Protein 9DWY (pdb70)

Nearest PDB structures (foldseek):
  7ckr-assembly1_A  TM=9.491E-01  e=4.027E-18  Homo sapiens
  7y1q-assembly1_A  TM=9.069E-01  e=4.502E-13  Mus musculus
  7yr5-assembly1_A  TM=7.915E-01  e=1.468E-13  Homo sapiens
  7bp3-assembly1_B  TM=7.816E-01  e=3.741E-12  Homo sapiens
  6kkk-assembly3_C  TM=6.863E-01  e=2.598E-06  Escherichia coli K-12

Secondary structure (DSSP, 8-state):
-HHHHHHHHHHHHHHHHHHHHTHHHHHHHHHH--HHHHHHHHHHHHHHTHHHHHHHHHHH-HHHHHHHHHHHHHHHHHHHHH--SHHHHIIIIIIIIHHHHHHHHHHHHHHHHHH-SSSHHHHHHHHHHHHHHHHTTHHHHHHHHHTTS-HHHHHHHHHHHHHHHHHHGGG---------GGGTTSHHHHHHHHHHHHHHHHHSHHHHHHHHHHHHH-TT-S-TTHHHHHHHHHHHHHHHHHHHHHHHS-GGGHHHHHHHHHHHHHHHHTTTTT--SHHHHHHHHHHHHHHHHHHHHTHHHHHHHHH-SSSHHHHHHHHHHHHHHHHHHHHHHHHHHHHHHSSSHHHHHHHHHHHHHHHHHHHT--

Radius of gyration: 19.78 Å; Cα contacts (8 Å, |Δi|>4): 621; chains: 1; bounding box: 45×42×53 Å

Structure (mmCIF, N/CA/C/O backbone):
data_9DWY
#
_entry.id   9DWY
#
_cell.length_a   1.00
_cell.length_b   1.00
_cell.length_c   1.00
_cell.angle_alpha   90.00
_cell.angle_beta   90.00
_cell.angle_gamma   90.00
#
_symmetry.space_group_name_H-M   'P 1'
#
loop_
_entity.id
_entity.type
_entity.pdbx_description
1 polymer 'Monocarboxylate transporter 8'
2 non-polymer "3,5,3'TRIIODOTHYRONINE"
#
loop_
_atom_site.group_PDB
_atom_site.id
_atom_site.type_symbol
_atom_site.label_atom_id
_atom_site.label_alt_id
_atom_site.label_comp_id
_atom_site.label_asym_id
_atom_site.label_entity_id
_atom_site.label_seq_id
_atom_site.pdbx_PDB_ins_code
_atom_site.Cartn_x
_atom_site.Cartn_y
_atom_site.Cartn_z
_atom_site.occupancy
_atom_site.B_iso_or_equiv
_atom_site.auth_seq_id
_atom_site.auth_comp_id
_atom_site.auth_asym_id
_atom_site.auth_atom_id
_atom_site.pdbx_PDB_model_num
ATOM 1 N N . PHE A 1 99 ? 124.33125 97.04380 90.98610 1.000 39.48017 99 PHE A N 1
ATOM 2 C CA . PHE A 1 99 ? 124.45081 98.34512 91.63229 1.000 38.27413 99 PHE A CA 1
ATOM 3 C C . PHE A 1 99 ? 123.08801 98.80652 92.13644 1.000 40.10077 99 PHE A C 1
ATOM 4 O O . PHE A 1 99 ? 122.98891 99.75145 92.91815 1.000 43.01073 99 PHE A O 1
ATOM 12 N N . GLY A 1 100 ? 122.03471 98.12211 91.68391 1.000 36.92359 100 GLY A N 1
ATOM 13 C CA . GLY A 1 100 ? 120.70013 98.41926 92.17082 1.000 23.88021 100 GLY A CA 1
ATOM 14 C C . GLY A 1 100 ? 120.52111 98.15569 93.64818 1.000 30.67423 100 GLY A C 1
ATOM 15 O O . GLY A 1 100 ? 119.80130 98.89359 94.32757 1.000 42.88174 100 GLY A O 1
ATOM 16 N N . TRP A 1 101 ? 121.16611 97.11432 94.17180 1.000 31.54999 101 TRP A N 1
ATOM 17 C CA . TRP A 1 101 ? 121.04819 96.81770 95.59154 1.000 27.97010 101 TRP A CA 1
ATOM 18 C C . TRP A 1 101 ? 121.83010 97.79459 96.45669 1.000 30.35451 101 TRP A C 1
ATOM 19 O O . TRP A 1 101 ? 121.49418 97.96085 97.63092 1.000 34.00241 101 TRP A O 1
ATOM 30 N N . VAL A 1 102 ? 122.83923 98.46812 95.90272 1.000 29.23384 102 VAL A N 1
ATOM 31 C CA . VAL A 1 102 ? 123.46322 99.57389 96.62334 1.000 30.44759 102 VAL A CA 1
ATOM 32 C C . VAL A 1 102 ? 122.46058 100.70409 96.82535 1.000 33.27403 102 VAL A C 1
ATOM 33 O O . VAL A 1 102 ? 122.35205 101.27532 97.91866 1.000 44.46889 102 VAL A O 1
ATOM 37 N N . VAL A 1 103 ? 121.70718 101.03797 95.77621 1.000 36.95635 103 VAL A N 1
ATOM 38 C CA . VAL A 1 103 ? 120.65334 102.03908 95.89446 1.000 18.61836 103 VAL A CA 1
ATOM 39 C C . VAL A 1 103 ? 119.57138 101.56176 96.85463 1.000 20.35640 103 VAL A C 1
ATOM 40 O O . VAL A 1 103 ? 118.99399 102.35617 97.60509 1.000 42.08158 103 VAL A O 1
ATOM 44 N N . VAL A 1 104 ? 119.27785 100.25984 96.84591 1.000 27.68851 104 VAL A N 1
ATOM 45 C CA . VAL A 1 104 ? 118.30169 99.70685 97.78344 1.000 32.45353 104 VAL A CA 1
ATOM 46 C C . VAL A 1 104 ? 118.77979 99.88899 99.21923 1.000 30.64043 104 VAL A C 1
ATOM 47 O O . VAL A 1 104 ? 118.00390 100.25153 100.10712 1.000 35.52447 104 VAL A O 1
ATOM 51 N N . PHE A 1 105 ? 120.06465 99.63521 99.46781 1.000 24.93208 105 PHE A N 1
ATOM 52 C CA . PHE A 1 105 ? 120.62575 99.83602 100.80040 1.000 21.00983 105 PHE A CA 1
ATOM 53 C C . PHE A 1 105 ? 120.56279 101.30377 101.20778 1.000 31.58920 105 PHE A C 1
ATOM 54 O O . PHE A 1 105 ? 120.25431 101.63199 102.35990 1.000 37.28279 105 PHE A O 1
ATOM 62 N N . ALA A 1 106 ? 120.86391 102.20430 100.26899 1.000 39.34580 106 ALA A N 1
ATOM 63 C CA . ALA A 1 106 ? 120.79729 103.63214 100.56961 1.000 22.08718 106 ALA A CA 1
ATOM 64 C C . ALA A 1 106 ? 119.37665 104.05911 100.92054 1.000 28.03570 106 ALA A C 1
ATOM 65 O O . ALA A 1 106 ? 119.16128 104.79573 101.89089 1.000 43.89055 106 ALA A O 1
ATOM 67 N N . ALA A 1 107 ? 118.39228 103.59655 100.14746 1.000 29.08752 107 ALA A N 1
ATOM 68 C CA . ALA A 1 107 ? 117.00244 103.94260 100.42501 1.000 15.87534 107 ALA A CA 1
ATOM 69 C C . ALA A 1 107 ? 116.52154 103.30353 101.72095 1.000 26.90415 107 ALA A C 1
ATOM 70 O O . ALA A 1 107 ? 115.70523 103.88787 102.44195 1.000 39.90056 107 ALA A O 1
ATOM 72 N N . THR A 1 108 ? 117.00764 102.09952 102.02781 1.000 29.17256 108 THR A N 1
ATOM 73 C CA . THR A 1 108 ? 116.69395 101.47367 103.30578 1.000 22.56290 108 THR A CA 1
ATOM 74 C C . THR A 1 108 ? 117.21400 102.31236 104.46090 1.000 27.65956 108 THR A C 1
ATOM 75 O O . THR A 1 108 ? 116.49129 102.56068 105.43099 1.000 33.85207 108 THR A O 1
ATOM 79 N N . TRP A 1 109 ? 118.46228 102.77375 104.36319 1.000 34.17471 109 TRP A N 1
ATOM 80 C CA . TRP A 1 109 ? 119.01906 103.63638 105.39959 1.000 34.50873 109 TRP A CA 1
ATOM 81 C C . TRP A 1 109 ? 118.20600 104.91684 105.53011 1.000 37.32564 109 TRP A C 1
ATOM 82 O O . TRP A 1 109 ? 117.87719 105.34485 106.64173 1.000 43.05741 109 TRP A O 1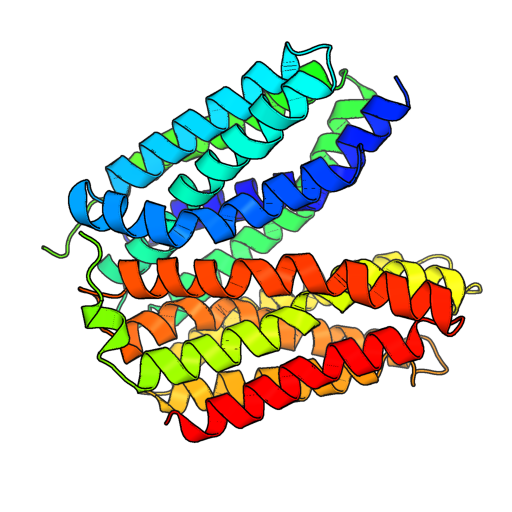
ATOM 93 N N . CYS A 1 110 ? 117.85270 105.52577 104.39610 1.000 39.83510 110 CYS A N 1
ATOM 94 C CA . CYS A 1 110 ? 117.04743 106.74363 104.40608 1.000 28.25569 110 CYS A CA 1
ATOM 95 C C . CYS A 1 110 ? 115.72955 106.53710 105.13901 1.000 29.88535 110 CYS A C 1
ATOM 96 O O . CYS A 1 110 ? 115.43670 107.21990 106.13005 1.000 43.12565 110 CYS A O 1
ATOM 99 N N . ASN A 1 111 ? 114.91184 105.60507 104.64318 1.000 34.01877 111 ASN A N 1
ATOM 100 C CA . ASN A 1 111 ? 113.57709 105.40344 105.18971 1.000 21.16699 111 ASN A CA 1
ATOM 101 C C . ASN A 1 111 ? 113.64585 104.96016 106.64358 1.000 24.15686 111 ASN A C 1
ATOM 102 O O . ASN A 1 111 ? 112.86353 105.43980 107.47082 1.000 36.54317 111 ASN A O 1
ATOM 107 N N . GLY A 1 112 ? 114.57182 104.06662 106.98104 1.000 28.83462 112 GLY A N 1
ATOM 108 C CA . GLY A 1 112 ? 114.70544 103.61829 108.34632 1.000 30.12476 112 GLY A CA 1
ATOM 109 C C . GLY A 1 112 ? 115.12181 104.70734 109.30742 1.000 31.40141 112 GLY A C 1
ATOM 110 O O . GLY A 1 112 ? 114.51141 104.84767 110.36591 1.000 46.12156 112 GLY A O 1
ATOM 111 N N . SER A 1 113 ? 116.13676 105.50246 108.95568 1.000 30.12028 113 SER A N 1
ATOM 112 C CA . SER A 1 113 ? 116.58766 106.55211 109.86126 1.000 30.42574 113 SER A CA 1
ATOM 113 C C . SER A 1 113 ? 115.53932 107.64221 110.02508 1.000 45.56709 113 SER A C 1
ATOM 114 O O . SER A 1 113 ? 115.25439 108.06322 111.15613 1.000 52.97074 113 SER A O 1
ATOM 117 N N . ILE A 1 114 ? 114.94148 108.09580 108.92028 1.000 38.08733 114 ILE A N 1
ATOM 118 C CA . ILE A 1 114 ? 113.95435 109.16893 108.99542 1.000 22.68568 114 ILE A CA 1
ATOM 119 C C . ILE A 1 114 ? 112.80091 108.76952 109.90622 1.000 32.19968 114 ILE A C 1
ATOM 120 O O . ILE A 1 114 ? 112.43468 109.50259 110.83041 1.000 50.87637 114 ILE A O 1
ATOM 125 N N . PHE A 1 115 ? 112.23499 107.58722 109.68237 1.000 39.45824 115 PHE A N 1
ATOM 126 C CA . PHE A 1 115 ? 111.06729 107.16545 110.44352 1.000 43.64060 115 PHE A CA 1
ATOM 127 C C . PHE A 1 115 ? 111.41444 106.41516 111.72064 1.000 44.21626 115 PHE A C 1
ATOM 128 O O . PHE A 1 115 ? 110.50003 105.95553 112.40915 1.000 47.11699 115 PHE A O 1
ATOM 136 N N . GLY A 1 116 ? 112.69300 106.26491 112.04993 1.000 43.99717 116 GLY A N 1
ATOM 137 C CA . GLY A 1 116 ? 113.05682 105.78085 113.36194 1.000 45.63357 116 GLY A CA 1
ATOM 138 C C . GLY A 1 116 ? 113.32575 106.93402 114.29836 1.000 43.69414 116 GLY A C 1
ATOM 139 O O . GLY A 1 116 ? 113.11407 106.82305 115.50899 1.000 48.48416 116 GLY A O 1
ATOM 140 N N . ILE A 1 117 ? 113.80051 108.05241 113.74781 1.000 44.27221 117 ILE A N 1
ATOM 141 C CA . ILE A 1 117 ? 113.92373 109.26218 114.55377 1.000 42.74302 117 ILE A CA 1
ATOM 142 C C . ILE A 1 117 ? 112.54531 109.83228 114.87218 1.000 47.21016 117 ILE A C 1
ATOM 143 O O . ILE A 1 117 ? 112.28257 110.26836 115.99879 1.000 55.89787 117 ILE A O 1
ATOM 148 N N . HIS A 1 118 ? 111.63977 109.82902 113.88932 1.000 42.91478 118 HIS A N 1
ATOM 149 C CA . HIS A 1 118 ? 110.28704 110.32132 114.13562 1.000 42.36645 118 HIS A CA 1
ATOM 150 C C . HIS A 1 118 ? 109.48812 109.39148 115.04096 1.000 49.81516 118 HIS A C 1
ATOM 151 O O . HIS A 1 118 ? 108.84750 109.85903 115.98849 1.000 58.86912 118 HIS A O 1
ATOM 158 N N . ASN A 1 119 ? 109.50704 108.08410 114.77505 1.000 56.79256 119 ASN A N 1
ATOM 159 C CA . ASN A 1 119 ? 108.70205 107.14997 115.55454 1.000 59.15412 119 ASN A CA 1
ATOM 160 C C . ASN A 1 119 ? 109.16101 107.03468 116.99973 1.000 60.68653 119 ASN A C 1
ATOM 161 O O . ASN A 1 119 ? 108.40885 106.51892 117.83282 1.000 63.13910 119 ASN A O 1
ATOM 166 N N . SER A 1 120 ? 110.36829 107.49367 117.31236 1.000 59.09053 120 SER A N 1
ATOM 167 C CA . SER A 1 120 ? 110.87616 107.49988 118.67371 1.000 57.77431 120 SER A CA 1
ATOM 168 C C . SER A 1 120 ? 110.85874 108.88367 119.30787 1.000 63.73243 120 SER A C 1
ATOM 169 O O . SER A 1 120 ? 111.58872 109.10863 120.27794 1.000 66.05882 120 SER A O 1
ATOM 172 N N . VAL A 1 121 ? 110.04916 109.80981 118.78469 1.000 70.66341 121 VAL A N 1
ATOM 173 C CA . VAL A 1 121 ? 110.03385 111.18659 119.26888 1.000 69.26240 121 VAL A CA 1
ATOM 174 C C . VAL A 1 121 ? 109.59662 111.31220 120.71978 1.000 71.35345 121 VAL A C 1
ATOM 175 O O . VAL A 1 121 ? 109.91637 112.31697 121.36501 1.000 72.96040 121 VAL A O 1
ATOM 179 N N . GLY A 1 122 ? 108.88097 110.32568 121.25546 1.000 75.33642 122 GLY A N 1
ATOM 180 C CA . GLY A 1 122 ? 108.42588 110.39927 122.62714 1.000 77.24165 122 GLY A CA 1
ATOM 181 C C . GLY A 1 122 ? 109.50779 110.34958 123.67761 1.000 79.02290 122 GLY A C 1
ATOM 182 O O . GLY A 1 122 ? 109.35666 110.96766 124.73417 1.000 78.72226 122 GLY A O 1
ATOM 183 N N . ILE A 1 123 ? 110.60201 109.63007 123.41866 1.000 81.12369 123 ILE A N 1
ATOM 184 C CA . ILE A 1 123 ? 111.63273 109.45486 124.43770 1.000 81.63427 123 ILE A CA 1
ATOM 185 C C . ILE A 1 123 ? 112.43116 110.73537 124.65482 1.000 82.57224 123 ILE A C 1
ATOM 186 O O . ILE A 1 123 ? 112.67075 111.13776 125.80237 1.000 84.02645 123 ILE A O 1
ATOM 191 N N . LEU A 1 124 ? 112.85617 111.39577 123.57434 1.000 80.23011 124 LEU A N 1
ATOM 192 C CA . LEU A 1 124 ? 113.66649 112.60199 123.71763 1.000 79.93016 124 LEU A CA 1
ATOM 193 C C . LEU A 1 124 ? 112.89567 113.69900 124.43656 1.000 80.24168 124 LEU A C 1
ATOM 194 O O . LEU A 1 124 ? 113.44533 114.40443 125.28792 1.000 80.52321 124 LEU A O 1
ATOM 199 N N . TYR A 1 125 ? 111.61816 113.86604 124.09973 1.000 83.48475 125 TYR A N 1
ATOM 200 C CA . TYR A 1 125 ? 110.84982 114.95488 124.68980 1.000 86.85272 125 TYR A CA 1
ATOM 201 C C . TYR A 1 125 ? 110.40567 114.61480 126.10649 1.000 86.98083 125 TYR A C 1
ATOM 202 O O . TYR A 1 125 ? 110.25118 115.50901 126.94594 1.000 84.98166 125 TYR A O 1
ATOM 211 N N . SER A 1 126 ? 110.23319 113.32564 126.40594 1.000 86.81134 126 SER A N 1
ATOM 212 C CA . SER A 1 126 ? 110.05706 112.91796 127.79561 1.000 87.13995 126 SER A CA 1
ATOM 213 C C . SER A 1 126 ? 111.29160 113.27677 128.61179 1.000 89.18668 126 SER A C 1
ATOM 214 O O . SER A 1 126 ? 111.18899 113.79743 129.72875 1.000 89.81807 126 SER A O 1
ATOM 217 N N . MET A 1 127 ? 112.47608 113.01642 128.05189 1.000 88.21004 127 MET A N 1
ATOM 218 C CA . MET A 1 127 ? 113.71491 113.40925 128.71531 1.000 88.59480 127 MET A CA 1
ATOM 219 C C . MET A 1 127 ? 113.81269 114.92316 128.86622 1.000 89.33476 127 MET A C 1
ATOM 220 O O . MET A 1 127 ? 114.29070 115.41634 129.89409 1.000 89.85724 127 MET A O 1
ATOM 225 N N . LEU A 1 128 ? 113.37330 115.67100 127.85133 1.000 90.40861 128 LEU A N 1
ATOM 226 C CA . LEU A 1 128 ? 113.42217 117.12912 127.91284 1.000 92.84185 128 LEU A CA 1
ATOM 227 C C . LEU A 1 128 ? 112.50115 117.66281 129.00365 1.000 92.78812 128 LEU A C 1
ATOM 228 O O . LEU A 1 128 ? 112.85801 118.60746 129.71728 1.000 92.97566 128 LEU A O 1
ATOM 233 N N . LEU A 1 129 ? 111.30770 117.07847 129.13986 1.000 89.10143 129 LEU A N 1
ATOM 234 C CA . LEU A 1 129 ? 110.44561 117.42018 130.26777 1.000 89.76914 129 LEU A CA 1
ATOM 235 C C . LEU A 1 129 ? 111.11187 117.06618 131.59038 1.000 91.39538 129 LEU A C 1
ATOM 236 O O . LEU A 1 129 ? 111.02136 117.82568 132.56216 1.000 92.75301 129 LEU A O 1
ATOM 241 N N . GLU A 1 130 ? 111.78317 115.91237 131.64713 1.000 92.34568 130 GLU A N 1
ATOM 242 C CA . GLU A 1 130 ? 112.44895 115.50202 132.88001 1.000 92.81928 130 GLU A CA 1
ATOM 243 C C . GLU A 1 130 ? 113.54258 116.48655 133.27718 1.000 96.96526 130 GLU A C 1
ATOM 244 O O . GLU A 1 130 ? 113.69303 116.81278 134.46049 1.000 99.25755 130 GLU A O 1
ATOM 250 N N . GLU A 1 131 ? 114.31559 116.96807 132.30894 1.000 96.93402 131 GLU A N 1
ATOM 251 C CA . GLU A 1 131 ? 115.35595 117.95110 132.59088 1.000 96.30961 131 GLU A CA 1
ATOM 252 C C . GLU A 1 131 ? 114.75655 119.34506 132.74219 1.000 95.12439 131 GLU A C 1
ATOM 253 O O . GLU A 1 131 ? 115.20829 120.13916 133.56704 1.000 94.95923 131 GLU A O 1
ATOM 259 N N . GLN A 1 142 ? 101.70096 122.10350 123.78931 1.000 83.76079 142 GLN A N 1
ATOM 260 C CA . GLN A 1 142 ? 102.71389 122.75967 122.97150 1.000 84.20365 142 GLN A CA 1
ATOM 261 C C . GLN A 1 142 ? 103.80613 121.78149 122.55367 1.000 83.93646 142 GLN A C 1
ATOM 262 O O . GLN A 1 142 ? 104.20940 121.74812 121.39149 1.000 84.69430 142 GLN A O 1
ATOM 268 N N . ALA A 1 143 ? 104.28414 120.98685 123.51008 1.000 82.53963 143 ALA A N 1
ATOM 269 C CA . ALA A 1 143 ? 105.36320 120.04199 123.25003 1.000 81.85953 143 ALA A CA 1
ATOM 270 C C . ALA A 1 143 ? 104.90254 118.90639 122.34560 1.000 81.01325 143 ALA A C 1
ATOM 271 O O . ALA A 1 143 ? 105.72147 118.26071 121.68401 1.000 81.57994 143 ALA A O 1
ATOM 273 N N . ALA A 1 144 ? 103.59598 118.65121 122.31543 1.000 76.69944 144 ALA A N 1
ATOM 274 C CA . ALA A 1 144 ? 103.05142 117.54743 121.53479 1.000 78.93437 144 ALA A CA 1
ATOM 275 C C . ALA A 1 144 ? 103.03606 117.85029 120.04148 1.000 77.12023 144 ALA A C 1
ATOM 276 O O . ALA A 1 144 ? 103.33513 116.97419 119.22425 1.000 74.16179 144 ALA A O 1
ATOM 278 N N . TRP A 1 145 ? 102.68966 119.08531 119.67271 1.000 76.37628 145 TRP A N 1
ATOM 279 C CA . TRP A 1 145 ? 102.46582 119.40564 118.26646 1.000 73.47304 145 TRP A CA 1
ATOM 280 C C . TRP A 1 145 ? 103.74092 119.52110 117.44404 1.000 71.66906 145 TRP A C 1
ATOM 281 O O . TRP A 1 145 ? 103.65795 119.44915 116.21496 1.000 75.02043 145 TRP A O 1
ATOM 292 N N . VAL A 1 146 ? 104.90833 119.69953 118.06355 1.000 67.12484 146 VAL A N 1
ATOM 293 C CA . VAL A 1 146 ? 106.12884 119.81382 117.26777 1.000 68.39353 146 VAL A CA 1
ATOM 294 C C . VAL A 1 146 ? 106.46167 118.48159 116.60303 1.000 68.88094 146 VAL A C 1
ATOM 295 O O . VAL A 1 146 ? 106.93457 118.44394 115.46059 1.000 76.36638 146 VAL A O 1
ATOM 299 N N . GLY A 1 147 ? 106.19441 117.36848 117.28907 1.000 59.98600 147 GLY A N 1
ATOM 300 C CA . GLY A 1 147 ? 106.42021 116.06808 116.67767 1.000 61.55101 147 GLY A CA 1
ATOM 301 C C . GLY A 1 147 ? 105.46708 115.80050 115.52831 1.000 60.06186 147 GLY A C 1
ATOM 302 O O . GLY A 1 147 ? 105.85773 115.25334 114.49203 1.000 59.26822 147 GLY A O 1
ATOM 303 N N . ALA A 1 148 ? 104.20075 116.18887 115.69589 1.000 56.62154 148 ALA A N 1
ATOM 304 C CA . ALA A 1 148 ? 103.23576 116.05362 114.61107 1.000 51.33490 148 ALA A CA 1
ATOM 305 C C . ALA A 1 148 ? 103.62084 116.92705 113.42605 1.000 54.35181 148 ALA A C 1
ATOM 306 O O . ALA A 1 148 ? 103.49073 116.50998 112.27042 1.000 57.76251 148 ALA A O 1
ATOM 308 N N . LEU A 1 149 ? 104.09802 118.14431 113.69482 1.000 53.59119 149 LEU A N 1
ATOM 309 C CA . LEU A 1 149 ? 104.56957 119.01259 112.62261 1.000 53.85329 149 LEU A CA 1
ATOM 310 C C . LEU A 1 149 ? 105.74796 118.38927 111.88966 1.000 55.67280 149 LEU A C 1
ATOM 311 O O . LEU A 1 149 ? 105.79966 118.40936 110.65621 1.000 63.15692 149 LEU A O 1
ATOM 316 N N . ALA A 1 150 ? 106.70159 117.82362 112.63197 1.000 46.16477 150 ALA A N 1
ATOM 317 C CA . ALA A 1 150 ? 107.85425 117.19652 111.99543 1.000 42.39498 150 ALA A CA 1
ATOM 318 C C . ALA A 1 150 ? 107.43648 116.00711 111.14102 1.000 47.21433 150 ALA A C 1
ATOM 319 O O . ALA A 1 150 ? 107.93552 115.83058 110.02354 1.000 51.44561 150 ALA A O 1
ATOM 321 N N . MET A 1 151 ? 106.52091 115.17831 111.64904 1.000 53.16493 151 MET A N 1
ATOM 322 C CA . MET A 1 151 ? 106.08313 114.01307 110.88698 1.000 47.24581 151 MET A CA 1
ATOM 323 C C . MET A 1 151 ? 105.27461 114.40677 109.65776 1.000 45.99868 151 MET A C 1
ATOM 324 O O . MET A 1 151 ? 105.40128 113.76869 108.60715 1.000 48.10090 151 MET A O 1
ATOM 329 N N . GLY A 1 152 ? 104.44223 115.44512 109.76316 1.000 40.80821 152 GLY A N 1
ATOM 330 C CA . GLY A 1 152 ? 103.61764 115.83995 108.63667 1.000 36.45799 152 GLY A CA 1
ATOM 331 C C . GLY A 1 152 ? 104.33218 116.69528 107.61623 1.000 40.55361 152 GLY A C 1
ATOM 332 O O . GLY A 1 152 ? 103.89344 116.77924 106.46533 1.000 35.99289 152 GLY A O 1
ATOM 333 N N . MET A 1 153 ? 105.43434 117.33824 108.00920 1.000 50.62857 153 MET A N 1
ATOM 334 C CA . MET A 1 153 ? 106.19903 118.13965 107.06520 1.000 38.44539 153 MET A CA 1
ATOM 335 C C . MET A 1 153 ? 106.85671 117.26861 106.00647 1.000 44.60346 153 MET A C 1
ATOM 336 O O . MET A 1 153 ? 107.15991 117.75918 104.91401 1.000 47.28789 153 MET A O 1
ATOM 341 N N . ILE A 1 154 ? 107.08062 115.98909 106.31431 1.000 43.37731 154 ILE A N 1
ATOM 342 C CA . ILE A 1 154 ? 107.57600 115.04543 105.31691 1.000 39.70422 154 ILE A CA 1
ATOM 343 C C . ILE A 1 154 ? 106.56911 114.90009 104.18419 1.000 37.33658 154 ILE A C 1
ATOM 344 O O . ILE A 1 154 ? 106.93439 114.82655 103.00534 1.000 35.89391 154 ILE A O 1
ATOM 349 N N . PHE A 1 155 ? 105.28470 114.85689 104.52698 1.000 42.23736 155 PHE A N 1
ATOM 350 C CA . PHE A 1 155 ? 104.23269 114.68410 103.53647 1.000 42.08799 155 PHE A CA 1
ATOM 351 C C . PHE A 1 155 ? 103.84003 115.98487 102.84750 1.000 44.23481 155 PHE A C 1
ATOM 352 O O . PHE A 1 155 ? 103.56215 115.97526 101.64340 1.000 49.00729 155 PHE A O 1
ATOM 360 N N . PHE A 1 156 ? 103.80713 117.10337 103.57834 1.000 36.71562 156 PHE A N 1
ATOM 361 C CA . PHE A 1 156 ? 103.33113 118.35415 102.99158 1.000 36.44327 156 PHE A CA 1
ATOM 362 C C . PHE A 1 156 ? 104.28105 118.89757 101.93125 1.000 46.91456 156 PHE A C 1
ATOM 363 O O . PHE A 1 156 ? 103.82527 119.46601 100.93320 1.000 51.45759 156 PHE A O 1
ATOM 371 N N . CYS A 1 157 ? 105.59033 118.74999 102.12532 1.000 44.33247 157 CYS A N 1
ATOM 372 C CA . CYS A 1 157 ? 106.57871 119.30730 101.21131 1.000 34.58893 157 CYS A CA 1
ATOM 373 C C . CYS A 1 157 ? 106.81797 118.43818 99.98673 1.000 47.74123 157 CYS A C 1
ATOM 374 O O . CYS A 1 157 ? 107.50383 118.87577 99.05885 1.000 53.77222 157 CYS A O 1
ATOM 377 N N . SER A 1 158 ? 106.27821 117.22434 99.96427 1.000 36.79700 158 SER A N 1
ATOM 378 C CA . SER A 1 158 ? 106.51290 116.27729 98.88067 1.000 30.19726 158 SER A CA 1
ATOM 379 C C . SER A 1 158 ? 106.11963 116.83783 97.51399 1.000 33.29969 158 SER A C 1
ATOM 380 O O . SER A 1 158 ? 106.84997 116.61374 96.53986 1.000 27.44020 158 SER A O 1
ATOM 383 N N . PRO A 1 159 ? 104.97603 117.54859 97.37264 1.000 34.22434 159 PRO A N 1
ATOM 384 C CA . PRO A 1 159 ? 104.69374 118.20080 96.08600 1.000 31.36545 159 PRO A CA 1
ATOM 385 C C . PRO A 1 159 ? 105.78099 119.18114 95.67627 1.000 40.58908 159 PRO A C 1
ATOM 386 O O . PRO A 1 159 ? 106.10471 119.30266 94.49088 1.000 48.02758 159 PRO A O 1
ATOM 390 N N . ILE A 1 160 ? 106.34545 119.89197 96.65425 1.000 36.86551 160 ILE A N 1
ATOM 391 C CA . ILE A 1 160 ? 107.45604 120.79750 96.37104 1.000 23.58623 160 ILE A CA 1
ATOM 392 C C . ILE A 1 160 ? 108.71545 120.00445 96.04299 1.000 34.98866 160 ILE A C 1
ATOM 393 O O . ILE A 1 160 ? 109.47055 120.35722 95.12858 1.000 43.37849 160 ILE A O 1
ATOM 398 N N . VAL A 1 161 ? 108.95184 118.91155 96.77306 1.000 35.80425 161 VAL A N 1
ATOM 399 C CA . VAL A 1 161 ? 110.16065 118.11608 96.57232 1.000 20.71372 161 VAL A CA 1
ATOM 400 C C . VAL A 1 161 ? 110.16626 117.48509 95.18618 1.000 28.38517 161 VAL A C 1
ATOM 401 O O . VAL A 1 161 ? 111.22904 117.26500 94.59510 1.000 43.84516 161 VAL A O 1
ATOM 405 N N . SER A 1 162 ? 108.98403 117.17573 94.64816 1.000 40.38604 162 SER A N 1
ATOM 406 C CA . SER A 1 162 ? 108.91717 116.54972 93.33069 1.000 38.08547 162 SER A CA 1
ATOM 407 C C . SER A 1 162 ? 109.48497 117.45510 92.24539 1.000 41.11163 162 SER A C 1
ATOM 408 O O . SER A 1 162 ? 110.16546 116.97515 91.33172 1.000 41.40220 162 SER A O 1
ATOM 411 N N . ILE A 1 163 ? 109.21293 118.75830 92.32235 1.000 39.47942 163 ILE A N 1
ATOM 412 C CA . ILE A 1 163 ? 109.73392 119.69563 91.33232 1.000 33.53062 163 ILE A CA 1
ATOM 413 C C . ILE A 1 163 ? 111.25467 119.76080 91.39292 1.000 42.28411 163 ILE A C 1
ATOM 414 O O . ILE A 1 163 ? 111.93526 119.69584 90.35910 1.000 48.17658 163 ILE A O 1
ATOM 419 N N . PHE A 1 164 ? 111.80963 119.89173 92.60034 1.000 42.48709 164 PHE A N 1
ATOM 420 C CA . PHE A 1 164 ? 113.25943 119.91041 92.74308 1.000 32.73394 164 PHE A CA 1
ATOM 421 C C . PHE A 1 164 ? 113.87760 118.60167 92.28442 1.000 28.47713 164 PHE A C 1
ATOM 422 O O . PHE A 1 164 ? 114.97017 118.60454 91.71416 1.000 49.92808 164 PHE A O 1
ATOM 430 N N . THR A 1 165 ? 113.19905 117.47705 92.51345 1.000 29.75176 165 THR A N 1
ATOM 431 C CA . THR A 1 165 ? 113.69553 116.21251 91.98722 1.000 38.38118 165 THR A CA 1
ATOM 432 C C . THR A 1 165 ? 113.74013 116.24037 90.46672 1.000 43.36765 165 THR A C 1
ATOM 433 O O . THR A 1 165 ? 114.80180 116.03184 89.87041 1.000 50.37561 165 THR A O 1
ATOM 437 N N . ASP A 1 166 ? 112.61676 116.58021 89.82932 1.000 47.14053 166 ASP A N 1
ATOM 438 C CA . ASP A 1 166 ? 112.55106 116.58826 88.37026 1.000 44.55200 166 ASP A CA 1
ATOM 439 C C . ASP A 1 166 ? 113.61026 117.50340 87.77147 1.000 49.25489 166 ASP A C 1
ATOM 440 O O . ASP A 1 166 ? 114.14703 117.22496 86.69314 1.000 50.26079 166 ASP A O 1
ATOM 445 N N . ARG A 1 167 ? 113.92470 118.60420 88.45497 1.000 48.96095 167 ARG A N 1
ATOM 446 C CA . ARG A 1 167 ? 114.89106 119.54970 87.90509 1.000 47.46604 167 ARG A CA 1
ATOM 447 C C . ARG A 1 167 ? 116.32729 119.10862 88.17092 1.000 46.81132 167 ARG A C 1
ATOM 448 O O . ARG A 1 167 ? 117.13289 118.98232 87.24218 1.000 52.26806 167 ARG A O 1
ATOM 456 N N . LEU A 1 168 ? 116.67082 118.87206 89.43526 1.000 35.16176 168 LEU A N 1
ATOM 457 C CA . LEU A 1 168 ? 118.06057 118.72313 89.83860 1.000 43.24370 168 LEU A CA 1
ATOM 458 C C . LEU A 1 168 ? 118.54166 117.27922 89.91231 1.000 43.55480 168 LEU A C 1
ATOM 459 O O . LEU A 1 168 ? 119.73360 117.06291 90.15248 1.000 42.80198 168 LEU A O 1
ATOM 464 N N . GLY A 1 169 ? 117.68299 116.28824 89.71022 1.000 34.23216 169 GLY A N 1
ATOM 465 C CA . GLY A 1 169 ? 118.09639 114.91970 89.90471 1.000 37.81287 169 GLY A CA 1
ATOM 466 C C . GLY A 1 169 ? 117.82330 114.42953 91.31670 1.000 37.09631 169 GLY A C 1
ATOM 467 O O . GLY A 1 169 ? 117.86615 115.17693 92.29851 1.000 37.73684 169 GLY A O 1
ATOM 468 N N . CYS A 1 170 ? 117.53175 113.12982 91.40471 1.000 29.51251 170 CYS A N 1
ATOM 469 C CA . CYS A 1 170 ? 117.25941 112.51304 92.69599 1.000 30.96000 170 CYS A CA 1
ATOM 470 C C . CYS A 1 170 ? 118.46276 112.60512 93.61748 1.000 33.81803 170 CYS A C 1
ATOM 471 O O . CYS A 1 170 ? 118.30535 112.85240 94.81607 1.000 27.44489 170 CYS A O 1
ATOM 474 N N . ARG 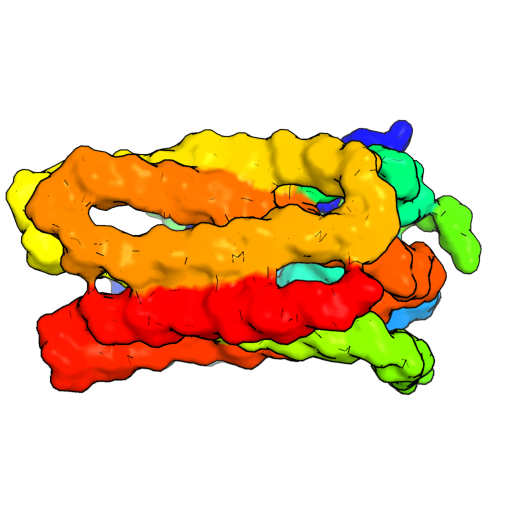A 1 171 ? 119.66683 112.41156 93.07800 1.000 38.63604 171 ARG A N 1
ATOM 475 C CA . ARG A 1 171 ? 120.87860 112.48864 93.88498 1.000 36.26491 171 ARG A CA 1
ATOM 476 C C . ARG A 1 171 ? 121.03719 113.86184 94.52362 1.000 41.16058 171 ARG A C 1
ATOM 477 O O . ARG A 1 171 ? 121.23562 113.96870 95.73886 1.000 46.24048 171 ARG A O 1
ATOM 485 N N . ILE A 1 172 ? 120.93858 114.92276 93.71960 1.000 43.77596 172 ILE A N 1
ATOM 486 C CA . ILE A 1 172 ? 121.10767 116.27294 94.24814 1.000 32.97478 172 ILE A CA 1
ATOM 487 C C . ILE A 1 172 ? 120.00856 116.60040 95.24945 1.000 36.84282 172 ILE A C 1
ATOM 488 O O . ILE A 1 172 ? 120.27729 117.15157 96.32518 1.000 40.04201 172 ILE A O 1
ATOM 493 N N . THR A 1 173 ? 118.75439 116.27016 94.91940 1.000 34.43692 173 THR A N 1
ATOM 494 C CA . THR A 1 173 ? 117.65918 116.59790 95.82818 1.000 25.38661 173 THR A CA 1
ATOM 495 C C . THR A 1 173 ? 117.79795 115.86288 97.15712 1.000 23.88348 173 THR A C 1
ATOM 496 O O . THR A 1 173 ? 117.64514 116.46766 98.22538 1.000 18.73615 173 THR A O 1
ATOM 500 N N . ALA A 1 174 ? 118.10496 114.56391 97.11343 1.000 29.87831 174 ALA A N 1
ATOM 501 C CA . ALA A 1 174 ? 118.25237 113.79068 98.33953 1.000 29.47467 174 ALA A CA 1
ATOM 502 C C . ALA A 1 174 ? 119.44097 114.26921 99.15882 1.000 32.37115 174 ALA A C 1
ATOM 503 O O . ALA A 1 174 ? 119.36136 114.33991 100.38886 1.000 36.66057 174 ALA A O 1
ATOM 505 N N . THR A 1 175 ? 120.55809 114.59329 98.49990 1.000 31.50362 175 THR A N 1
ATOM 506 C CA . THR A 1 175 ? 121.72642 115.07366 99.22985 1.000 28.85953 175 THR A CA 1
ATOM 507 C C . THR A 1 175 ? 121.44870 116.41102 99.90363 1.000 40.52377 175 THR A C 1
ATOM 508 O O . THR A 1 175 ? 121.80939 116.60963 101.06963 1.000 39.68120 175 THR A O 1
ATOM 512 N N . ALA A 1 176 ? 120.79920 117.33665 99.19234 1.000 35.77893 176 ALA A N 1
ATOM 513 C CA . ALA A 1 176 ? 120.45194 118.61818 99.79680 1.000 24.14660 176 ALA A CA 1
ATOM 514 C C . ALA A 1 176 ? 119.48611 118.43539 100.95954 1.000 33.12891 176 ALA A C 1
ATOM 515 O O . ALA A 1 176 ? 119.64058 119.07301 102.00902 1.000 44.24415 176 ALA A O 1
ATOM 517 N N . GLY A 1 177 ? 118.48899 117.56309 100.79609 1.000 33.71867 177 GLY A N 1
ATOM 518 C CA . GLY A 1 177 ? 117.54365 117.32990 101.87456 1.000 23.06220 177 GLY A CA 1
ATOM 519 C C . GLY A 1 177 ? 118.19180 116.70788 103.09400 1.000 24.23076 177 GLY A C 1
ATOM 520 O O . GLY A 1 177 ? 117.89531 117.08254 104.22826 1.000 19.39081 177 GLY A O 1
ATOM 521 N N . ALA A 1 178 ? 119.08793 115.74513 102.87636 1.000 36.65505 178 ALA A N 1
ATOM 522 C CA . ALA A 1 178 ? 119.78191 115.11955 103.99456 1.000 31.02414 178 ALA A CA 1
ATOM 523 C C . ALA A 1 178 ? 120.71148 116.10711 104.68533 1.000 41.79076 178 ALA A C 1
ATOM 524 O O . ALA A 1 178 ? 120.84966 116.08351 105.91268 1.000 51.97394 178 ALA A O 1
ATOM 526 N N . ALA A 1 179 ? 121.35493 116.98870 103.91571 1.000 37.49422 179 ALA A N 1
ATOM 527 C CA . ALA A 1 179 ? 122.17926 118.02817 104.52291 1.000 29.67922 179 ALA A CA 1
ATOM 528 C C . ALA A 1 179 ? 121.34121 118.97094 105.37746 1.000 38.75151 179 ALA A C 1
ATOM 529 O O . ALA A 1 179 ? 121.73755 119.32086 106.49498 1.000 44.38500 179 ALA A O 1
ATOM 531 N N . VAL A 1 180 ? 120.17753 119.38795 104.87211 1.000 44.87610 180 VAL A N 1
ATOM 532 C CA . VAL A 1 180 ? 119.30848 120.27555 105.64254 1.000 32.47458 180 VAL A CA 1
ATOM 533 C C . VAL A 1 180 ? 118.79804 119.56965 106.89389 1.000 30.39998 180 VAL A C 1
ATOM 534 O O . VAL A 1 180 ? 118.70119 120.17196 107.97062 1.000 35.75412 180 VAL A O 1
ATOM 538 N N . ALA A 1 181 ? 118.46309 118.28361 106.77306 1.000 35.11719 181 ALA A N 1
ATOM 539 C CA . ALA A 1 181 ? 118.01346 117.51427 107.92820 1.000 40.41913 181 ALA A CA 1
ATOM 540 C C . ALA A 1 181 ? 119.11247 117.40213 108.97540 1.000 42.57223 181 ALA A C 1
ATOM 541 O O . ALA A 1 181 ? 118.85091 117.52354 110.17653 1.000 47.73285 181 ALA A O 1
ATOM 543 N N . PHE A 1 182 ? 120.34970 117.15839 108.53819 1.000 48.59019 182 PHE A N 1
ATOM 544 C CA . PHE A 1 182 ? 121.47771 117.11294 109.46092 1.000 39.77325 182 PHE A CA 1
ATOM 545 C C . PHE A 1 182 ? 121.66847 118.45481 110.15351 1.000 51.60924 182 PHE A C 1
ATOM 546 O O . PHE A 1 182 ? 121.88748 118.51744 111.36685 1.000 57.85925 182 PHE A O 1
ATOM 554 N N . ILE A 1 183 ? 121.57735 119.54548 109.38891 1.000 49.85521 183 ILE A N 1
ATOM 555 C CA . ILE A 1 183 ? 121.72073 120.87637 109.97299 1.000 44.35093 183 ILE A CA 1
ATOM 556 C C . ILE A 1 183 ? 120.65812 121.10801 111.03729 1.000 50.47294 183 ILE A C 1
ATOM 557 O O . ILE A 1 183 ? 120.95879 121.56456 112.14642 1.000 53.27710 183 ILE A O 1
ATOM 562 N N . GLY A 1 184 ? 119.40200 120.79195 110.72137 1.000 50.19415 184 GLY A N 1
ATOM 563 C CA . GLY A 1 184 ? 118.33521 121.00697 111.68547 1.000 55.28911 184 GLY A CA 1
ATOM 564 C C . GLY A 1 184 ? 118.48633 120.14806 112.92570 1.000 57.73141 184 GLY A C 1
ATOM 565 O O . GLY A 1 184 ? 118.38314 120.63662 114.05469 1.000 60.38130 184 GLY A O 1
ATOM 566 N N . LEU A 1 185 ? 118.76163 118.85796 112.73218 1.000 54.59647 185 LEU A N 1
ATOM 567 C CA . LEU A 1 185 ? 118.86888 117.93409 113.85170 1.000 55.22215 185 LEU A CA 1
ATOM 568 C C . LEU A 1 185 ? 120.10800 118.20644 114.69226 1.000 57.05175 185 LEU A C 1
ATOM 569 O O . LEU A 1 185 ? 120.15751 117.81004 115.86170 1.000 59.82872 185 LEU A O 1
ATOM 574 N N . HIS A 1 186 ? 121.11087 118.87837 114.12244 1.000 55.35244 186 HIS A N 1
ATOM 575 C CA . HIS A 1 186 ? 122.30143 119.21927 114.88740 1.000 54.88161 186 HIS A CA 1
ATOM 576 C C . HIS A 1 186 ? 122.13794 120.53357 115.63624 1.000 59.69943 186 HIS A C 1
ATOM 577 O O . HIS A 1 186 ? 122.51414 120.62109 116.81029 1.000 66.11500 186 HIS A O 1
ATOM 584 N N . THR A 1 187 ? 121.58400 121.56049 114.98580 1.000 60.12576 187 THR A N 1
ATOM 585 C CA . THR A 1 187 ? 121.32946 122.81518 115.68223 1.000 61.10988 187 THR A CA 1
ATOM 586 C C . THR A 1 187 ? 120.21733 122.68170 116.71247 1.000 61.46199 187 THR A C 1
ATOM 587 O O . THR A 1 187 ? 120.11371 123.52401 117.60926 1.000 65.32324 187 THR A O 1
ATOM 591 N N . SER A 1 188 ? 119.38594 121.64009 116.61472 1.000 66.13524 188 SER A N 1
ATOM 592 C CA . SER A 1 188 ? 118.41867 121.38207 117.67391 1.000 69.25057 188 SER A CA 1
ATOM 593 C C . SER A 1 188 ? 119.09627 121.05993 118.99823 1.000 70.07982 188 SER A C 1
ATOM 594 O O . SER A 1 188 ? 118.47136 121.19947 120.05556 1.000 69.04594 188 SER A O 1
ATOM 597 N N . SER A 1 189 ? 120.35865 120.62828 118.96481 1.000 68.65207 189 SER A N 1
ATOM 598 C CA . SER A 1 189 ? 121.09735 120.33591 120.18547 1.000 67.51185 189 SER A CA 1
ATOM 599 C C . SER A 1 189 ? 121.56308 121.59098 120.91138 1.000 71.08242 189 SER A C 1
ATOM 600 O O . SER A 1 189 ? 121.56888 121.60710 122.14691 1.000 73.53589 189 SER A O 1
ATOM 603 N N . PHE A 1 190 ? 121.94783 122.63646 120.18037 1.000 72.43288 190 PHE A N 1
ATOM 604 C CA . PHE A 1 190 ? 122.44069 123.87077 120.77644 1.000 72.18644 190 PHE A CA 1
ATOM 605 C C . PHE A 1 190 ? 121.32480 124.82375 121.17916 1.000 74.41889 190 PHE A C 1
ATOM 606 O O . PHE A 1 190 ? 121.60359 125.85252 121.80045 1.000 75.29940 190 PHE A O 1
ATOM 614 N N . THR A 1 191 ? 120.07752 124.51274 120.83937 1.000 77.41263 191 THR A N 1
ATOM 615 C CA . THR A 1 191 ? 118.95446 125.37514 121.17770 1.000 77.62473 191 THR A CA 1
ATOM 616 C C . THR A 1 191 ? 118.47117 125.08686 122.59269 1.000 79.81192 191 THR A C 1
ATOM 617 O O . THR A 1 191 ? 118.19916 123.93442 122.94283 1.000 80.24041 191 THR A O 1
ATOM 621 N N . SER A 1 192 ? 118.36685 126.13936 123.40592 1.000 81.69149 192 SER A N 1
ATOM 622 C CA . SER A 1 192 ? 117.84033 126.02813 124.75776 1.000 84.56351 192 SER A CA 1
ATOM 623 C C . SER A 1 192 ? 116.38236 126.44602 124.87471 1.000 83.28069 192 SER A C 1
ATOM 624 O O . SER A 1 192 ? 115.77566 126.22223 125.92879 1.000 83.46146 192 SER A O 1
ATOM 627 N N . SER A 1 193 ? 115.80885 127.04097 123.83395 1.000 79.95569 193 SER A N 1
ATOM 628 C CA . SER A 1 193 ? 114.43668 127.52316 123.86129 1.000 81.14105 193 SER A CA 1
ATOM 629 C C . SER A 1 193 ? 113.53164 126.58578 123.07517 1.000 78.58909 193 SER A C 1
ATOM 630 O O . SER A 1 193 ? 113.90543 126.09913 122.00436 1.000 77.22077 193 SER A O 1
ATOM 633 N N . LEU A 1 194 ? 112.33961 126.32917 123.62054 1.000 77.48291 194 LEU A N 1
ATOM 634 C CA . LEU A 1 194 ? 111.37021 125.49727 122.91681 1.000 78.20471 194 LEU A CA 1
ATOM 635 C C . LEU A 1 194 ? 110.94171 126.12895 121.59969 1.000 79.46021 194 LEU A C 1
ATOM 636 O O . LEU A 1 194 ? 110.67074 125.41108 120.63062 1.000 82.60517 194 LEU A O 1
ATOM 641 N N . SER A 1 195 ? 110.88708 127.46181 121.54127 1.000 77.51866 195 SER A N 1
ATOM 642 C CA . SER A 1 195 ? 110.49045 128.13627 120.30949 1.000 78.85914 195 SER A CA 1
ATOM 643 C C . SER A 1 195 ? 111.46332 127.83554 119.17705 1.000 78.42979 195 SER A C 1
ATOM 644 O O . SER A 1 195 ? 111.05125 127.67998 118.02177 1.000 78.86233 195 SER A O 1
ATOM 647 N N . LEU A 1 196 ? 112.75896 127.75631 119.48606 1.000 75.53357 196 LEU A N 1
ATOM 648 C CA . LEU A 1 196 ? 113.74235 127.40646 118.46901 1.000 74.92857 196 LEU A CA 1
ATOM 649 C C . LEU A 1 196 ? 113.65151 125.94485 118.04933 1.000 77.35388 196 LEU A C 1
ATOM 650 O O . LEU A 1 196 ? 114.13181 125.59626 116.96626 1.000 78.96490 196 LEU A O 1
ATOM 655 N N . ARG A 1 197 ? 113.05701 125.08174 118.87479 1.000 75.23039 197 ARG A N 1
ATOM 656 C CA . ARG A 1 197 ? 112.87360 123.68717 118.49760 1.000 74.86664 197 ARG A CA 1
ATOM 657 C C . ARG A 1 197 ? 111.65973 123.45888 117.60805 1.000 74.31984 197 ARG A C 1
ATOM 658 O O . ARG A 1 197 ? 111.53760 122.37722 117.02417 1.000 82.06618 197 ARG A O 1
ATOM 666 N N . TYR A 1 198 ? 110.76123 124.43890 117.48961 1.000 68.33590 198 TYR A N 1
ATOM 667 C CA . TYR A 1 198 ? 109.73795 124.36904 116.45135 1.000 68.69374 198 TYR A CA 1
ATOM 668 C C . TYR A 1 198 ? 110.34682 124.62193 115.07950 1.000 70.76403 198 TYR A C 1
ATOM 669 O O . TYR A 1 198 ? 109.78330 124.22817 114.05230 1.000 73.30791 198 TYR A O 1
ATOM 678 N N . PHE A 1 199 ? 111.49799 125.29321 115.04455 1.000 62.78640 199 PHE A N 1
ATOM 679 C CA . PHE A 1 199 ? 112.13617 125.60718 113.77199 1.000 59.61602 199 PHE A CA 1
ATOM 680 C C . PHE A 1 199 ? 113.21573 124.58887 113.42859 1.000 63.85493 199 PHE A C 1
ATOM 681 O O . PHE A 1 199 ? 113.17461 123.95734 112.36690 1.000 72.36293 199 PHE A O 1
ATOM 689 N N . THR A 1 200 ? 114.19660 124.41903 114.31828 1.000 63.79469 200 THR A N 1
ATOM 690 C CA . THR A 1 200 ? 115.35235 123.58513 114.00130 1.000 60.89757 200 THR A CA 1
ATOM 691 C C . THR A 1 200 ? 114.94692 122.13467 113.77098 1.000 63.34938 200 THR A C 1
ATOM 692 O O . THR A 1 200 ? 115.43221 121.48685 112.83730 1.000 70.53141 200 THR A O 1
ATOM 696 N N . TYR A 1 201 ? 114.05362 121.60619 114.60418 1.000 55.98821 201 TYR A N 1
ATOM 697 C CA . TYR A 1 201 ? 113.62299 120.22617 114.42013 1.000 53.15518 201 TYR A CA 1
ATOM 698 C C . TYR A 1 201 ? 112.25630 120.15445 113.74975 1.000 53.81841 201 TYR A C 1
ATOM 699 O O . TYR A 1 201 ? 112.00782 119.24949 112.94610 1.000 61.93448 201 TYR A O 1
ATOM 708 N N . GLY A 1 202 ? 111.37061 121.09801 114.05071 1.000 53.34488 202 GLY A N 1
ATOM 709 C CA . GLY A 1 202 ? 110.02795 121.06981 113.50919 1.000 50.92692 202 GLY A CA 1
ATOM 710 C C . GLY A 1 202 ? 109.96561 121.22023 112.00433 1.000 54.79778 202 GLY A C 1
ATOM 711 O O . GLY A 1 202 ? 109.55195 120.29483 111.30120 1.000 65.51061 202 GLY A O 1
ATOM 712 N N . ILE A 1 203 ? 110.37469 122.37712 111.49431 1.000 55.77311 203 ILE A N 1
ATOM 713 C CA . ILE A 1 203 ? 110.24628 122.66057 110.06789 1.000 56.31096 203 ILE A CA 1
ATOM 714 C C . ILE A 1 203 ? 111.53297 122.34648 109.31365 1.000 48.80660 203 ILE A C 1
ATOM 715 O O . ILE A 1 203 ? 111.49507 121.88002 108.17322 1.000 56.11453 203 ILE A O 1
ATOM 720 N N . LEU A 1 204 ? 112.69353 122.57469 109.92904 1.000 40.79818 204 LEU A N 1
ATOM 721 C CA . LEU A 1 204 ? 113.95218 122.38233 109.21541 1.000 42.43202 204 LEU A CA 1
ATOM 722 C C . LEU A 1 204 ? 114.26184 120.90008 109.03455 1.000 52.31196 204 LEU A C 1
ATOM 723 O O . LEU A 1 204 ? 114.47127 120.43159 107.90853 1.000 49.73801 204 LEU A O 1
ATOM 728 N N . PHE A 1 205 ? 114.27655 120.14676 110.13499 1.000 52.73635 205 PHE A N 1
ATOM 729 C CA . PHE A 1 205 ? 114.46888 118.70259 110.05346 1.000 43.07987 205 PHE A CA 1
ATOM 730 C C . PHE A 1 205 ? 113.32825 118.04457 109.28567 1.000 46.04210 205 PHE A C 1
ATOM 731 O O . PHE A 1 205 ? 113.54375 117.09861 108.52016 1.000 53.63241 205 PHE A O 1
ATOM 739 N N . GLY A 1 206 ? 112.10389 118.54355 109.47082 1.000 35.96696 206 GLY A N 1
ATOM 740 C CA . GLY A 1 206 ? 110.96524 117.97892 108.76097 1.000 22.57486 206 GLY A CA 1
ATOM 741 C C . GLY A 1 206 ? 111.05953 118.14083 107.25652 1.000 33.67682 206 GLY A C 1
ATOM 742 O O . GLY A 1 206 ? 110.81069 117.19857 106.50180 1.000 42.95556 206 GLY A O 1
ATOM 743 N N . CYS A 1 207 ? 111.40951 119.34521 106.79523 1.000 43.00676 207 CYS A N 1
ATOM 744 C CA . CYS A 1 207 ? 111.58568 119.55741 105.36038 1.000 36.97882 207 CYS A CA 1
ATOM 745 C C . CYS A 1 207 ? 112.78114 118.77811 104.83021 1.000 41.87893 207 CYS A C 1
ATOM 746 O O . CYS A 1 207 ? 112.74657 118.26370 103.70296 1.000 56.32725 207 CYS A O 1
ATOM 749 N N . GLY A 1 208 ? 113.85502 118.69926 105.61830 1.000 17.74839 208 GLY A N 1
ATOM 750 C CA . GLY A 1 208 ? 114.99668 117.90218 105.20525 1.000 29.30520 208 GLY A CA 1
ATOM 751 C C . GLY A 1 208 ? 114.63335 116.44887 104.98986 1.000 28.41126 208 GLY A C 1
ATOM 752 O O . GLY A 1 208 ? 115.04952 115.82804 104.01020 1.000 38.92729 208 GLY A O 1
ATOM 753 N N . CYS A 1 209 ? 113.83209 115.88935 105.89782 1.000 30.35378 209 CYS A N 1
ATOM 754 C CA . CYS A 1 209 ? 113.39529 114.50734 105.74992 1.000 28.60401 209 CYS A CA 1
ATOM 755 C C . CYS A 1 209 ? 112.53266 114.30041 104.51448 1.000 36.08972 209 CYS A C 1
ATOM 756 O O . CYS A 1 209 ? 112.66984 113.27209 103.84999 1.000 54.16087 209 CYS A O 1
ATOM 759 N N . SER A 1 210 ? 111.65134 115.24543 104.18824 1.000 26.22260 210 SER A N 1
ATOM 760 C CA . SER A 1 210 ? 110.84542 115.12326 102.97690 1.000 23.55911 210 SER A CA 1
ATOM 761 C C . SER A 1 210 ? 111.71266 115.14821 101.72399 1.000 22.37863 210 SER A C 1
ATOM 762 O O . SER A 1 210 ? 111.56687 114.29484 100.83288 1.000 35.79675 210 SER A O 1
ATOM 765 N N . PHE A 1 211 ? 112.61646 116.13139 101.64058 1.000 34.66440 211 PHE A N 1
ATOM 766 C CA . PHE A 1 211 ? 113.51950 116.22315 100.49870 1.000 31.90463 211 PHE A CA 1
ATOM 767 C C . PHE A 1 211 ? 114.45039 115.02365 100.40348 1.000 32.83140 211 PHE A C 1
ATOM 768 O O . PHE A 1 211 ? 114.91493 114.70132 99.30611 1.000 45.23388 211 PHE A O 1
ATOM 776 N N . ALA A 1 212 ? 114.74829 114.36846 101.52548 1.000 29.54150 212 ALA A N 1
ATOM 777 C CA . ALA A 1 212 ? 115.57255 113.16716 101.48385 1.000 22.79509 212 ALA A CA 1
ATOM 778 C C . ALA A 1 212 ? 114.76386 111.93489 101.09576 1.000 23.81749 212 ALA A C 1
ATOM 779 O O . ALA A 1 212 ? 115.28367 111.03375 100.42866 1.000 36.10746 212 ALA A O 1
ATOM 781 N N . PHE A 1 213 ? 113.49360 111.87869 101.49995 1.000 28.13069 213 PHE A N 1
ATOM 782 C CA . PHE A 1 213 ? 112.73168 110.64242 101.38304 1.000 25.76814 213 PHE A CA 1
ATOM 783 C C . PHE A 1 213 ? 112.04495 110.50509 100.03105 1.000 36.18500 213 PHE A C 1
ATOM 784 O O . PHE A 1 213 ? 111.93274 109.38938 99.51204 1.000 46.18828 213 PHE A O 1
ATOM 792 N N . GLN A 1 214 ? 111.54378 111.60196 99.45733 1.000 37.27329 214 GLN A N 1
ATOM 793 C CA . GLN A 1 214 ? 110.85087 111.42646 98.17939 1.000 30.03997 214 GLN A CA 1
ATOM 794 C C . GLN A 1 214 ? 111.78712 110.87232 97.09980 1.000 33.67357 214 GLN A C 1
ATOM 795 O O . GLN A 1 214 ? 111.41137 109.92708 96.38555 1.000 28.77209 214 GLN A O 1
ATOM 801 N N . PRO A 1 215 ? 113.00537 111.41243 96.93997 1.000 40.34879 215 PRO A N 1
ATOM 802 C CA . PRO A 1 215 ? 113.95318 110.77206 96.01281 1.000 28.02469 215 PRO A CA 1
ATOM 803 C C . PRO A 1 215 ? 114.29346 109.33959 96.38609 1.000 27.15671 215 PRO A C 1
ATOM 804 O O . PRO A 1 215 ? 114.61098 108.53913 95.50164 1.000 36.39809 215 PRO A O 1
ATOM 808 N N . SER A 1 216 ? 114.23809 108.99089 97.67489 1.000 33.22554 216 SER A N 1
ATOM 809 C CA . SER A 1 216 ? 114.49563 107.61002 98.07159 1.000 26.88633 216 SER A CA 1
ATOM 810 C C . SER A 1 216 ? 1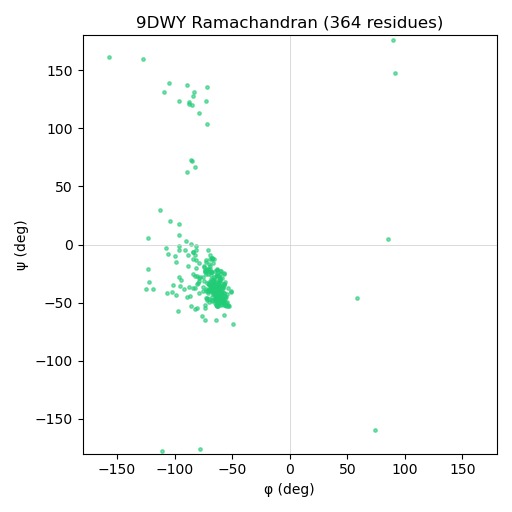13.50073 106.65308 97.43117 1.000 36.94260 216 SER A C 1
ATOM 811 O O . SER A 1 216 ? 113.88127 105.55883 97.00102 1.000 42.10598 216 SER A O 1
ATOM 814 N N . LEU A 1 217 ? 112.22785 107.03935 97.36304 1.000 35.51203 217 LEU A N 1
ATOM 815 C CA . LEU A 1 217 ? 111.23946 106.24748 96.64419 1.000 32.81649 217 LEU A CA 1
ATOM 816 C C . LEU A 1 217 ? 111.41408 106.34174 95.13581 1.000 34.45468 217 LEU A C 1
ATOM 817 O O . LEU A 1 217 ? 111.25399 105.33878 94.43273 1.000 37.29377 217 LEU A O 1
ATOM 822 N N . VAL A 1 218 ? 111.72935 107.53234 94.62010 1.000 39.17300 218 VAL A N 1
ATOM 823 C CA . VAL A 1 218 ? 111.74162 107.70710 93.16964 1.000 30.81118 218 VAL A CA 1
ATOM 824 C C . VAL A 1 218 ? 112.90601 106.95783 92.52519 1.000 31.39148 218 VAL A C 1
ATOM 825 O O . VAL A 1 218 ? 112.75153 106.37027 91.44722 1.000 44.59586 218 VAL A O 1
ATOM 829 N N . ILE A 1 219 ? 114.07581 106.94839 93.16745 1.000 33.78274 219 ILE A N 1
ATOM 830 C CA . ILE A 1 219 ? 115.27512 106.39481 92.54443 1.000 31.48273 219 ILE A CA 1
ATOM 831 C C . ILE A 1 219 ? 115.15154 104.89115 92.31136 1.000 38.81576 219 ILE A C 1
ATOM 832 O O . ILE A 1 219 ? 115.76316 104.35532 91.37969 1.000 49.92531 219 ILE A O 1
ATOM 837 N N . LEU A 1 220 ? 114.36784 104.18733 93.13327 1.000 41.00045 220 LEU A N 1
ATOM 838 C CA . LEU A 1 220 ? 114.24744 102.74043 92.98108 1.000 21.46033 220 LEU A CA 1
ATOM 839 C C . LEU A 1 220 ? 113.62749 102.36946 91.64032 1.000 18.09758 220 LEU A C 1
ATOM 840 O O . LEU A 1 220 ? 113.85711 101.27104 91.12385 1.000 42.31273 220 LEU A O 1
ATOM 845 N N . GLY A 1 221 ? 112.83745 103.27047 91.06134 1.000 28.26142 221 GLY A N 1
ATOM 846 C CA . GLY A 1 221 ? 112.24631 103.01212 89.76377 1.000 35.54126 221 GLY A CA 1
ATOM 847 C C . GLY A 1 221 ? 113.17028 103.20394 88.58455 1.000 34.70545 221 GLY A C 1
ATOM 848 O O . GLY A 1 221 ? 112.85325 102.73908 87.48601 1.000 37.21216 221 GLY A O 1
ATOM 849 N N . HIS A 1 222 ? 114.30239 103.87953 88.78080 1.000 34.03297 222 HIS A N 1
ATOM 850 C CA . HIS A 1 222 ? 115.29157 104.00692 87.72022 1.000 34.92786 222 HIS A CA 1
ATOM 851 C C . HIS A 1 222 ? 116.01610 102.69967 87.44558 1.000 45.54554 222 HIS A C 1
ATOM 852 O O . HIS A 1 222 ? 116.50847 102.49994 86.33035 1.000 52.37788 222 HIS A O 1
ATOM 859 N N . TYR A 1 223 ? 116.08728 101.81103 88.43074 1.000 40.58770 223 TYR A N 1
ATOM 860 C CA . TYR A 1 223 ? 116.86168 100.58255 88.33332 1.000 30.67668 223 TYR A CA 1
ATOM 861 C C . TYR A 1 223 ? 116.00219 99.34271 88.16068 1.000 28.99355 223 TYR A C 1
ATOM 862 O O . TYR A 1 223 ? 116.34624 98.46676 87.36513 1.000 41.99068 223 TYR A O 1
ATOM 871 N N . PHE A 1 224 ? 114.88965 99.24752 88.88223 1.000 34.56343 224 PHE A N 1
ATOM 872 C CA . PHE A 1 224 ? 114.00258 98.09642 88.82053 1.000 37.94679 224 PHE A CA 1
ATOM 873 C C . PHE A 1 224 ? 112.70153 98.47463 88.12841 1.000 44.97788 224 PHE A C 1
ATOM 874 O O . PHE A 1 224 ? 112.08472 99.49269 88.45506 1.000 47.66464 224 PHE A O 1
ATOM 882 N N . GLN A 1 225 ? 112.29369 97.64992 87.16623 1.000 49.75458 225 GLN A N 1
ATOM 883 C CA . GLN A 1 225 ? 110.98681 97.78303 86.53711 1.000 41.98756 225 GLN A CA 1
ATOM 884 C C . GLN A 1 225 ? 110.23054 96.46632 86.64856 1.000 45.86472 225 GLN A C 1
ATOM 885 O O . GLN A 1 225 ? 109.01460 96.45172 86.86424 1.000 51.88641 225 GLN A O 1
ATOM 891 N N . ARG A 1 226 ? 110.95213 95.35439 86.50289 1.000 51.24812 226 ARG A N 1
ATOM 892 C CA . ARG A 1 226 ? 110.34580 94.03375 86.62373 1.000 50.49182 226 ARG A CA 1
ATOM 893 C C . ARG A 1 226 ? 110.26929 93.59466 88.07969 1.000 46.87415 226 ARG A C 1
ATOM 894 O O . ARG A 1 226 ? 109.29693 92.95055 88.48724 1.000 46.48199 226 ARG A O 1
ATOM 902 N N . ARG A 1 227 ? 111.28694 93.92760 88.87128 1.000 43.84636 227 ARG A N 1
ATOM 903 C CA . ARG A 1 227 ? 111.32308 93.55352 90.27821 1.000 43.14270 227 ARG A CA 1
ATOM 904 C C . ARG A 1 227 ? 111.22110 94.78946 91.16026 1.000 48.51263 227 ARG A C 1
ATOM 905 O O . ARG A 1 227 ? 111.76225 94.81355 92.27026 1.000 47.66037 227 ARG A O 1
ATOM 913 N N . LEU A 1 228 ? 110.53235 95.82162 90.66899 1.000 42.46222 228 LEU A N 1
ATOM 914 C CA . LEU A 1 228 ? 110.35589 97.04470 91.44214 1.000 38.13344 228 LEU A CA 1
ATOM 915 C C . LEU A 1 228 ? 109.61979 96.78498 92.74845 1.000 41.55711 228 LEU A C 1
ATOM 916 O O . LEU A 1 228 ? 110.00767 97.32284 93.79407 1.000 47.64626 228 LEU A O 1
ATOM 921 N N . GLY A 1 229 ? 108.56872 95.96473 92.70736 1.000 34.85782 229 GLY A N 1
ATOM 922 C CA . GLY A 1 229 ? 107.87904 95.60264 93.93325 1.000 32.79084 229 GLY A CA 1
ATOM 923 C C . GLY A 1 229 ? 108.79371 94.90913 94.92212 1.000 33.74227 229 GLY A C 1
ATOM 924 O O . GLY A 1 229 ? 108.74141 95.17285 96.12388 1.000 31.85034 229 GLY A O 1
ATOM 925 N N . LEU A 1 230 ? 109.65298 94.01526 94.42502 1.000 40.68475 230 LEU A N 1
ATOM 926 C CA . LEU A 1 230 ? 110.59706 93.32967 95.30226 1.000 37.89551 230 LEU A CA 1
ATOM 927 C C . LEU A 1 230 ? 111.58127 94.30834 95.92856 1.000 43.18713 230 LEU A C 1
ATOM 928 O O . LEU A 1 230 ? 111.89545 94.20739 97.12061 1.000 48.78515 230 LEU A O 1
ATOM 933 N N . ALA A 1 231 ? 112.08005 95.26258 95.14023 1.000 39.04320 231 ALA A N 1
ATOM 934 C CA . ALA A 1 231 ? 113.01126 96.25078 95.67335 1.000 26.89858 231 ALA A CA 1
ATOM 935 C C . ALA A 1 231 ? 112.35233 97.09496 96.75581 1.000 34.49662 231 ALA A C 1
ATOM 936 O O . ALA A 1 231 ? 112.93129 97.31514 97.82636 1.000 29.02250 231 ALA A O 1
ATOM 938 N N . ASN A 1 232 ? 111.12811 97.56598 96.49986 1.000 40.57585 232 ASN A N 1
ATOM 939 C CA . ASN A 1 232 ? 110.43359 98.37072 97.50019 1.000 31.75166 232 ASN A CA 1
ATOM 940 C C . ASN A 1 232 ? 110.09290 97.55641 98.74106 1.000 38.64803 232 ASN A C 1
ATOM 941 O O . ASN A 1 232 ? 110.14488 98.08152 99.85856 1.000 23.43183 232 ASN A O 1
ATOM 946 N N . GLY A 1 233 ? 109.75098 96.28143 98.57259 1.000 29.50200 233 GLY A N 1
ATOM 947 C CA . GLY A 1 233 ? 109.49812 95.41078 99.70061 1.000 24.91407 233 GLY A CA 1
ATOM 948 C C . GLY A 1 233 ? 110.72307 95.20584 100.56177 1.000 23.03349 233 GLY A C 1
ATOM 949 O O . GLY A 1 233 ? 110.63327 95.23608 101.79113 1.000 25.21256 233 GLY A O 1
ATOM 950 N N . VAL A 1 234 ? 111.87759 95.00027 99.92421 1.000 24.15983 234 VAL A N 1
ATOM 951 C CA . VAL A 1 234 ? 113.12582 94.86455 100.67203 1.000 29.82426 234 VAL A CA 1
ATOM 952 C C . VAL A 1 234 ? 113.44826 96.16220 101.40235 1.000 35.01245 234 VAL A C 1
ATOM 953 O O . VAL A 1 234 ? 113.85855 96.15329 102.56978 1.000 36.66727 234 VAL A O 1
ATOM 957 N N . VAL A 1 235 ? 113.26067 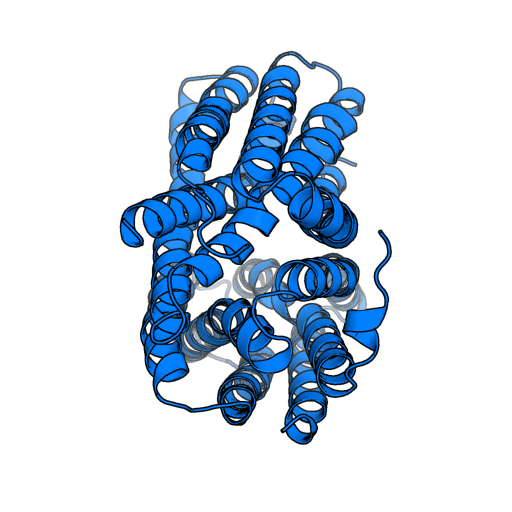97.29952 100.72582 1.000 26.97124 235 VAL A N 1
ATOM 958 C CA . VAL A 1 235 ? 113.52973 98.59376 101.35146 1.000 21.93449 235 VAL A CA 1
ATOM 959 C C . VAL A 1 235 ? 112.65314 98.78381 102.58250 1.000 34.93162 235 VAL A C 1
ATOM 960 O O . VAL A 1 235 ? 113.13186 99.17527 103.65142 1.000 27.88782 235 VAL A O 1
ATOM 964 N N . SER A 1 236 ? 111.35558 98.49600 102.45278 1.000 39.78820 236 SER A N 1
ATOM 965 C CA . SER A 1 236 ? 110.42964 98.68197 103.56605 1.000 32.15636 236 SER A CA 1
ATOM 966 C C . SER A 1 236 ? 110.70601 97.70841 104.70624 1.000 33.23320 236 SER A C 1
ATOM 967 O O . SER A 1 236 ? 110.65545 98.09428 105.88092 1.000 32.58366 236 SER A O 1
ATOM 970 N N . ALA A 1 237 ? 111.00187 96.44641 104.38394 1.000 28.18231 237 ALA A N 1
ATOM 971 C CA . ALA A 1 237 ? 111.31118 95.47153 105.42205 1.000 28.39226 237 ALA A CA 1
ATOM 972 C C . ALA A 1 237 ? 112.57932 95.83898 106.17857 1.000 42.54906 237 ALA A C 1
ATOM 973 O O . ALA A 1 237 ? 112.61846 95.72815 107.40891 1.000 52.28215 237 ALA A O 1
ATOM 975 N N . GLY A 1 238 ? 113.62151 96.27326 105.47183 1.000 25.55358 238 GLY A N 1
ATOM 976 C CA . GLY A 1 238 ? 114.84008 96.70606 106.12431 1.000 23.03259 238 GLY A CA 1
ATOM 977 C C . GLY A 1 238 ? 114.64667 97.97040 106.93313 1.000 42.49706 238 GLY A C 1
ATOM 978 O O . GLY A 1 238 ? 115.23342 98.12758 108.00740 1.000 48.88381 238 GLY A O 1
ATOM 979 N N . SER A 1 239 ? 113.82315 98.88551 106.41743 1.000 42.85755 239 SER A N 1
ATOM 980 C CA . SER A 1 239 ? 113.52409 100.12281 107.12176 1.000 26.78175 239 SER A CA 1
ATOM 981 C C . SER A 1 239 ? 112.76465 99.87470 108.41313 1.000 37.53788 239 SER A C 1
ATOM 982 O O . SER A 1 239 ? 112.97647 100.59453 109.39532 1.000 45.20021 239 SER A O 1
ATOM 985 N N . SER A 1 240 ? 111.86824 98.88558 108.42660 1.000 40.81384 240 SER A N 1
ATOM 986 C CA . SER A 1 240 ? 111.20219 98.51544 109.67031 1.000 38.87767 240 SER A CA 1
ATOM 987 C C . SER A 1 240 ? 112.20492 98.07812 110.72997 1.000 45.23692 240 SER A C 1
ATOM 988 O O . SER A 1 240 ? 111.99119 98.31799 111.92329 1.000 46.24320 240 SER A O 1
ATOM 991 N N . ILE A 1 241 ? 113.30574 97.45202 110.31635 1.000 42.62151 241 ILE A N 1
ATOM 992 C CA . ILE A 1 241 ? 114.33251 97.02651 111.26393 1.000 38.81412 241 ILE A CA 1
ATOM 993 C C . ILE A 1 241 ? 114.96875 98.23254 111.94356 1.000 47.45074 241 ILE A C 1
ATOM 994 O O . ILE A 1 241 ? 115.18432 98.23903 113.16101 1.000 54.22115 241 ILE A O 1
ATOM 999 N N . PHE A 1 242 ? 115.28708 99.26863 111.16405 1.000 46.51299 242 PHE A N 1
ATOM 1000 C CA . PHE A 1 242 ? 115.76390 100.51531 111.75387 1.000 49.40289 242 PHE A CA 1
ATOM 1001 C C . PHE A 1 242 ? 114.70626 101.12872 112.66282 1.000 48.23482 242 PHE A C 1
ATOM 1002 O O . PHE A 1 242 ? 115.00635 101.58187 113.77296 1.000 48.65939 242 PHE A O 1
ATOM 1010 N N . SER A 1 243 ? 113.45435 101.14693 112.20186 1.000 46.78708 243 SER A N 1
ATOM 1011 C CA . SER A 1 243 ? 112.37613 101.74789 112.97677 1.000 48.49294 243 SER A CA 1
ATOM 1012 C C . SER A 1 243 ? 112.17527 101.06134 114.32106 1.000 54.65204 243 SER A C 1
ATOM 1013 O O . SER A 1 243 ? 111.74658 101.71227 115.28019 1.000 54.83207 243 SER A O 1
ATOM 1016 N N . MET A 1 244 ? 112.46606 99.76382 114.41417 1.000 59.86118 244 MET A N 1
ATOM 1017 C CA . MET A 1 244 ? 112.37873 99.03918 115.67560 1.000 57.65337 244 MET A CA 1
ATOM 1018 C C . MET A 1 244 ? 113.71072 98.91936 116.40479 1.000 60.71905 244 MET A C 1
ATOM 1019 O O . MET A 1 244 ? 113.84640 98.04257 117.26219 1.000 66.57605 244 MET A O 1
ATOM 1024 N N . SER A 1 245 ? 114.70022 99.74288 116.06999 1.000 54.64486 245 SER A N 1
ATOM 1025 C CA . SER A 1 245 ? 115.96926 99.77499 116.79029 1.000 56.12745 245 SER A CA 1
ATOM 1026 C C . SER A 1 245 ? 116.26669 101.11741 117.43764 1.000 62.99941 245 SER A C 1
ATOM 1027 O O . SER A 1 245 ? 116.81365 101.15173 118.54252 1.000 60.11117 245 SER A O 1
ATOM 1030 N N . PHE A 1 246 ? 115.93129 102.22559 116.77230 1.000 65.18992 246 PHE A N 1
ATOM 1031 C CA . PHE A 1 246 ? 116.20786 103.56486 117.28373 1.000 62.27355 246 PHE A CA 1
ATOM 1032 C C . PHE A 1 246 ? 115.59285 103.80347 118.66174 1.000 64.77825 246 PHE A C 1
ATOM 1033 O O . PHE A 1 246 ? 116.25125 104.41692 119.51079 1.000 66.80279 246 PHE A O 1
ATOM 1041 N N . PRO A 1 247 ? 114.33922 103.36517 118.93553 1.000 63.06644 247 PRO A N 1
ATOM 1042 C CA . PRO A 1 247 ? 113.80412 103.52247 120.29507 1.000 60.83461 247 PRO A CA 1
ATOM 1043 C C . PRO A 1 247 ? 114.74019 102.99942 121.37428 1.000 64.46835 247 PRO A C 1
ATOM 1044 O O . PRO A 1 247 ? 114.88677 103.62395 122.42987 1.000 66.56164 247 PRO A O 1
ATOM 1048 N N . PHE A 1 248 ? 115.37990 101.85467 121.12373 1.000 67.81762 248 PHE A N 1
ATOM 1049 C CA . PHE A 1 248 ? 116.34010 101.32969 122.08930 1.000 69.80538 248 PHE A CA 1
ATOM 1050 C C . PHE A 1 248 ? 117.60698 102.17313 122.15209 1.000 71.55785 248 PHE A C 1
ATOM 1051 O O . PHE A 1 248 ? 118.02245 102.57083 123.24652 1.000 75.72176 248 PHE A O 1
ATOM 1059 N N . LEU A 1 249 ? 118.20673 102.48842 121.00007 1.000 69.71801 249 LEU A N 1
ATOM 1060 C CA . LEU A 1 249 ? 119.48951 103.18526 120.98589 1.000 75.39832 249 LEU A CA 1
ATOM 1061 C C . LEU A 1 249 ? 119.45429 104.48161 121.78302 1.000 77.37070 249 LEU A C 1
ATOM 1062 O O . LEU A 1 249 ? 120.38572 104.75432 122.54878 1.000 73.53880 249 LEU A O 1
ATOM 1067 N N . ILE A 1 250 ? 118.39090 105.26733 121.64660 1.000 79.85432 250 ILE A N 1
ATOM 1068 C CA . ILE A 1 250 ? 118.25487 106.51686 122.38351 1.000 77.72060 250 ILE A CA 1
ATOM 1069 C C . ILE A 1 250 ? 118.10916 106.26341 123.87837 1.000 79.77705 250 ILE A C 1
ATOM 1070 O O . ILE A 1 250 ? 118.51716 107.09600 124.69329 1.000 82.19111 250 ILE A O 1
ATOM 1075 N N . ARG A 1 251 ? 117.52464 105.12650 124.26254 1.000 79.19305 251 ARG A N 1
ATOM 1076 C CA . ARG A 1 251 ? 117.36756 104.85466 125.68933 1.000 79.31794 251 ARG A CA 1
ATOM 1077 C C . ARG A 1 251 ? 118.67070 104.34769 126.30524 1.000 81.31602 251 ARG A C 1
ATOM 1078 O O . ARG A 1 251 ? 118.92376 104.55599 127.49751 1.000 81.89863 251 ARG A O 1
ATOM 1086 N N . MET A 1 252 ? 119.51513 103.67838 125.51129 1.000 83.92921 252 MET A N 1
ATOM 1087 C CA . MET A 1 252 ? 120.89906 103.47804 125.94515 1.000 83.83873 252 MET A CA 1
ATOM 1088 C C . MET A 1 252 ? 121.64036 104.80396 126.07205 1.000 85.53847 252 MET A C 1
ATOM 1089 O O . MET A 1 252 ? 122.36905 105.02477 127.04672 1.000 84.23241 252 MET A O 1
ATOM 1094 N N . LEU A 1 253 ? 121.47598 105.69536 125.09202 1.000 86.19777 253 LEU A N 1
ATOM 1095 C CA . LEU A 1 253 ? 122.22276 106.95161 125.10509 1.000 85.48566 253 LEU A CA 1
ATOM 1096 C C . LEU A 1 253 ? 121.82007 107.83784 126.27917 1.000 86.50831 253 LEU A C 1
ATOM 1097 O O . LEU A 1 253 ? 122.67874 108.44518 126.92977 1.000 85.65487 253 LEU A O 1
ATOM 1102 N N . GLY A 1 254 ? 120.51954 107.91951 126.56813 1.000 93.39830 254 GLY A N 1
ATOM 1103 C CA . GLY A 1 254 ? 120.04404 108.83169 127.59504 1.000 92.20418 254 GLY A CA 1
ATOM 1104 C C . GLY A 1 254 ? 120.58587 108.52545 128.97597 1.000 94.32556 254 GLY A C 1
ATOM 1105 O O . GLY A 1 254 ? 120.79714 109.43718 129.78035 1.000 92.36898 254 GLY A O 1
ATOM 1106 N N . ASP A 1 255 ? 120.81590 107.24762 129.27325 1.000 98.48580 255 ASP A N 1
ATOM 1107 C CA . ASP A 1 255 ? 121.37199 106.85333 130.55996 1.000 96.60100 255 ASP A CA 1
ATOM 1108 C C . ASP A 1 255 ? 122.81085 107.31385 130.75113 1.000 94.88270 255 ASP A C 1
ATOM 1109 O O . ASP A 1 255 ? 123.31755 107.25253 131.87639 1.000 95.49441 255 ASP A O 1
ATOM 1114 N N . LYS A 1 256 ? 123.47634 107.76893 129.69147 1.000 90.25870 256 LYS A N 1
ATOM 1115 C CA . LYS A 1 256 ? 124.86069 108.21147 129.76898 1.000 91.35386 256 LYS A CA 1
ATOM 1116 C C . LYS A 1 256 ? 125.07854 109.64737 129.31818 1.000 92.43080 256 LYS A C 1
ATOM 1117 O O . LYS A 1 256 ? 125.96843 110.31267 129.85213 1.000 92.88034 256 LYS A O 1
ATOM 1123 N N . ILE A 1 257 ? 124.30030 110.14441 128.35677 1.000 87.95580 257 ILE A N 1
ATOM 1124 C CA . ILE A 1 257 ? 124.48892 111.48504 127.81692 1.000 87.12890 257 ILE A CA 1
ATOM 1125 C C . ILE A 1 257 ? 123.17130 112.24340 127.89022 1.000 85.64540 257 ILE A C 1
ATOM 1126 O O . ILE A 1 257 ? 122.09316 111.64981 127.98969 1.000 82.55058 257 ILE A O 1
ATOM 1131 N N . LYS A 1 258 ? 123.26776 113.57005 127.84201 1.000 84.44953 258 LYS A N 1
ATOM 1132 C CA . LYS A 1 258 ? 122.09574 114.42784 127.90354 1.000 85.04470 258 LYS A CA 1
ATOM 1133 C C . LYS A 1 258 ? 121.38759 114.46234 126.55029 1.000 85.83039 258 LYS A C 1
ATOM 1134 O O . LYS A 1 258 ? 121.75924 113.76644 125.60051 1.000 85.57346 258 LYS A O 1
ATOM 1140 N N . LEU A 1 259 ? 120.34249 115.28788 126.46496 1.000 76.86071 259 LEU A N 1
ATOM 1141 C CA . LEU A 1 259 ? 119.50386 115.30066 125.27108 1.000 76.15540 259 LEU A CA 1
ATOM 1142 C C . LEU A 1 259 ? 120.23228 115.96530 124.10544 1.000 76.29680 259 LEU A C 1
ATOM 1143 O O . LEU A 1 259 ? 120.09902 115.54501 122.94993 1.000 75.57121 259 LEU A O 1
ATOM 1148 N N . ALA A 1 260 ? 120.99254 117.02636 124.38751 1.000 73.85843 260 ALA A N 1
ATOM 1149 C CA . ALA A 1 260 ? 121.71789 117.71618 123.32548 1.000 74.68172 260 ALA A CA 1
ATOM 1150 C C . ALA A 1 260 ? 122.68458 116.76971 122.62697 1.000 76.37275 260 ALA A C 1
ATOM 1151 O O . ALA A 1 260 ? 122.69489 116.66493 121.39388 1.000 79.56679 260 ALA A O 1
ATOM 1153 N N . GLN A 1 261 ? 123.49213 116.04957 123.40775 1.000 74.48229 261 GLN A N 1
ATOM 1154 C CA . GLN A 1 261 ? 124.37290 115.04993 122.82188 1.000 74.64805 261 GLN A CA 1
ATOM 1155 C C . GLN A 1 261 ? 123.58715 113.93779 122.14300 1.000 74.95860 261 GLN A C 1
ATOM 1156 O O . GLN A 1 261 ? 124.09098 113.32988 121.19549 1.000 73.40405 261 GLN A O 1
ATOM 1162 N N . THR A 1 262 ? 122.35711 113.67332 122.58774 1.000 73.69098 262 THR A N 1
ATOM 1163 C CA . THR A 1 262 ? 121.50851 112.72105 121.88096 1.000 73.91713 262 THR A CA 1
ATOM 1164 C C . THR A 1 262 ? 121.16323 113.21310 120.47904 1.000 71.31596 262 THR A C 1
ATOM 1165 O O . THR A 1 262 ? 121.19656 112.43223 119.52288 1.000 73.46173 262 THR A O 1
ATOM 1169 N N . PHE A 1 263 ? 120.82403 114.49806 120.33543 1.000 62.26315 263 PHE A N 1
ATOM 1170 C CA . PHE A 1 263 ? 120.61700 115.05135 118.99868 1.000 60.75871 263 PHE A CA 1
ATOM 1171 C C . PHE A 1 263 ? 121.89430 114.99171 118.17273 1.000 62.48209 263 PHE A C 1
ATOM 1172 O O . PHE A 1 263 ? 121.85034 114.70270 116.97117 1.000 65.83433 263 PHE A O 1
ATOM 1180 N N . GLN A 1 264 ? 123.04178 115.26821 118.79490 1.000 62.84495 264 GLN A N 1
ATOM 1181 C CA . GLN A 1 264 ? 124.30200 115.15854 118.06072 1.000 63.70441 264 GLN A CA 1
ATOM 1182 C C . GLN A 1 264 ? 124.52720 113.73623 117.55671 1.000 66.35421 264 GLN A C 1
ATOM 1183 O O . GLN A 1 264 ? 124.97144 113.53458 116.41919 1.000 67.29882 264 GLN A O 1
ATOM 1189 N N . VAL A 1 265 ? 124.22971 112.73860 118.39068 1.000 66.50287 265 VAL A N 1
ATOM 1190 C CA . VAL A 1 265 ? 124.39588 111.34577 117.98392 1.000 62.40914 265 VAL A CA 1
ATOM 1191 C C . VAL A 1 265 ? 123.39441 110.97665 116.89458 1.000 63.07718 265 VAL A C 1
ATOM 1192 O O . VAL A 1 265 ? 123.71256 110.21929 115.97521 1.000 61.81677 265 VAL A O 1
ATOM 1196 N N . LEU A 1 266 ? 122.16266 111.47998 116.98933 1.000 62.61754 266 LEU A N 1
ATOM 1197 C CA . LEU A 1 266 ? 121.18332 111.19762 115.94236 1.000 55.07625 266 LEU A CA 1
ATOM 1198 C C . LEU A 1 266 ? 121.56048 111.88114 114.63293 1.000 59.04775 266 LEU A C 1
ATOM 1199 O O . LEU A 1 266 ? 121.13845 111.44989 113.55295 1.000 61.74891 266 LEU A O 1
ATOM 1204 N N . SER A 1 267 ? 122.35171 112.95365 114.70713 1.000 54.13035 267 SER A N 1
ATOM 1205 C CA . SER A 1 267 ? 122.70921 113.68261 113.49523 1.000 49.91632 267 SER A CA 1
ATOM 1206 C C . SER A 1 267 ? 123.62118 112.88384 112.57108 1.000 54.05735 267 SER A C 1
ATOM 1207 O O . SER A 1 267 ? 123.63396 113.12769 111.35777 1.000 54.02781 267 SER A O 1
ATOM 1210 N N . THR A 1 268 ? 124.40521 111.94172 113.10762 1.000 52.81902 268 THR A N 1
ATOM 1211 C CA . THR A 1 268 ? 125.32741 111.23247 112.22531 1.000 47.73238 268 THR A CA 1
ATOM 1212 C C . THR A 1 268 ? 124.57640 110.29107 111.29183 1.000 49.90453 268 THR A C 1
ATOM 1213 O O . THR A 1 268 ? 125.09181 109.94061 110.22940 1.000 53.15781 268 THR A O 1
ATOM 1217 N N . PHE A 1 269 ? 123.36351 109.87103 111.65950 1.000 46.92611 269 PHE A N 1
ATOM 1218 C CA . PHE A 1 269 ? 122.55216 109.11094 110.71369 1.000 44.86461 269 PHE A CA 1
ATOM 1219 C C . PHE A 1 269 ? 122.14651 109.95464 109.51196 1.000 42.22789 269 PHE A C 1
ATOM 1220 O O . PHE A 1 269 ? 122.17876 109.46471 108.37921 1.000 44.37941 269 PHE A O 1
ATOM 1228 N N . MET A 1 270 ? 121.78737 111.22184 109.72514 1.000 39.04479 270 MET A N 1
ATOM 1229 C CA . MET A 1 270 ? 121.54621 112.10866 108.59073 1.000 38.80387 270 MET A CA 1
ATOM 1230 C C . MET A 1 270 ? 122.82417 112.39912 107.81717 1.000 46.83935 270 MET A C 1
ATOM 1231 O O . MET A 1 270 ? 122.78173 112.54726 106.59255 1.000 45.96297 270 MET A O 1
ATOM 1236 N N . PHE A 1 271 ? 123.96313 112.48234 108.50521 1.000 46.91112 271 PHE A N 1
ATOM 1237 C CA . PHE A 1 271 ? 125.23231 112.65900 107.80086 1.000 38.39144 271 PHE A CA 1
ATOM 1238 C C . PHE A 1 271 ? 125.53531 111.46153 106.89996 1.000 41.66920 271 PHE A C 1
ATOM 1239 O O . PHE A 1 271 ? 125.91971 111.62754 105.73304 1.000 50.73120 271 PHE A O 1
ATOM 1247 N N . VAL A 1 272 ? 125.34775 110.24664 107.42002 1.000 35.11057 272 VAL A N 1
ATOM 1248 C CA . VAL A 1 272 ? 125.56664 109.04117 106.62658 1.000 32.26606 272 VAL A CA 1
ATOM 1249 C C . VAL A 1 272 ? 124.55427 108.95787 105.49342 1.000 39.70086 272 VAL A C 1
ATOM 1250 O O . VAL A 1 272 ? 124.87148 108.48697 104.39821 1.000 38.62102 272 VAL A O 1
ATOM 1254 N N . LEU A 1 273 ? 123.32055 109.40742 105.73364 1.000 43.99260 273 LEU A N 1
ATOM 1255 C CA . LEU A 1 273 ? 122.33388 109.44137 104.65904 1.000 37.32601 273 LEU A CA 1
ATOM 1256 C C . LEU A 1 273 ? 122.74589 110.41805 103.56391 1.000 44.32376 273 LEU A C 1
ATOM 1257 O O . LEU A 1 273 ? 122.55572 110.14406 102.37462 1.000 47.53924 273 LEU A O 1
ATOM 1262 N N . MET A 1 274 ? 123.30459 111.56666 103.94573 1.000 42.63836 274 MET A N 1
ATOM 1263 C CA . MET A 1 274 ? 123.80023 112.51668 102.95521 1.000 40.58122 274 MET A CA 1
ATOM 1264 C C . MET A 1 274 ? 124.93161 111.90601 102.14058 1.000 43.40576 274 MET A C 1
ATOM 1265 O O . MET A 1 274 ? 125.02036 112.10994 100.92448 1.000 49.72740 274 MET A O 1
ATOM 1270 N N . LEU A 1 275 ? 125.81429 111.15697 102.80284 1.000 44.95496 275 LEU A N 1
ATOM 1271 C CA . LEU A 1 275 ? 126.88148 110.46346 102.08479 1.000 41.64259 275 LEU A CA 1
ATOM 1272 C C . LEU A 1 275 ? 126.31961 109.40123 101.14180 1.000 44.55707 275 LEU A C 1
ATOM 1273 O O . LEU A 1 275 ? 126.77752 109.25904 100.00219 1.000 49.21804 275 LEU A O 1
ATOM 1278 N N . LEU A 1 276 ? 125.32186 108.64366 101.60491 1.000 43.47488 276 LEU A N 1
ATOM 1279 C CA . LEU A 1 276 ? 124.80561 107.51616 100.83398 1.000 38.82943 276 LEU A CA 1
ATOM 1280 C C . LEU A 1 276 ? 123.93545 107.96801 99.67072 1.000 36.36676 276 LEU A C 1
ATOM 1281 O O . LEU A 1 276 ? 123.83720 107.26140 98.66172 1.000 45.73162 276 LEU A O 1
ATOM 1286 N N . SER A 1 277 ? 123.29314 109.13021 99.78927 1.000 32.77180 277 SER A N 1
ATOM 1287 C CA . SER A 1 277 ? 122.44741 109.63359 98.71636 1.000 28.31724 277 SER A CA 1
ATOM 1288 C C . SER A 1 277 ? 123.24102 110.00789 97.47485 1.000 41.93903 277 SER A C 1
ATOM 1289 O O . SER A 1 277 ? 122.63764 110.24006 96.42288 1.000 37.55026 277 SER A O 1
ATOM 1292 N N . LEU A 1 278 ? 124.56988 110.07262 97.57308 1.000 43.40200 278 LEU A N 1
ATOM 1293 C CA . LEU A 1 278 ? 125.41953 110.29556 96.41210 1.000 31.49716 278 LEU A CA 1
ATOM 1294 C C . LEU A 1 278 ? 125.40589 109.12028 95.44537 1.000 43.62634 278 LEU A C 1
ATOM 1295 O O . LEU A 1 278 ? 125.90674 109.25672 94.32411 1.000 44.40231 278 LEU A O 1
ATOM 1300 N N . THR A 1 279 ? 124.84735 107.98101 95.84885 1.000 45.65082 279 THR A N 1
ATOM 1301 C CA . THR A 1 279 ? 124.78274 106.78709 95.01951 1.000 37.57068 279 THR A CA 1
ATOM 1302 C C . THR A 1 279 ? 123.57466 106.77460 94.09230 1.000 28.59095 279 THR A C 1
ATOM 1303 O O . THR A 1 279 ? 123.39728 105.81126 93.34131 1.000 35.67436 279 THR A O 1
ATOM 1307 N N . TYR A 1 280 ? 122.74429 107.81591 94.12151 1.000 27.46513 280 TYR A N 1
ATOM 1308 C CA . TYR A 1 280 ? 121.53392 107.86822 93.30296 1.000 35.47143 280 TYR A CA 1
ATOM 1309 C C . TYR A 1 280 ? 121.91929 108.32299 91.89792 1.000 34.83349 280 TYR A C 1
ATOM 1310 O O . TYR A 1 280 ? 121.54480 109.39955 91.43506 1.000 35.65359 280 TYR A O 1
ATOM 1319 N N . ARG A 1 281 ? 122.67901 107.47503 91.20891 1.000 35.23377 281 ARG A N 1
ATOM 1320 C CA . ARG A 1 281 ? 123.07872 107.77043 89.83944 1.000 37.08198 281 ARG A CA 1
ATOM 1321 C C . ARG A 1 281 ? 121.87872 107.61723 88.91383 1.000 37.18950 281 ARG A C 1
ATOM 1322 O O . ARG A 1 281 ? 121.25540 106.54896 88.87495 1.000 47.83180 281 ARG A O 1
ATOM 1330 N N . PRO A 1 282 ? 121.52289 108.65309 88.15804 1.000 36.37467 282 PRO A N 1
ATOM 1331 C CA . PRO A 1 282 ? 120.32194 108.57079 87.32016 1.000 51.92417 282 PRO A CA 1
ATOM 1332 C C . PRO A 1 282 ? 120.58209 107.91398 85.97469 1.000 51.74639 282 PRO A C 1
ATOM 1333 O O . PRO A 1 282 ? 121.40095 108.39430 85.18467 1.000 46.00118 282 PRO A O 1
ATOM 1337 N N . LEU A 1 283 ? 119.88783 106.80883 85.70778 1.000 47.84451 283 LEU A N 1
ATOM 1338 C CA . LEU A 1 283 ? 119.96071 106.15909 84.40597 1.000 48.11436 283 LEU A CA 1
ATOM 1339 C C . LEU A 1 283 ? 118.93123 106.70264 83.42774 1.000 52.14298 283 LEU A C 1
ATOM 1340 O O . LEU A 1 283 ? 119.26544 106.96033 82.26571 1.000 52.47188 283 LEU A O 1
ATOM 1345 N N . LEU A 1 284 ? 117.68788 106.87975 83.87211 1.000 54.59688 284 LEU A N 1
ATOM 1346 C CA . LEU A 1 284 ? 116.63678 107.36064 82.99604 1.000 53.93784 284 LEU A CA 1
ATOM 1347 C C . LEU A 1 284 ? 116.84758 108.83989 82.67876 1.000 54.52809 284 LEU A C 1
ATOM 1348 O O . LEU A 1 284 ? 117.15346 109.63968 83.56637 1.000 49.62650 284 LEU A O 1
ATOM 1353 N N . PRO A 1 285 ? 116.68455 109.23009 81.40610 1.000 65.43726 285 PRO A N 1
ATOM 1354 C CA . PRO A 1 285 ? 116.90842 110.61349 80.97929 1.000 62.01144 285 PRO A CA 1
ATOM 1355 C C . PRO A 1 285 ? 115.70420 111.51865 81.23038 1.000 62.50549 285 PRO A C 1
ATOM 1356 O O . PRO A 1 285 ? 114.65564 111.32310 80.61607 1.000 62.12996 285 PRO A O 1
ATOM 1360 N N . TYR A 1 310 ? 106.57598 124.34909 86.01667 1.000 73.60276 310 TYR A N 1
ATOM 1361 C CA . TYR A 1 310 ? 107.09725 123.39424 86.98765 1.000 74.61414 310 TYR A CA 1
ATOM 1362 C C . TYR A 1 310 ? 105.97315 122.76545 87.81132 1.000 75.58520 310 TYR A C 1
ATOM 1363 O O . TYR A 1 310 ? 106.14801 121.69551 88.39436 1.000 74.32514 310 TYR A O 1
ATOM 1372 N N . PHE A 1 311 ? 104.81997 123.43180 87.85664 1.000 74.88816 311 PHE A N 1
ATOM 1373 C CA . PHE A 1 311 ? 103.61417 122.80494 88.38406 1.000 76.69440 311 PHE A CA 1
ATOM 1374 C C . PHE A 1 311 ? 102.92036 122.01095 87.28668 1.000 78.75201 311 PHE A C 1
ATOM 1375 O O . PHE A 1 311 ? 101.86464 122.41635 86.78907 1.000 79.33743 311 PHE A O 1
ATOM 1383 N N . ASN A 1 312 ? 103.50829 120.87784 86.90296 1.000 74.13868 312 ASN A N 1
ATOM 1384 C CA . ASN A 1 312 ? 102.96987 120.04725 85.82697 1.000 72.74395 312 ASN A CA 1
ATOM 1385 C C . ASN A 1 312 ? 101.70402 119.35923 86.33024 1.000 74.38476 312 ASN A C 1
ATOM 1386 O O . ASN A 1 312 ? 101.73561 118.38780 87.09006 1.000 73.71822 312 ASN A O 1
ATOM 1391 N N . MET A 1 313 ? 100.56194 119.88527 85.88896 1.000 81.11139 313 MET A N 1
ATOM 1392 C CA . MET A 1 313 ? 99.26710 119.31705 86.24210 1.000 80.04440 313 MET A CA 1
ATOM 1393 C C . MET A 1 313 ? 98.96380 118.12356 85.34697 1.000 77.52175 313 MET A C 1
ATOM 1394 O O . MET A 1 313 ? 97.91871 117.48002 85.48621 1.000 77.28184 313 MET A O 1
ATOM 1399 N N . ARG A 1 314 ? 99.88135 117.82940 84.42210 1.000 77.75473 314 ARG A N 1
ATOM 1400 C CA . ARG A 1 314 ? 99.70537 116.72187 83.49030 1.000 79.67879 314 ARG A CA 1
ATOM 1401 C C . ARG A 1 314 ? 99.56831 115.37880 84.19514 1.000 80.24514 314 ARG A C 1
ATOM 1402 O O . ARG A 1 314 ? 99.02600 114.43694 83.60775 1.000 79.16229 314 ARG A O 1
ATOM 1410 N N . VAL A 1 315 ? 100.06124 115.25923 85.42853 1.000 76.11695 315 VAL A N 1
ATOM 1411 C CA . VAL A 1 315 ? 99.89744 114.01025 86.16403 1.000 75.26658 315 VAL A CA 1
ATOM 1412 C C . VAL A 1 3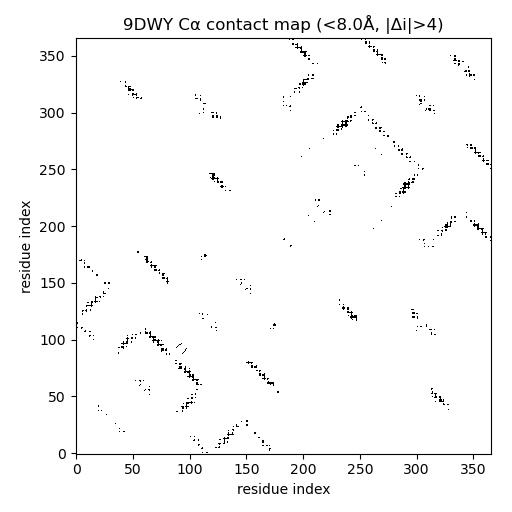15 ? 98.44105 113.82329 86.57500 1.000 71.55381 315 VAL A C 1
ATOM 1413 O O . VAL A 1 315 ? 97.90948 112.70706 86.53527 1.000 65.34478 315 VAL A O 1
ATOM 1417 N N . PHE A 1 316 ? 97.77027 114.90839 86.97180 1.000 74.75486 316 PHE A N 1
ATOM 1418 C CA . PHE A 1 316 ? 96.33792 114.85600 87.24129 1.000 74.26232 316 PHE A CA 1
ATOM 1419 C C . PHE A 1 316 ? 95.49956 114.66424 85.98579 1.000 73.80894 316 PHE A C 1
ATOM 1420 O O . PHE A 1 316 ? 94.30494 114.37565 86.10128 1.000 72.08985 316 PHE A O 1
ATOM 1428 N N . ARG A 1 317 ? 96.08216 114.82389 84.79787 1.000 81.54302 317 ARG A N 1
ATOM 1429 C CA . ARG A 1 317 ? 95.34557 114.57153 83.56680 1.000 82.95673 317 ARG A CA 1
ATOM 1430 C C . ARG A 1 317 ? 94.90763 113.11666 83.44900 1.000 84.53549 317 ARG A C 1
ATOM 1431 O O . ARG A 1 317 ? 93.95538 112.82352 82.71781 1.000 86.06690 317 ARG A O 1
ATOM 1439 N N . GLN A 1 318 ? 95.56897 112.20860 84.16363 1.000 67.86059 318 GLN A N 1
ATOM 1440 C CA . GLN A 1 318 ? 95.19268 110.79926 84.18532 1.000 63.56950 318 GLN A CA 1
ATOM 1441 C C . GLN A 1 318 ? 94.14043 110.58804 85.26900 1.000 64.71296 318 GLN A C 1
ATOM 1442 O O . GLN A 1 318 ? 94.37888 110.89027 86.44266 1.000 64.97750 318 GLN A O 1
ATOM 1448 N N . ARG A 1 319 ? 92.97309 110.06925 84.87812 1.000 64.97288 319 ARG A N 1
ATOM 1449 C CA . ARG A 1 319 ? 91.88987 109.87249 85.83832 1.000 67.51729 319 ARG A CA 1
ATOM 1450 C C . ARG A 1 319 ? 92.22002 108.76527 86.83355 1.000 66.19851 319 ARG A C 1
ATOM 1451 O O . ARG A 1 319 ? 91.83059 108.83842 88.00863 1.000 67.06172 319 ARG A O 1
ATOM 1459 N N . THR A 1 320 ? 92.93197 107.72854 86.38172 1.000 56.04606 320 THR A N 1
ATOM 1460 C CA . THR A 1 320 ? 93.25597 106.61699 87.26773 1.000 54.37510 320 THR A CA 1
ATOM 1461 C C . THR A 1 320 ? 94.09372 107.08727 88.44604 1.000 60.59305 320 THR A C 1
ATOM 1462 O O . THR A 1 320 ? 93.84226 106.68999 89.58986 1.000 60.55715 320 THR A O 1
ATOM 1466 N N . TYR A 1 321 ? 95.08063 107.94881 88.18826 1.000 57.39170 321 TYR A N 1
ATOM 1467 C CA . TYR A 1 321 ? 95.88959 108.48468 89.27466 1.000 53.23707 321 TYR A CA 1
ATOM 1468 C C . TYR A 1 321 ? 95.03142 109.28825 90.24107 1.000 58.65180 321 TYR A C 1
ATOM 1469 O O . TYR A 1 321 ? 95.20428 109.19273 91.45877 1.000 58.87132 321 TYR A O 1
ATOM 1478 N N . ARG A 1 322 ? 94.10719 110.09736 89.71535 1.000 60.65425 322 ARG A N 1
ATOM 1479 C CA . ARG A 1 322 ? 93.24751 110.89887 90.58221 1.000 59.04774 322 ARG A CA 1
ATOM 1480 C C . ARG A 1 322 ? 92.43564 110.01967 91.52302 1.000 60.11911 322 ARG A C 1
ATOM 1481 O O . ARG A 1 322 ? 92.43511 110.23344 92.74157 1.000 61.34451 322 ARG A O 1
ATOM 1489 N N . ILE A 1 323 ? 91.73521 109.02429 90.97378 1.000 53.85186 323 ILE A N 1
ATOM 1490 C CA . ILE A 1 323 ? 90.89063 108.17460 91.81027 1.000 53.26308 323 ILE A CA 1
ATOM 1491 C C . ILE A 1 323 ? 91.74166 107.37691 92.79031 1.000 52.97760 323 ILE A C 1
ATOM 1492 O O . ILE A 1 323 ? 91.37229 107.20413 93.96007 1.000 48.59410 323 ILE A O 1
ATOM 1497 N N . TRP A 1 324 ? 92.89651 106.88268 92.33412 1.000 43.14163 324 TRP A N 1
ATOM 1498 C CA . TRP A 1 324 ? 93.76527 106.09792 93.20317 1.000 41.52516 324 TRP A CA 1
ATOM 1499 C C . TRP A 1 324 ? 94.29786 106.93609 94.36143 1.000 55.31924 324 TRP A C 1
ATOM 1500 O O . TRP A 1 324 ? 94.29887 106.48502 95.51489 1.000 60.25980 324 TRP A O 1
ATOM 1511 N N . ALA A 1 325 ? 94.72086 108.17004 94.08089 1.000 51.48981 325 ALA A N 1
ATOM 1512 C CA . ALA A 1 325 ? 95.20147 109.05569 95.13413 1.000 41.07698 325 ALA A CA 1
ATOM 1513 C C . ALA A 1 325 ? 94.07634 109.43902 96.08553 1.000 42.80602 325 ALA A C 1
ATOM 1514 O O . ALA A 1 325 ? 94.29079 109.55164 97.29683 1.000 45.68190 325 ALA A O 1
ATOM 1516 N N . PHE A 1 326 ? 92.86651 109.64718 95.55517 1.000 45.63088 326 PHE A N 1
ATOM 1517 C CA . PHE A 1 326 ? 91.72487 109.93397 96.41876 1.000 46.63682 326 PHE A CA 1
ATOM 1518 C C . PHE A 1 326 ? 91.46936 108.78650 97.38703 1.000 46.63050 326 PHE A C 1
ATOM 1519 O O . PHE A 1 326 ? 91.29491 109.00811 98.59264 1.000 48.68569 326 PHE A O 1
ATOM 1527 N N . GLY A 1 327 ? 91.45916 107.55282 96.87832 1.000 39.40821 327 GLY A N 1
ATOM 1528 C CA . GLY A 1 327 ? 91.24796 106.40800 97.74968 1.000 41.49069 327 GLY A CA 1
ATOM 1529 C C . GLY A 1 327 ? 92.34594 106.24931 98.78404 1.000 42.40790 327 GLY A C 1
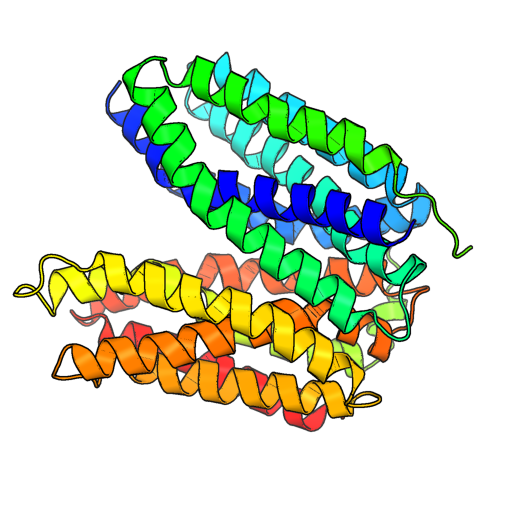ATOM 1530 O O . GLY A 1 327 ? 92.07567 105.95522 99.95350 1.000 37.24883 327 GLY A O 1
ATOM 1531 N N . ILE A 1 328 ? 93.59965 106.44945 98.37067 1.000 43.09926 328 ILE A N 1
ATOM 1532 C CA . ILE A 1 328 ? 94.71940 106.32157 99.29944 1.000 40.08589 328 ILE A CA 1
ATOM 1533 C C . ILE A 1 328 ? 94.63089 107.37776 100.39595 1.000 52.15564 328 ILE A C 1
ATOM 1534 O O . ILE A 1 328 ? 94.85768 107.08973 101.57758 1.000 55.15723 328 ILE A O 1
ATOM 1539 N N . ALA A 1 329 ? 94.30509 108.61786 100.02098 1.000 48.61163 329 ALA A N 1
ATOM 1540 C CA . ALA A 1 329 ? 94.16006 109.68014 101.00972 1.000 38.14090 329 ALA A CA 1
ATOM 1541 C C . ALA A 1 329 ? 93.01838 109.38502 101.97153 1.000 45.10646 329 ALA A C 1
ATOM 1542 O O . ALA A 1 329 ? 93.13104 109.63908 103.17636 1.000 44.63029 329 ALA A O 1
ATOM 1544 N N . ALA A 1 330 ? 91.90654 108.85377 101.45754 1.000 45.00627 330 ALA A N 1
ATOM 1545 C CA . ALA A 1 330 ? 90.79038 108.49728 102.32726 1.000 39.07468 330 ALA A CA 1
ATOM 1546 C C . ALA A 1 330 ? 91.19416 107.41582 103.32226 1.000 43.69746 330 ALA A C 1
ATOM 1547 O O . ALA A 1 330 ? 90.82964 107.47350 104.50165 1.000 46.97511 330 ALA A O 1
ATOM 1549 N N . ALA A 1 331 ? 91.95344 106.41836 102.86241 1.000 46.22172 331 ALA A N 1
ATOM 1550 C CA . ALA A 1 331 ? 92.36924 105.33611 103.75238 1.000 38.08754 331 ALA A CA 1
ATOM 1551 C C . ALA A 1 331 ? 93.38562 105.81414 104.78549 1.000 45.30317 331 ALA A C 1
ATOM 1552 O O . ALA A 1 331 ? 93.40633 105.32668 105.92572 1.000 52.76725 331 ALA A O 1
ATOM 1554 N N . ALA A 1 332 ? 94.24515 106.76208 104.40226 1.000 49.40620 332 ALA A N 1
ATOM 1555 C CA . ALA A 1 332 ? 95.26299 107.26382 105.31890 1.000 39.62541 332 ALA A CA 1
ATOM 1556 C C . ALA A 1 332 ? 94.66136 107.90668 106.56015 1.000 45.60168 332 ALA A C 1
ATOM 1557 O O . ALA A 1 332 ? 95.34265 107.99854 107.58698 1.000 45.05914 332 ALA A O 1
ATOM 1559 N N . LEU A 1 333 ? 93.40554 108.35578 106.48756 1.000 48.02754 333 LEU A N 1
ATOM 1560 C CA . LEU A 1 333 ? 92.75348 108.93702 107.65636 1.000 47.20121 333 LEU A CA 1
ATOM 1561 C C . LEU A 1 333 ? 92.64196 107.92051 108.78342 1.000 44.81124 333 LEU A C 1
ATOM 1562 O O . LEU A 1 333 ? 92.89383 108.24304 109.94977 1.000 53.71391 333 LEU A O 1
ATOM 1567 N N . GLY A 1 334 ? 92.26908 106.68921 108.45594 1.000 41.75926 334 GLY A N 1
ATOM 1568 C CA . GLY A 1 334 ? 92.15386 105.65278 109.45809 1.000 50.65732 334 GLY A CA 1
ATOM 1569 C C . GLY A 1 334 ? 93.38025 104.77208 109.56098 1.000 49.84491 334 GLY A C 1
ATOM 1570 O O . GLY A 1 334 ? 93.41889 103.85906 110.39078 1.000 60.21723 334 GLY A O 1
ATOM 1571 N N . TYR A 1 335 ? 94.38646 105.02207 108.71827 1.000 55.28551 335 TYR A N 1
ATOM 1572 C CA . TYR A 1 335 ? 95.56926 104.16482 108.72730 1.000 58.36592 335 TYR A CA 1
ATOM 1573 C C . TYR A 1 335 ? 96.31950 104.22301 110.05641 1.000 56.25574 335 TYR A C 1
ATOM 1574 O O . TYR A 1 335 ? 96.58164 103.18349 110.66968 1.000 59.40584 335 TYR A O 1
ATOM 1583 N N . PHE A 1 336 ? 96.66298 105.42408 110.52588 1.000 56.07931 336 PHE A N 1
ATOM 1584 C CA . PHE A 1 336 ? 97.57657 105.57393 111.65645 1.000 56.57255 336 PHE A CA 1
ATOM 1585 C C . PHE A 1 336 ? 96.90471 105.46273 113.01991 1.000 62.08574 336 PHE A C 1
ATOM 1586 O O . PHE A 1 336 ? 97.60759 105.45488 114.03555 1.000 59.60501 336 PHE A O 1
ATOM 1594 N N . VAL A 1 337 ? 95.57669 105.38256 113.07512 1.000 62.96315 337 VAL A N 1
ATOM 1595 C CA . VAL A 1 337 ? 94.89055 105.33366 114.36842 1.000 55.22075 337 VAL A CA 1
ATOM 1596 C C . VAL A 1 337 ? 95.31626 104.14015 115.21884 1.000 55.65352 337 VAL A C 1
ATOM 1597 O O . VAL A 1 337 ? 95.57396 104.32859 116.42124 1.000 56.08766 337 VAL A O 1
ATOM 1601 N N . PRO A 1 338 ? 95.38285 102.90634 114.69512 1.000 58.81953 338 PRO A N 1
ATOM 1602 C CA . PRO A 1 338 ? 95.77843 101.78500 115.56694 1.000 57.77518 338 PRO A CA 1
ATOM 1603 C C . PRO A 1 338 ? 97.15042 101.95655 116.19208 1.000 62.30444 338 PRO A C 1
ATOM 1604 O O . PRO A 1 338 ? 97.29495 101.78060 117.40396 1.000 68.87573 338 PRO A O 1
ATOM 1608 N N . TYR A 1 339 ? 98.15751 102.34475 115.41099 1.000 62.78036 339 TYR A N 1
ATOM 1609 C CA . TYR A 1 339 ? 99.51378 102.40395 115.94385 1.000 59.60811 339 TYR A CA 1
ATOM 1610 C C . TYR A 1 339 ? 99.68287 103.52182 116.96251 1.000 59.33318 339 TYR A C 1
ATOM 1611 O O . TYR A 1 339 ? 100.72430 103.59132 117.62410 1.000 60.36016 339 TYR A O 1
ATOM 1620 N N . VAL A 1 340 ? 98.69032 104.39309 117.10123 1.000 65.51209 340 VAL A N 1
ATOM 1621 C CA . VAL A 1 340 ? 98.70938 105.45506 118.09838 1.000 65.17588 340 VAL A CA 1
ATOM 1622 C C . VAL A 1 340 ? 97.90604 105.07741 119.33772 1.000 65.65019 340 VAL A C 1
ATOM 1623 O O . VAL A 1 340 ? 98.34586 105.31186 120.46319 1.000 64.18368 340 VAL A O 1
ATOM 1627 N N . HIS A 1 341 ? 96.72233 104.48213 119.15711 1.000 65.04034 341 HIS A N 1
ATOM 1628 C CA . HIS A 1 341 ? 95.81212 104.27091 120.27827 1.000 59.58944 341 HIS A CA 1
ATOM 1629 C C . HIS A 1 341 ? 95.70068 102.82512 120.75058 1.000 65.00066 341 HIS A C 1
ATOM 1630 O O . HIS A 1 341 ? 95.00118 102.57170 121.74109 1.000 67.16819 341 HIS A O 1
ATOM 1637 N N . LEU A 1 342 ? 96.37252 101.87684 120.09232 1.000 71.35287 342 LEU A N 1
ATOM 1638 C CA . LEU A 1 342 ? 96.27051 100.47630 120.48336 1.000 70.18791 342 LEU A CA 1
ATOM 1639 C C . LEU A 1 342 ? 96.86598 100.25072 121.86526 1.000 73.00681 342 LEU A C 1
ATOM 1640 O O . LEU A 1 342 ? 96.29948 99.51736 122.68450 1.000 78.65943 342 LEU A O 1
ATOM 1645 N N . MET A 1 343 ? 98.00845 100.88083 122.14374 1.000 73.24862 343 MET A N 1
ATOM 1646 C CA . MET A 1 343 ? 98.63134 100.73439 123.45289 1.000 76.63361 343 MET A CA 1
ATOM 1647 C C . MET A 1 343 ? 97.74224 101.28262 124.55886 1.000 77.40169 343 MET A C 1
ATOM 1648 O O . MET A 1 343 ? 97.61190 100.65449 125.61657 1.000 76.27582 343 MET A O 1
ATOM 1653 N N . LYS A 1 344 ? 97.12466 102.44334 124.33263 1.000 74.23878 344 LYS A N 1
ATOM 1654 C CA . LYS A 1 344 ? 96.21196 103.01166 125.31659 1.000 72.99354 344 LYS A CA 1
ATOM 1655 C C . LYS A 1 344 ? 95.00449 102.10858 125.53701 1.000 74.47572 344 LYS A C 1
ATOM 1656 O O . LYS A 1 344 ? 94.58542 101.88959 126.68084 1.000 76.66178 344 LYS A O 1
ATOM 1662 N N . TYR A 1 345 ? 94.44038 101.56212 124.45590 1.000 77.07134 345 TYR A N 1
ATOM 1663 C CA . TYR A 1 345 ? 93.30580 100.65726 124.60562 1.000 76.08077 345 TYR A CA 1
ATOM 1664 C C . TYR A 1 345 ? 93.70387 99.44088 125.43201 1.000 79.52897 345 TYR A C 1
ATOM 1665 O O . TYR A 1 345 ? 92.96684 99.01760 126.32870 1.000 81.03536 345 TYR A O 1
ATOM 1674 N N . VAL A 1 346 ? 94.87517 98.86736 125.14654 1.000 80.99873 346 VAL A N 1
ATOM 1675 C CA . VAL A 1 346 ? 95.29365 97.66747 125.86594 1.000 79.53433 346 VAL A CA 1
ATOM 1676 C C . VAL A 1 346 ? 95.55034 97.96747 127.33660 1.000 82.42725 346 VAL A C 1
ATOM 1677 O O . VAL A 1 346 ? 95.15518 97.18700 128.21216 1.000 80.65814 346 VAL A O 1
ATOM 1681 N N . GLU A 1 347 ? 96.20070 99.09308 127.64334 1.000 85.71783 347 GLU A N 1
ATOM 1682 C CA . GLU A 1 347 ? 96.46844 99.40112 129.04324 1.000 84.59978 347 GLU A CA 1
ATOM 1683 C C . GLU A 1 347 ? 95.21347 99.81499 129.80025 1.000 82.83683 347 GLU A C 1
ATOM 1684 O O . GLU A 1 347 ? 95.19272 99.71554 131.03174 1.000 83.45696 347 GLU A O 1
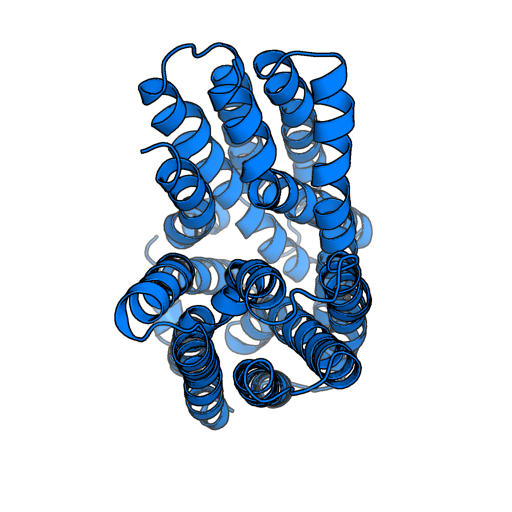ATOM 1690 N N . GLU A 1 348 ? 94.17084 100.27093 129.10425 1.000 80.16251 348 GLU A N 1
ATOM 1691 C CA . GLU A 1 348 ? 92.90741 100.59102 129.75991 1.000 81.34901 348 GLU A CA 1
ATOM 1692 C C . GLU A 1 348 ? 91.99605 99.37837 129.90795 1.000 81.94710 348 GLU A C 1
ATOM 1693 O O . GLU A 1 348 ? 91.53124 99.08543 131.01306 1.000 82.93389 348 GLU A O 1
ATOM 1699 N N . GLU A 1 349 ? 91.72962 98.66339 128.81420 1.000 87.69400 349 GLU A N 1
ATOM 1700 C CA . GLU A 1 349 ? 90.79007 97.54758 128.86294 1.000 87.98137 349 GLU A CA 1
ATOM 1701 C C . GLU A 1 349 ? 91.41620 96.31735 129.51125 1.000 88.84546 349 GLU A C 1
ATOM 1702 O O . GLU A 1 349 ? 90.93990 95.83605 130.54477 1.000 89.54419 349 GLU A O 1
ATOM 1708 N N . PHE A 1 350 ? 92.48656 95.79503 128.91630 1.000 91.59241 350 PHE A N 1
ATOM 1709 C CA . PHE A 1 350 ? 93.13829 94.58550 129.41985 1.000 89.95839 350 PHE A CA 1
ATOM 1710 C C . PHE A 1 350 ? 94.15151 94.93768 130.51089 1.000 92.08921 350 PHE A C 1
ATOM 1711 O O . PHE A 1 350 ? 95.36680 94.89341 130.32273 1.000 89.24416 350 PHE A O 1
ATOM 1719 N N . SER A 1 351 ? 93.61434 95.29664 131.67831 1.000 99.03085 351 SER A N 1
ATOM 1720 C CA . SER A 1 351 ? 94.44724 95.64163 132.82320 1.000 96.95429 351 SER A CA 1
ATOM 1721 C C . SER A 1 351 ? 95.12694 94.43125 133.44880 1.000 98.25025 351 SER A C 1
ATOM 1722 O O . SER A 1 351 ? 96.17895 94.59174 134.07691 1.000 98.24713 351 SER A O 1
ATOM 1725 N N . GLU A 1 352 ? 94.55868 93.23270 133.29744 1.000 103.40324 352 GLU A N 1
ATOM 1726 C CA . GLU A 1 352 ? 95.16212 92.04289 133.88566 1.000 103.23732 352 GLU A CA 1
ATOM 1727 C C . GLU A 1 352 ? 96.45508 91.64149 133.18922 1.000 103.79962 352 GLU A C 1
ATOM 1728 O O . GLU A 1 352 ? 97.22879 90.85843 133.75049 1.000 103.07162 352 GLU A O 1
ATOM 1734 N N . ILE A 1 353 ? 96.70614 92.15518 131.98941 1.000 101.84896 353 ILE A N 1
ATOM 1735 C CA . ILE A 1 353 ? 97.90274 91.81559 131.22866 1.000 101.72239 353 ILE A CA 1
ATOM 1736 C C . ILE A 1 353 ? 98.95614 92.88684 131.48409 1.000 102.39452 353 ILE A C 1
ATOM 1737 O O . ILE A 1 353 ? 98.71600 94.07657 131.26189 1.000 100.95446 353 ILE A O 1
ATOM 1742 N N . LYS A 1 354 ? 100.12658 92.46097 131.95587 1.000 107.02903 354 LYS A N 1
ATOM 1743 C CA . LYS A 1 354 ? 101.25664 93.35903 132.14255 1.000 106.55837 354 LYS A CA 1
ATOM 1744 C C . LYS A 1 354 ? 102.22519 93.34012 130.96863 1.000 105.58280 354 LYS A C 1
ATOM 1745 O O . LYS A 1 354 ? 102.89710 94.34770 130.72044 1.000 105.01662 354 LYS A O 1
ATOM 1751 N N . GLU A 1 355 ? 102.30604 92.22973 130.24491 1.000 106.08305 355 GLU A N 1
ATOM 1752 C CA . GLU A 1 355 ? 103.19251 92.08814 129.08844 1.000 107.25681 355 GLU A CA 1
ATOM 1753 C C . GLU A 1 355 ? 102.50358 92.53507 127.80502 1.000 107.24629 355 GLU A C 1
ATOM 1754 O O . GLU A 1 355 ? 102.29065 91.74379 126.89149 1.000 107.59994 355 GLU A O 1
ATOM 1760 N N . THR A 1 356 ? 102.13112 93.81359 127.72677 1.000 101.90533 356 THR A N 1
ATOM 1761 C CA . THR A 1 356 ? 101.45293 94.32055 126.53896 1.000 100.68175 356 THR A CA 1
ATOM 1762 C C . THR A 1 356 ? 102.40031 94.48111 125.35577 1.000 100.30098 356 THR A C 1
ATOM 1763 O O . THR A 1 356 ? 101.95129 94.45210 124.20237 1.000 100.27560 356 THR A O 1
ATOM 1767 N N . TRP A 1 357 ? 103.70294 94.61532 125.61683 1.000 96.63583 357 TRP A N 1
ATOM 1768 C CA . TRP A 1 357 ? 104.66836 94.91031 124.56413 1.000 97.56616 357 TRP A CA 1
ATOM 1769 C C . TRP A 1 357 ? 104.65184 93.88370 123.44063 1.000 98.29993 357 TRP A C 1
ATOM 1770 O O . TRP A 1 357 ? 105.00521 94.22533 122.30456 1.000 98.12429 357 TRP A O 1
ATOM 1781 N N . VAL A 1 358 ? 104.22573 92.64786 123.72265 1.000 92.95306 358 VAL A N 1
ATOM 1782 C CA . VAL A 1 358 ? 104.20756 91.61086 122.69481 1.000 93.65244 358 VAL A CA 1
ATOM 1783 C C . VAL A 1 358 ? 103.39078 92.06601 121.49573 1.000 94.10030 358 VAL A C 1
ATOM 1784 O O . VAL A 1 358 ? 103.71149 91.72074 120.35083 1.000 94.45110 358 VAL A O 1
ATOM 1788 N N . LEU A 1 359 ? 102.34909 92.87382 121.72643 1.000 86.94608 359 LEU A N 1
ATOM 1789 C CA . LEU A 1 359 ? 101.55310 93.36421 120.60564 1.000 87.94955 359 LEU A CA 1
ATOM 1790 C C . LEU A 1 359 ? 102.42035 94.11713 119.60541 1.000 86.36359 359 LEU A C 1
ATOM 1791 O O . LEU A 1 359 ? 102.37165 93.83448 118.40175 1.000 86.82210 359 LEU A O 1
ATOM 1796 N N . LEU A 1 360 ? 103.25438 95.04570 120.08628 1.000 79.46004 360 LEU A N 1
ATOM 1797 C CA . LEU A 1 360 ? 104.14585 95.75923 119.17709 1.000 82.51234 360 LEU A CA 1
ATOM 1798 C C . LEU A 1 360 ? 105.10540 94.80375 118.48653 1.000 83.88365 360 LEU A C 1
ATOM 1799 O O . LEU A 1 360 ? 105.51644 95.05132 117.34686 1.000 82.53806 360 LEU A O 1
ATOM 1804 N N . VAL A 1 361 ? 105.47473 93.71208 119.15865 1.000 83.27198 361 VAL A N 1
ATOM 1805 C CA . VAL A 1 361 ? 106.28304 92.68854 118.50952 1.000 83.01948 361 VAL A CA 1
ATOM 1806 C C . VAL A 1 361 ? 105.50521 92.04755 117.36907 1.000 82.35726 361 VAL A C 1
ATOM 1807 O O . VAL A 1 361 ? 106.02613 91.89230 116.25708 1.000 82.73559 361 VAL A O 1
ATOM 1811 N N . CYS A 1 362 ? 104.23565 91.70368 117.61438 1.000 77.83422 362 CYS A N 1
ATOM 1812 C CA . CYS A 1 362 ? 103.44771 90.98973 116.61370 1.000 74.80119 362 CYS A CA 1
ATOM 1813 C C . CYS A 1 362 ? 103.38931 91.76716 115.30693 1.000 76.92944 362 CYS A C 1
ATOM 1814 O O . CYS A 1 362 ? 103.72346 91.23516 114.24089 1.000 80.59853 362 CYS A O 1
ATOM 1817 N N . ILE A 1 363 ? 103.00793 93.04501 115.37726 1.000 70.19180 363 ILE A N 1
ATOM 1818 C CA . ILE A 1 363 ? 103.04132 93.89204 114.18855 1.000 71.53910 363 ILE A CA 1
ATOM 1819 C C . ILE A 1 363 ? 104.43748 93.87599 113.58404 1.000 70.52589 363 ILE A C 1
ATOM 1820 O O . ILE A 1 363 ? 104.61720 93.58848 112.39419 1.000 68.95714 363 ILE A O 1
ATOM 1825 N N . GLY A 1 364 ? 105.45288 94.10940 114.41775 1.000 66.99679 364 GLY A N 1
ATOM 1826 C CA . GLY A 1 364 ? 106.81805 94.08103 113.92522 1.000 70.08094 364 GLY A CA 1
ATOM 1827 C C . GLY A 1 364 ? 107.19775 92.72645 113.36413 1.000 71.16401 364 GLY A C 1
ATOM 1828 O O . GLY A 1 364 ? 107.99468 92.63173 112.42757 1.000 72.09453 364 GLY A O 1
ATOM 1829 N N . ALA A 1 365 ? 106.63000 91.65828 113.92703 1.000 68.64162 365 ALA A N 1
ATOM 1830 C CA . ALA A 1 365 ? 106.90433 90.32850 113.39945 1.000 67.74759 365 ALA A CA 1
ATOM 1831 C C . ALA A 1 365 ? 106.25131 90.13268 112.03867 1.000 66.05251 365 ALA A C 1
ATOM 1832 O O . ALA A 1 365 ? 106.80699 89.45033 111.17020 1.000 66.71932 365 ALA A O 1
ATOM 1834 N N . THR A 1 366 ? 105.07671 90.72725 111.82934 1.000 60.45902 366 THR A N 1
ATOM 1835 C CA . THR A 1 366 ? 104.31865 90.43629 110.61965 1.000 57.65622 366 THR A CA 1
ATOM 1836 C C . THR A 1 366 ? 104.42633 91.53870 109.57526 1.000 62.39739 366 THR A C 1
ATOM 1837 O O . THR A 1 366 ? 104.56424 91.24069 108.38272 1.000 62.06097 366 THR A O 1
ATOM 1841 N N . SER A 1 367 ? 104.38044 92.80517 110.00069 1.000 61.11766 367 SER A N 1
ATOM 1842 C CA . SER A 1 367 ? 104.35940 93.90841 109.04456 1.000 53.09724 367 SER A CA 1
ATOM 1843 C C . SER A 1 367 ? 105.54821 93.83589 108.09893 1.000 60.59954 367 SER A C 1
ATOM 1844 O O . SER A 1 367 ? 105.37675 93.81285 106.87511 1.000 65.64833 367 SER A O 1
ATOM 1847 N N . GLY A 1 368 ? 106.76030 93.74433 108.65075 1.000 55.84259 368 GLY A N 1
ATOM 1848 C CA . GLY A 1 368 ? 107.93097 93.57705 107.80529 1.000 44.87070 368 GLY A CA 1
ATOM 1849 C C . GLY A 1 368 ? 107.81617 92.35905 106.91486 1.000 47.25154 368 GLY A C 1
ATOM 1850 O O . GLY A 1 368 ? 108.10021 92.41903 105.71566 1.000 50.89558 368 GLY A O 1
ATOM 1851 N N . LEU A 1 369 ? 107.35991 91.24073 107.48583 1.000 50.91657 369 LEU A N 1
ATOM 1852 C CA . LEU A 1 369 ? 107.07389 90.06461 106.67399 1.000 49.58428 369 LEU A CA 1
ATOM 1853 C C . LEU A 1 369 ? 106.05981 90.39823 105.58952 1.000 52.99185 369 LEU A C 1
ATOM 1854 O O . LEU A 1 369 ? 106.27811 90.09800 104.40884 1.000 53.14711 369 LEU A O 1
ATOM 1859 N N . GLY A 1 370 ? 104.96514 91.06244 105.96693 1.000 41.85357 370 GLY A N 1
ATOM 1860 C CA . GLY A 1 370 ? 103.98917 91.47848 104.97642 1.000 35.63685 370 GLY A CA 1
ATOM 1861 C C . GLY A 1 370 ? 104.57697 92.42859 103.95404 1.000 38.32090 370 GLY A C 1
ATOM 1862 O O . GLY A 1 370 ? 104.10705 92.49996 102.81703 1.000 39.77813 370 GLY A O 1
ATOM 1863 N N . ARG A 1 371 ? 105.61490 93.17241 104.34313 1.000 46.28667 371 ARG A N 1
ATOM 1864 C CA . ARG A 1 371 ? 106.28471 94.04074 103.38516 1.000 39.56421 371 ARG A CA 1
ATOM 1865 C C . ARG A 1 371 ? 107.10068 93.25425 102.37167 1.000 44.13659 371 ARG A C 1
ATOM 1866 O O . ARG A 1 371 ? 107.20703 93.67419 101.21445 1.000 42.80345 371 ARG A O 1
ATOM 1874 N N . LEU A 1 372 ? 107.67073 92.11616 102.77016 1.000 44.78666 372 LEU A N 1
ATOM 1875 C CA . LEU A 1 372 ? 108.49125 91.35854 101.83279 1.000 35.14011 372 LEU A CA 1
ATOM 1876 C C . LEU A 1 372 ? 107.62944 90.65027 100.79672 1.000 41.38850 372 LEU A C 1
ATOM 1877 O O . LEU A 1 372 ? 107.66712 90.99053 99.60677 1.000 39.09666 372 LEU A O 1
ATOM 1882 N N . VAL A 1 373 ? 106.80640 89.69682 101.24120 1.000 43.62556 373 VAL A N 1
ATOM 1883 C CA . VAL A 1 373 ? 106.10804 88.81936 100.30652 1.000 43.85887 373 VAL A CA 1
ATOM 1884 C C . VAL A 1 373 ? 105.21186 89.62900 99.37564 1.000 46.01911 373 VAL A C 1
ATOM 1885 O O . VAL A 1 373 ? 105.19723 89.40030 98.15983 1.000 49.77253 373 VAL A O 1
ATOM 1889 N N . SER A 1 374 ? 104.50571 90.62817 99.91724 1.000 45.91574 374 SER A N 1
ATOM 1890 C CA . SER A 1 374 ? 103.64228 91.45588 99.08253 1.000 45.78145 374 SER A CA 1
ATOM 1891 C C . SER A 1 374 ? 104.42628 92.06737 97.93468 1.000 49.87843 374 SER A C 1
ATOM 1892 O O . SER A 1 374 ? 103.98906 92.01179 96.77805 1.000 54.26238 374 SER A O 1
ATOM 1895 N N . GLY A 1 375 ? 105.61276 92.60690 98.22782 1.000 49.59841 375 GLY A N 1
ATOM 1896 C CA . GLY A 1 375 ? 106.44447 93.13800 97.16291 1.000 43.42296 375 GLY A CA 1
ATOM 1897 C C . GLY A 1 375 ? 106.69525 92.10633 96.08426 1.000 45.26104 375 GLY A C 1
ATOM 1898 O O . GLY A 1 375 ? 106.45310 92.35523 94.89975 1.000 52.83617 375 GLY A O 1
ATOM 1899 N N . HIS A 1 376 ? 107.11648 90.90641 96.49065 1.000 36.69044 376 HIS A N 1
ATOM 1900 C CA . HIS A 1 376 ? 107.28498 89.82724 95.52672 1.000 41.40053 376 HIS A CA 1
ATOM 1901 C C . HIS A 1 376 ? 105.97902 89.55453 94.79630 1.000 42.58011 376 HIS A C 1
ATOM 1902 O O . HIS A 1 376 ? 105.95093 89.46693 93.56260 1.000 44.82243 376 HIS A O 1
ATOM 1909 N N . ILE A 1 377 ? 104.87549 89.46357 95.54139 1.000 42.34616 377 ILE A N 1
ATOM 1910 C CA . ILE A 1 377 ? 103.58939 89.21029 94.90489 1.000 38.68466 377 ILE A CA 1
ATOM 1911 C C . ILE A 1 377 ? 103.20835 90.38915 94.02299 1.000 45.25769 377 ILE A C 1
ATOM 1912 O O . ILE A 1 377 ? 102.55907 90.22333 92.98226 1.000 47.94946 377 ILE A O 1
ATOM 1917 N N . SER A 1 378 ? 103.63076 91.59749 94.41048 1.000 45.94462 378 SER A N 1
ATOM 1918 C CA . SER A 1 378 ? 103.35602 92.76761 93.58594 1.000 44.88340 378 SER A CA 1
ATOM 1919 C C . SER A 1 378 ? 103.98234 92.63033 92.20671 1.000 51.47267 378 SER A C 1
ATOM 1920 O O . SER A 1 378 ? 103.49809 93.23057 91.24128 1.000 47.52680 378 SER A O 1
ATOM 1923 N N . ASP A 1 379 ? 105.05169 91.84048 92.09097 1.000 48.54087 379 ASP A N 1
ATOM 1924 C CA . ASP A 1 379 ? 105.66034 91.62644 90.78508 1.000 42.59852 379 ASP A CA 1
ATOM 1925 C C . ASP A 1 379 ? 104.90224 90.58045 89.97976 1.000 52.27017 379 ASP A C 1
ATOM 1926 O O . ASP A 1 379 ? 104.92324 90.61665 88.74442 1.000 53.78013 379 ASP A O 1
ATOM 1931 N N . SER A 1 380 ? 104.22915 89.64665 90.65502 1.000 55.30904 380 SER A N 1
ATOM 1932 C CA . SER A 1 380 ? 103.53098 88.57300 89.96008 1.000 51.54842 380 SER A CA 1
ATOM 1933 C C . SER A 1 380 ? 102.23993 89.03429 89.29878 1.000 50.35828 380 SER A C 1
ATOM 1934 O O . SER A 1 380 ? 101.86186 88.48187 88.26038 1.000 53.41572 380 SER A O 1
ATOM 1937 N N . ILE A 1 381 ? 101.56258 90.02383 89.86570 1.000 45.78885 381 ILE A N 1
ATOM 1938 C CA . ILE A 1 381 ? 100.29769 90.52563 89.33716 1.000 38.13098 381 ILE A CA 1
ATOM 1939 C C . ILE A 1 381 ? 100.61354 91.60020 88.30320 1.000 46.45722 381 ILE A C 1
ATOM 1940 O O . ILE A 1 381 ? 101.25953 92.60048 88.64840 1.000 58.83906 381 ILE A O 1
ATOM 1945 N N . PRO A 1 382 ? 100.19190 91.44335 87.05042 1.000 43.13186 382 PRO A N 1
ATOM 1946 C CA . PRO A 1 382 ? 100.54852 92.43151 86.02539 1.000 48.79346 382 PRO A CA 1
ATOM 1947 C C . PRO A 1 382 ? 99.54591 93.56896 85.91243 1.000 51.08729 382 PRO A C 1
ATOM 1948 O O . PRO A 1 382 ? 98.33165 93.34684 85.93946 1.000 50.08489 382 PRO A O 1
ATOM 1952 N N . GLY A 1 383 ? 100.05129 94.79400 85.78391 1.000 53.45965 383 GLY A N 1
ATOM 1953 C CA . GLY A 1 383 ? 99.19583 95.92938 85.49634 1.000 51.75907 383 GLY A CA 1
ATOM 1954 C C . GLY A 1 383 ? 98.35839 96.37719 86.68392 1.000 52.07430 383 GLY A C 1
ATOM 1955 O O . GLY A 1 383 ? 98.65089 96.07614 87.84404 1.000 52.94326 383 GLY A O 1
ATOM 1956 N N . LEU A 1 384 ? 97.27971 97.09524 86.37080 1.000 54.64405 384 LEU A N 1
ATOM 1957 C CA . LEU A 1 384 ? 96.41484 97.69825 87.37712 1.000 53.38152 384 LEU A CA 1
ATOM 1958 C C . LEU A 1 384 ? 95.68837 96.66856 88.23014 1.000 47.77980 384 LEU A C 1
ATOM 1959 O O . LEU A 1 384 ? 95.12138 97.03820 89.26470 1.000 45.59638 384 LEU A O 1
ATOM 1964 N N . LYS A 1 385 ? 95.69801 95.39339 87.83362 1.000 43.78862 385 LYS A N 1
ATOM 1965 C CA . LYS A 1 385 ? 95.20225 94.34440 88.71468 1.000 45.23665 385 LYS A CA 1
ATOM 1966 C C . LYS A 1 385 ? 95.94611 94.33345 90.04175 1.000 50.24668 385 LYS A C 1
ATOM 1967 O O . LYS A 1 385 ? 95.38910 93.88174 91.05003 1.000 51.24750 385 LYS A O 1
ATOM 1973 N N . LYS A 1 386 ? 97.18320 94.84230 90.06177 1.000 50.99718 386 LYS A N 1
ATOM 1974 C CA . LYS A 1 386 ? 97.91204 95.02547 91.31043 1.000 39.86428 386 LYS A CA 1
ATOM 1975 C C . LYS A 1 386 ? 97.08388 95.77195 92.34263 1.000 41.88489 386 LYS A C 1
ATOM 1976 O O . LYS A 1 386 ? 97.09813 95.40140 93.52334 1.000 46.67094 386 LYS A O 1
ATOM 1982 N N . ILE A 1 387 ? 96.33599 96.78882 91.90988 1.000 43.85105 387 ILE A N 1
ATOM 1983 C CA . ILE A 1 387 ? 95.52795 97.58448 92.82446 1.000 41.67253 387 ILE A CA 1
ATOM 1984 C C . ILE A 1 387 ? 94.55585 96.70887 93.60465 1.000 43.39011 387 ILE A C 1
ATOM 1985 O O . ILE A 1 387 ? 94.27957 96.98344 94.77925 1.000 47.32903 387 ILE A O 1
ATOM 1990 N N . TYR A 1 388 ? 94.04321 95.63722 92.98859 1.000 55.83759 388 TYR A N 1
ATOM 1991 C CA . TYR A 1 388 ? 93.14595 94.74269 93.71218 1.000 48.04011 388 TYR A CA 1
ATOM 1992 C C . TYR A 1 388 ? 93.80180 94.18587 94.96523 1.000 46.55964 388 TYR A C 1
ATOM 1993 O O . TYR A 1 388 ? 93.17956 94.16970 96.03381 1.000 44.98972 388 TYR A O 1
ATOM 2002 N N . LEU A 1 389 ? 95.05980 93.75209 94.87169 1.000 43.68092 389 LEU A N 1
ATOM 2003 C CA . LEU A 1 389 ? 95.69155 93.19096 96.05643 1.000 46.13337 389 LEU A CA 1
ATOM 2004 C C . LEU A 1 389 ? 96.02240 94.27369 97.07524 1.000 40.44962 389 LEU A C 1
ATOM 2005 O O . LEU A 1 389 ? 96.29514 93.95648 98.23759 1.000 46.66107 389 LEU A O 1
ATOM 2010 N N . GLN A 1 390 ? 95.97099 95.54423 96.67631 1.000 37.97345 390 GLN A N 1
ATOM 2011 C CA . GLN A 1 390 ? 95.94922 96.62050 97.65463 1.000 35.99008 390 GLN A CA 1
ATOM 2012 C C . GLN A 1 390 ? 94.56272 96.80065 98.25228 1.000 41.91102 390 GLN A C 1
ATOM 2013 O O . GLN A 1 390 ? 94.43855 96.98020 99.47064 1.000 51.79069 390 GLN A O 1
ATOM 2019 N N . VAL A 1 391 ? 93.51993 96.72335 97.41845 1.000 51.19628 391 VAL A N 1
ATOM 2020 C CA . VAL A 1 391 ? 92.14668 96.75915 97.91727 1.000 48.15285 391 VAL A CA 1
ATOM 2021 C C . VAL A 1 391 ? 91.93479 95.65128 98.93680 1.000 42.17708 391 VAL A C 1
ATOM 2022 O O . VAL A 1 391 ? 91.37958 95.87280 100.02011 1.000 44.18765 391 VAL A O 1
ATOM 2026 N N . LEU A 1 392 ? 92.39470 94.44212 98.60449 1.000 41.45546 392 LEU A N 1
ATOM 2027 C CA . LEU A 1 392 ? 92.30419 93.32170 99.53209 1.000 43.27031 392 LEU A CA 1
ATOM 2028 C C . LEU A 1 392 ? 92.92080 93.67326 100.87768 1.000 45.61548 392 LEU A C 1
ATOM 2029 O O . LEU A 1 392 ? 92.41016 93.26657 101.92627 1.000 44.27152 392 LEU A O 1
ATOM 2034 N N . SER A 1 393 ? 94.01679 94.43376 100.87251 1.000 53.16542 393 SER A N 1
ATOM 2035 C CA . SER A 1 393 ? 94.58454 94.88863 102.13529 1.000 45.69313 393 SER A CA 1
ATOM 2036 C C . SER A 1 393 ? 93.60728 95.79920 102.86715 1.000 51.00142 393 SER A C 1
ATOM 2037 O O . SER A 1 393 ? 93.23360 95.53110 104.01745 1.000 63.77480 393 SER A O 1
ATOM 2040 N N . PHE A 1 394 ? 93.11815 96.83733 102.17654 1.000 40.77424 394 PHE A N 1
ATOM 2041 C CA . PHE A 1 394 ? 92.31564 97.86968 102.82778 1.000 38.77635 394 PHE A CA 1
ATOM 2042 C C . PHE A 1 394 ? 91.13978 97.27376 103.58210 1.000 45.86677 394 PHE A C 1
ATOM 2043 O O . PHE A 1 394 ? 90.96766 97.53835 104.77840 1.000 46.09603 394 PHE A O 1
ATOM 2051 N N . LEU A 1 395 ? 90.34501 96.44068 102.90792 1.000 51.66619 395 LEU A N 1
ATOM 2052 C CA . LEU A 1 395 ? 89.20436 95.81337 103.56043 1.000 45.73041 395 LEU A CA 1
ATOM 2053 C C . LEU A 1 395 ? 89.63684 95.10730 104.83581 1.000 49.11589 395 LEU A C 1
ATOM 2054 O O . LEU A 1 395 ? 89.11017 95.38408 105.92039 1.000 55.17539 395 LEU A O 1
ATOM 2059 N N . LEU A 1 396 ? 90.64328 94.23513 104.73767 1.000 41.30748 396 LEU A N 1
ATOM 2060 C CA . LEU A 1 396 ? 91.14679 93.58960 105.94290 1.000 41.58671 396 LEU A CA 1
ATOM 2061 C C . LEU A 1 396 ? 91.73968 94.61632 106.89494 1.000 52.62619 396 LEU A C 1
ATOM 2062 O O . LEU A 1 396 ? 91.48084 94.57226 108.10363 1.000 51.66541 396 LEU A O 1
ATOM 2067 N N . LEU A 1 397 ? 92.49692 95.57983 106.36112 1.000 59.89055 397 LEU A N 1
ATOM 2068 C CA . LEU A 1 397 ? 93.00370 96.66165 107.19727 1.000 48.77656 397 LEU A CA 1
ATOM 2069 C C . LEU A 1 397 ? 91.85841 97.38940 107.88344 1.000 50.09525 397 LEU A C 1
ATOM 2070 O O . LEU A 1 397 ? 91.99304 97.84355 109.02493 1.000 58.52805 397 LEU A O 1
ATOM 2075 N N . GLY A 1 398 ? 90.71745 97.50478 107.20300 1.000 53.78340 398 GLY A N 1
ATOM 2076 C CA . GLY A 1 398 ? 89.53365 98.01462 107.86821 1.000 56.61120 398 GLY A CA 1
ATOM 2077 C C . GLY A 1 398 ? 88.95629 97.02144 108.85751 1.000 58.13235 398 GLY A C 1
ATOM 2078 O O . GLY A 1 398 ? 88.67340 97.37068 110.00720 1.000 62.93365 398 GLY A O 1
ATOM 2079 N N . LEU A 1 399 ? 88.80711 95.76227 108.43604 1.000 52.66113 399 LEU A N 1
ATOM 2080 C CA . LEU A 1 399 ? 88.06582 94.79284 109.23681 1.000 51.94774 399 LEU A CA 1
ATOM 2081 C C . LEU A 1 399 ? 88.74351 94.55234 110.57855 1.000 57.32730 399 LEU A C 1
ATOM 2082 O O . LEU A 1 399 ? 88.11269 94.67391 111.63576 1.000 57.65305 399 LEU A O 1
ATOM 2087 N N . MET A 1 400 ? 90.03968 94.23049 110.55647 1.000 63.88578 400 MET A N 1
ATOM 2088 C CA . MET A 1 400 ? 90.77690 94.05821 111.80358 1.000 64.90670 400 MET A CA 1
ATOM 2089 C C . MET A 1 400 ? 90.74693 95.33034 112.63908 1.000 65.20440 400 MET A C 1
ATOM 2090 O O . MET A 1 400 ? 90.80368 95.27238 113.87166 1.000 64.21265 400 MET A O 1
ATOM 2095 N N . SER A 1 401 ? 90.64453 96.49076 111.98365 1.000 68.67722 401 SER A N 1
ATOM 2096 C CA . SER A 1 401 ? 90.59285 97.75243 112.71541 1.000 64.70960 401 SER A CA 1
ATOM 2097 C C . SER A 1 401 ? 89.33842 97.84662 113.57505 1.000 63.58411 401 SER A C 1
ATOM 2098 O O . SER A 1 401 ? 89.32208 98.55987 114.58456 1.000 66.41643 401 SER A O 1
ATOM 2101 N N . MET A 1 402 ? 88.26488 97.16278 113.17708 1.000 63.05878 402 MET A N 1
ATOM 2102 C CA . MET A 1 402 ? 87.08697 97.10779 114.03361 1.000 63.93510 402 MET A CA 1
ATOM 2103 C C . MET A 1 402 ? 87.03494 95.85069 114.88836 1.000 68.32325 402 MET A C 1
ATOM 2104 O O . MET A 1 402 ? 86.00998 95.60608 115.53326 1.000 67.99307 402 MET A O 1
ATOM 2109 N N . MET A 1 403 ? 88.09763 95.04798 114.90253 1.000 73.95148 403 MET A N 1
ATOM 2110 C CA . MET A 1 403 ? 88.11417 93.80834 115.66446 1.000 75.12425 403 MET A CA 1
ATOM 2111 C C . MET A 1 403 ? 88.82442 93.91856 117.00955 1.000 78.58349 403 MET A C 1
ATOM 2112 O O . MET A 1 403 ? 88.66283 93.02129 117.84263 1.000 79.89315 403 MET A O 1
ATOM 2117 N N . ILE A 1 404 ? 89.60811 94.96763 117.24625 1.000 75.35914 404 ILE A N 1
ATOM 2118 C CA . ILE A 1 404 ? 90.17486 95.18460 118.57885 1.000 73.60317 404 ILE A CA 1
ATOM 2119 C C . ILE A 1 404 ? 89.06336 95.35435 119.61289 1.000 75.09641 404 ILE A C 1
ATOM 2120 O O . ILE A 1 404 ? 89.11123 94.69391 120.66069 1.000 77.51653 404 ILE A O 1
ATOM 2125 N N . PRO A 1 405 ? 88.04328 96.21756 119.39138 1.000 76.32567 405 PRO A N 1
ATOM 2126 C CA . PRO A 1 405 ? 87.00291 96.37351 120.41891 1.000 77.80848 405 PRO A CA 1
ATOM 2127 C C . PRO A 1 405 ? 86.18500 95.11104 120.64195 1.000 78.55316 405 PRO A C 1
ATOM 2128 O O . PRO A 1 405 ? 85.58819 94.93330 121.70819 1.000 82.48563 405 PRO A O 1
ATOM 2132 N N . LEU A 1 406 ? 86.15082 94.22727 119.64576 1.000 75.78164 406 LEU A N 1
ATOM 2133 C CA . LEU A 1 406 ? 85.35680 93.00858 119.71983 1.000 79.06947 406 LEU A CA 1
ATOM 2134 C C . LEU A 1 406 ? 86.06758 91.86887 120.43597 1.000 81.06121 406 LEU A C 1
ATOM 2135 O O . LEU A 1 406 ? 85.42032 90.86982 120.76608 1.000 85.17746 406 LEU A O 1
ATOM 2140 N N . CYS A 1 407 ? 87.36849 91.98831 120.68397 1.000 83.53910 407 CYS A N 1
ATOM 2141 C CA . CYS A 1 407 ? 88.11627 90.90479 121.30854 1.000 86.88050 407 CYS A CA 1
ATOM 2142 C C . CYS A 1 407 ? 87.87222 90.89633 122.81274 1.000 88.52734 407 CYS A C 1
ATOM 2143 O O . CYS A 1 407 ? 88.28464 91.82026 123.52179 1.000 86.38767 407 CYS A O 1
ATOM 2146 N N . ARG A 1 408 ? 87.20374 89.85173 123.29969 1.000 92.65287 408 ARG A N 1
ATOM 2147 C CA . ARG A 1 408 ? 86.94911 89.71124 124.72737 1.000 90.12764 408 ARG A CA 1
ATOM 2148 C C . ARG A 1 408 ? 88.13491 89.12648 125.48024 1.000 89.15814 408 ARG A C 1
ATOM 2149 O O . ARG A 1 408 ? 88.29635 89.40056 126.67512 1.000 87.93409 408 ARG A O 1
ATOM 2157 N N . ASP A 1 409 ? 88.96355 88.33069 124.81274 1.000 91.79353 409 ASP A N 1
ATOM 2158 C CA . ASP A 1 409 ? 90.15207 87.73882 125.40570 1.000 92.16736 409 ASP A CA 1
ATOM 2159 C C . ASP A 1 409 ? 91.39790 88.36344 124.78982 1.000 93.33554 409 ASP A C 1
ATOM 2160 O O . ASP A 1 409 ? 91.32233 89.26382 123.94991 1.000 94.42285 409 ASP A O 1
ATOM 2165 N N . PHE A 1 410 ? 92.55783 87.86793 125.21843 1.000 89.26947 410 PHE A N 1
ATOM 2166 C CA . PHE A 1 410 ? 93.84014 88.40088 124.77904 1.000 89.67022 410 PHE A CA 1
ATOM 2167 C C . PHE A 1 410 ? 94.40575 87.68805 123.55724 1.000 89.08724 410 PHE A C 1
ATOM 2168 O O . PHE A 1 410 ? 94.99607 88.34816 122.69250 1.000 90.42944 410 PHE A O 1
ATOM 2176 N N . GLY A 1 411 ? 94.25392 86.36837 123.47030 1.000 84.39402 411 GLY A N 1
ATOM 2177 C CA . GLY A 1 411 ? 94.74366 85.62208 122.32831 1.000 86.90232 411 GLY A CA 1
ATOM 2178 C C . GLY A 1 411 ? 94.07654 86.05831 121.04215 1.000 87.62034 411 GLY A C 1
ATOM 2179 O O . GLY A 1 411 ? 94.72095 86.14525 119.99122 1.000 85.91831 411 GLY A O 1
ATOM 2180 N N . GLY A 1 412 ? 92.77482 86.33651 121.11913 1.000 86.74995 412 GLY A N 1
ATOM 2181 C CA . GLY A 1 412 ? 92.08305 86.89658 119.97221 1.000 84.03220 412 GLY A CA 1
ATOM 2182 C C . GLY A 1 412 ? 92.65185 88.23697 119.55766 1.000 82.03114 412 GLY A C 1
ATOM 2183 O O . GLY A 1 412 ? 92.77964 88.52727 118.36677 1.000 83.56324 412 GLY A O 1
ATOM 2184 N N . LEU A 1 413 ? 93.00938 89.07127 120.53702 1.000 79.86196 413 LEU A N 1
ATOM 2185 C CA . LEU A 1 413 ? 93.64557 90.34652 120.22752 1.000 81.93450 413 LEU A CA 1
ATOM 2186 C C . LEU A 1 413 ? 94.98873 90.15452 119.53716 1.000 83.40598 413 LEU A C 1
ATOM 2187 O O . LEU A 1 413 ? 95.29830 90.87200 118.57970 1.000 85.38352 413 LEU A O 1
ATOM 2192 N N . ILE A 1 414 ? 95.79380 89.19773 120.00306 1.000 79.69871 414 ILE A N 1
ATOM 2193 C CA . ILE A 1 414 ? 97.07614 88.92655 119.35651 1.000 80.57952 414 ILE A CA 1
ATOM 2194 C C . ILE A 1 414 ? 96.86045 88.44747 117.92531 1.000 80.93712 414 ILE A C 1
ATOM 2195 O O . ILE A 1 414 ? 97.56975 88.86178 116.99687 1.000 80.43098 414 ILE A O 1
ATOM 2200 N N . VAL A 1 415 ? 95.87672 87.56852 117.72515 1.000 76.32368 415 VAL A N 1
ATOM 2201 C CA . VAL A 1 415 ? 95.58871 87.05673 116.38736 1.000 74.94078 415 VAL A CA 1
ATOM 2202 C C . VAL A 1 415 ? 95.15983 88.19254 115.46501 1.000 74.86849 415 VAL A C 1
ATOM 2203 O O . VAL A 1 415 ? 95.60633 88.28587 114.31547 1.000 73.84630 415 VAL A O 1
ATOM 2207 N N . VAL A 1 416 ? 94.28918 89.07723 115.95858 1.000 73.29042 416 VAL A N 1
ATOM 2208 C CA . VAL A 1 416 ? 93.83328 90.20885 115.15295 1.000 70.09596 416 VAL A CA 1
ATOM 2209 C C . VAL A 1 416 ? 94.99601 91.13395 114.82126 1.000 73.79051 416 VAL A C 1
ATOM 2210 O O . VAL A 1 416 ? 95.10491 91.64212 113.69886 1.000 77.09297 416 VAL A O 1
ATOM 2214 N N . CYS A 1 417 ? 95.88470 91.36817 115.78940 1.000 75.31853 417 CYS A N 1
ATOM 2215 C CA . CYS A 1 417 ? 97.03441 92.22918 115.54149 1.000 73.43055 417 CYS A CA 1
ATOM 2216 C C . CYS A 1 417 ? 98.01014 91.62100 114.54367 1.000 73.63072 417 CYS A C 1
ATOM 2217 O O . CYS A 1 417 ? 98.68616 92.36539 113.82759 1.000 75.51226 417 CYS A O 1
ATOM 2220 N N . LEU A 1 418 ? 98.09875 90.29183 114.47301 1.000 64.76862 418 LEU A N 1
ATOM 2221 C CA . LEU A 1 418 ? 98.91518 89.67840 113.42724 1.000 65.95518 418 LEU A CA 1
ATOM 2222 C C . LEU A 1 418 ? 98.41888 90.05786 112.03343 1.000 66.98772 418 LEU A C 1
ATOM 2223 O O . LEU A 1 418 ? 99.20878 90.48468 111.17851 1.000 63.61245 418 LEU A O 1
ATOM 2228 N N . PHE A 1 419 ? 97.11192 89.92460 111.79404 1.000 65.20942 419 PHE A N 1
ATOM 2229 C CA . PHE A 1 419 ? 96.55058 90.32022 110.50622 1.000 61.70955 419 PHE A CA 1
ATOM 2230 C C . PHE A 1 419 ? 96.65217 91.82511 110.30488 1.000 63.44775 419 PHE A C 1
ATOM 2231 O O . PHE A 1 419 ? 96.82386 92.29444 109.17480 1.000 65.88789 419 PHE A O 1
ATOM 2239 N N . LEU A 1 420 ? 96.54485 92.59701 111.38780 1.000 60.61873 420 LEU A N 1
ATOM 2240 C CA . LEU A 1 420 ? 96.71953 94.04184 111.28651 1.000 62.38024 420 LEU A CA 1
ATOM 2241 C C . LEU A 1 420 ? 98.11372 94.38412 110.78013 1.000 66.62388 420 LEU A C 1
ATOM 2242 O O . LEU A 1 420 ? 98.27536 95.22766 109.89312 1.000 68.74345 420 LEU A O 1
ATOM 2247 N N . GLY A 1 421 ? 99.13415 93.72315 111.32665 1.000 60.75859 421 GLY A N 1
ATOM 2248 C CA . GLY A 1 421 ? 100.49032 93.94264 110.84928 1.000 56.32884 421 GLY A CA 1
ATOM 2249 C C . GLY A 1 421 ? 100.67909 93.50806 109.41084 1.000 56.97484 421 GLY A C 1
ATOM 2250 O O . GLY A 1 421 ? 101.32970 94.19433 108.61839 1.000 60.42288 421 GLY A O 1
ATOM 2251 N N . LEU A 1 422 ? 100.11054 92.35516 109.05230 1.000 56.91968 422 LEU A N 1
ATOM 2252 C CA . LEU A 1 422 ? 100.22380 91.87800 107.67627 1.000 53.33346 422 LEU A CA 1
ATOM 2253 C C . LEU A 1 422 ? 99.60997 92.87679 106.69731 1.000 50.28590 422 LEU A C 1
ATOM 2254 O O . LEU A 1 422 ? 100.20925 93.20361 105.66144 1.000 44.35481 422 LEU A O 1
ATOM 2259 N N . CYS A 1 423 ? 98.42543 93.39632 107.02623 1.000 57.73325 423 CYS A N 1
ATOM 2260 C CA . CYS A 1 423 ? 97.76826 94.36381 106.15498 1.000 53.44433 423 CYS A CA 1
ATOM 2261 C C . CYS A 1 423 ? 98.50298 95.69618 106.15227 1.000 53.97040 423 CYS A C 1
ATOM 2262 O O . CYS A 1 423 ? 98.51662 96.39814 105.13675 1.000 59.14802 423 CYS A O 1
ATOM 2265 N N . ASP A 1 424 ? 99.11522 96.06472 107.27863 1.000 54.69777 424 ASP A N 1
ATOM 2266 C CA . ASP A 1 424 ? 99.95166 97.25787 107.31224 1.000 53.10984 424 ASP A CA 1
ATOM 2267 C C . ASP A 1 424 ? 101.11468 97.13140 106.34094 1.000 59.23839 424 ASP A C 1
ATOM 2268 O O . ASP A 1 424 ? 101.41783 98.06255 105.58777 1.000 57.40771 424 ASP A O 1
ATOM 2273 N N . GLY A 1 425 ? 101.78106 95.97695 106.35178 1.000 57.52875 425 GLY A N 1
ATOM 2274 C CA . GLY A 1 425 ? 102.87513 95.75924 105.42054 1.000 49.53239 425 GLY A CA 1
ATOM 2275 C C . GLY A 1 425 ? 102.42025 95.79685 103.97480 1.000 45.32009 425 GLY A C 1
ATOM 2276 O O . GLY A 1 425 ? 103.08500 96.39012 103.11554 1.000 45.08587 425 GLY A O 1
ATOM 2277 N N . PHE A 1 426 ? 101.27757 95.16688 103.68632 1.000 47.99283 426 PHE A N 1
ATOM 2278 C CA . PHE A 1 426 ? 100.73808 95.22584 102.33106 1.000 46.86265 426 PHE A CA 1
ATOM 2279 C C . PHE A 1 426 ? 100.43429 96.65922 101.91672 1.000 47.00088 426 PHE A C 1
ATOM 2280 O O . PHE A 1 426 ? 100.76566 97.06860 100.80134 1.000 52.71613 426 PHE A O 1
ATOM 2288 N N . PHE A 1 427 ? 99.82002 97.44240 102.80167 1.000 51.08247 427 PHE A N 1
ATOM 2289 C CA . PHE A 1 427 ? 99.51235 98.83012 102.47523 1.000 50.81221 427 PHE A CA 1
ATOM 2290 C C . PHE A 1 427 ? 100.78167 99.63647 102.23324 1.000 53.30801 427 PHE A C 1
ATOM 2291 O O . PHE A 1 427 ? 100.84857 100.45052 101.30671 1.000 57.48281 427 PHE A O 1
ATOM 2299 N N . ILE A 1 428 ? 101.80699 99.41566 103.05525 1.000 57.82225 428 ILE A N 1
ATOM 2300 C CA . ILE A 1 428 ? 103.02797 100.20738 102.94010 1.000 55.53786 428 ILE A CA 1
ATOM 2301 C C . ILE A 1 428 ? 103.75985 99.90045 101.63845 1.000 57.45138 428 ILE A C 1
ATOM 2302 O O . ILE A 1 428 ? 104.16239 100.81471 100.90884 1.000 58.51806 428 ILE A O 1
ATOM 2307 N N . THR A 1 429 ? 103.93496 98.61522 101.31705 1.000 46.59065 429 THR A N 1
ATOM 2308 C CA . THR A 1 429 ? 104.89986 98.25232 100.27919 1.000 43.98834 429 THR A CA 1
ATOM 2309 C C . THR A 1 429 ? 104.42632 98.62560 98.87674 1.000 46.76678 429 THR A C 1
ATOM 2310 O O . THR A 1 429 ? 105.19475 99.19324 98.09092 1.000 43.14331 429 THR A O 1
ATOM 2314 N N . ILE A 1 430 ? 103.16970 98.32102 98.53886 1.000 42.14091 430 ILE A N 1
ATOM 2315 C CA . ILE A 1 430 ? 102.71099 98.43751 97.15412 1.000 44.42792 430 ILE A CA 1
ATOM 2316 C C . ILE A 1 430 ? 102.58381 99.87862 96.68874 1.000 46.20692 430 ILE A C 1
ATOM 2317 O O . ILE A 1 430 ? 102.28489 100.11299 95.50761 1.000 43.03874 430 ILE A O 1
ATOM 2322 N N . MET A 1 431 ? 102.79424 100.85176 97.57531 1.000 46.18747 431 MET A N 1
ATOM 2323 C CA . MET A 1 431 ? 102.39733 102.22145 97.27580 1.000 43.00606 431 MET A CA 1
ATOM 2324 C C . MET A 1 431 ? 103.17529 102.77838 96.08827 1.000 43.85364 431 MET A C 1
ATOM 2325 O O . MET A 1 431 ? 102.58138 103.28422 95.12905 1.000 35.17910 431 MET A O 1
ATOM 2330 N N . ALA A 1 432 ? 104.50554 102.69080 96.13354 1.000 44.26577 432 ALA A N 1
ATOM 2331 C CA . ALA A 1 432 ? 105.37775 103.20830 95.08229 1.000 45.00377 432 ALA A CA 1
ATOM 2332 C C . ALA A 1 432 ? 105.26546 102.45286 93.75518 1.000 47.89496 432 ALA A C 1
ATOM 2333 O O . ALA A 1 432 ? 105.15412 103.09891 92.70509 1.000 38.30106 432 ALA A O 1
ATOM 2335 N N . PRO A 1 433 ? 105.31368 101.09341 93.73298 1.000 47.61421 433 PRO A N 1
ATOM 2336 C CA . PRO A 1 433 ? 105.25883 100.38645 92.44266 1.000 39.29028 433 PRO A CA 1
ATOM 2337 C C . PRO A 1 433 ? 104.01533 100.69155 91.62088 1.000 43.80843 433 PRO A C 1
ATOM 2338 O O . PRO A 1 433 ? 104.07866 100.76892 90.38872 1.000 48.07498 433 PRO A O 1
ATOM 2342 N N . ILE A 1 434 ? 102.87838 100.86464 92.29121 1.000 43.03187 434 ILE A N 1
ATOM 2343 C CA . ILE A 1 434 ? 101.62367 101.15466 91.60729 1.000 38.70156 434 ILE A CA 1
ATOM 2344 C C . ILE A 1 434 ? 101.70397 102.52703 90.95222 1.000 43.92578 434 ILE A C 1
ATOM 2345 O O . ILE A 1 434 ? 101.11741 102.74955 89.88977 1.000 41.20798 434 ILE A O 1
ATOM 2350 N N . ALA A 1 435 ? 102.42939 103.45823 91.57457 1.000 48.29184 435 ALA A N 1
ATOM 2351 C CA . ALA A 1 435 ? 102.60516 104.77434 90.96694 1.000 48.77569 435 ALA A CA 1
ATOM 2352 C C . ALA A 1 435 ? 103.33145 104.66809 89.62978 1.000 56.63999 435 ALA A C 1
ATOM 2353 O O . ALA A 1 435 ? 102.91156 105.26976 88.63176 1.000 53.57153 435 ALA A O 1
ATOM 2355 N N . PHE A 1 436 ? 104.41955 103.89237 89.58991 1.000 45.46477 436 PHE A N 1
ATOM 2356 C CA . PHE A 1 436 ? 105.12667 103.66368 88.33388 1.000 39.07400 436 PHE A CA 1
ATOM 2357 C C . PHE A 1 436 ? 104.24263 102.94051 87.32688 1.000 48.52277 436 PHE A C 1
ATOM 2358 O O . PHE A 1 436 ? 104.26282 103.25642 86.13220 1.000 52.10927 436 PHE A O 1
ATOM 2366 N N . GLU A 1 437 ? 103.46998 101.95585 87.78849 1.000 53.01023 437 GLU A N 1
ATOM 2367 C CA . GLU A 1 437 ? 102.59640 101.21103 86.88672 1.000 47.97452 437 GLU A CA 1
ATOM 2368 C C . GLU A 1 437 ? 101.55067 102.12430 86.25303 1.000 52.40762 437 GLU A C 1
ATOM 2369 O O . GLU A 1 437 ? 101.28180 102.04502 85.04934 1.000 53.90058 437 GLU A O 1
ATOM 2375 N N . LEU A 1 438 ? 100.95687 103.00934 87.05434 1.000 49.68029 438 LEU A N 1
ATOM 2376 C CA . LEU A 1 438 ? 99.88521 103.87012 86.56530 1.000 50.15764 438 LEU A CA 1
ATOM 2377 C C . LEU A 1 438 ? 100.42291 104.96849 85.65855 1.000 50.00626 438 LEU A C 1
ATOM 2378 O O . LEU A 1 438 ? 99.94393 105.15280 84.53396 1.000 51.22271 438 LEU A O 1
ATOM 2383 N N . VAL A 1 439 ? 101.41885 105.71560 86.13207 1.000 54.29040 439 VAL A N 1
ATOM 2384 C CA . VAL A 1 439 ? 101.82453 106.95188 85.47120 1.000 50.89731 439 VAL A CA 1
ATOM 2385 C C . VAL A 1 439 ? 103.13981 106.82506 84.71511 1.000 55.69407 439 VAL A C 1
ATOM 2386 O O . VAL A 1 439 ? 103.50007 107.75510 83.97419 1.000 60.50859 439 VAL A O 1
ATOM 2390 N N . GLY A 1 440 ? 103.85431 105.71188 84.85037 1.000 50.96180 440 GLY A N 1
ATOM 2391 C CA . GLY A 1 440 ? 105.11404 105.53514 84.16946 1.000 44.20348 440 GLY A CA 1
ATOM 2392 C C . GLY A 1 440 ? 106.27764 106.04695 84.99087 1.000 52.87122 440 GLY A C 1
ATOM 2393 O O . GLY A 1 440 ? 106.10040 106.60632 86.07646 1.000 66.85685 440 GLY A O 1
ATOM 2394 N N . PRO A 1 441 ? 107.49858 105.86223 84.48881 1.000 53.44778 441 PRO A N 1
ATOM 2395 C CA . PRO A 1 441 ? 108.69543 106.31374 85.22062 1.000 54.79926 441 PRO A CA 1
ATOM 2396 C C . PRO A 1 441 ? 109.11687 107.75406 84.94471 1.000 58.58298 441 PRO A C 1
ATOM 2397 O O . PRO A 1 441 ? 109.86986 108.30882 85.75234 1.000 59.65299 441 PRO A O 1
ATOM 2401 N N . MET A 1 442 ? 108.65823 108.36268 83.85011 1.000 63.13241 442 MET A N 1
ATOM 2402 C CA . MET A 1 442 ? 108.91092 109.77753 83.61047 1.000 62.78322 442 MET A CA 1
ATOM 2403 C C . MET A 1 442 ? 108.06202 110.67999 84.49238 1.000 65.16954 442 MET A C 1
ATOM 2404 O O . MET A 1 442 ? 108.40944 111.85159 84.67431 1.000 71.14673 442 MET A O 1
ATOM 2409 N N . GLN A 1 443 ? 106.96667 110.16256 85.04411 1.000 53.97632 443 GLN A N 1
ATOM 2410 C CA . GLN A 1 443 ? 106.03872 110.95628 85.83275 1.000 54.19831 443 GLN A CA 1
ATOM 2411 C C . GLN A 1 443 ? 105.83318 110.42087 87.24049 1.000 53.47585 443 GLN A C 1
ATOM 2412 O O . GLN A 1 443 ? 104.97606 110.94086 87.96387 1.000 53.75395 443 GLN A O 1
ATOM 2418 N N . ALA A 1 444 ? 106.57767 109.39532 87.64678 1.000 43.83244 444 ALA A N 1
ATOM 2419 C CA . ALA A 1 444 ? 106.37916 108.78364 88.95335 1.000 37.36735 444 ALA A CA 1
ATOM 2420 C C . ALA A 1 444 ? 106.78101 109.72442 90.07921 1.000 47.32702 444 ALA A C 1
ATOM 2421 O O . ALA A 1 444 ? 106.22368 109.65179 91.17632 1.000 45.88136 444 ALA A O 1
ATOM 2423 N N . SER A 1 445 ? 107.74936 110.60461 89.82417 1.000 53.13365 445 SER A N 1
ATOM 2424 C CA . SER A 1 445 ? 108.20599 111.52376 90.86177 1.000 42.55715 445 SER A CA 1
ATOM 2425 C C . SER A 1 445 ? 107.08967 112.46910 91.28948 1.000 41.48239 445 SER A C 1
ATOM 2426 O O . SER A 1 445 ? 106.79380 112.60517 92.48420 1.000 47.81436 445 SER A O 1
ATOM 2429 N N . GLN A 1 446 ? 106.45138 113.12805 90.31987 1.000 45.59549 446 GLN A N 1
ATOM 2430 C CA . GLN A 1 446 ? 105.36230 114.04151 90.64469 1.000 46.25153 446 GLN A CA 1
ATOM 2431 C C . GLN A 1 446 ? 104.18024 113.29620 91.24453 1.000 52.91979 446 GLN A C 1
ATOM 2432 O O . GLN A 1 446 ? 103.52898 113.79568 92.16787 1.000 56.55069 446 GLN A O 1
ATOM 2438 N N . ALA A 1 447 ? 103.88343 112.10162 90.72864 1.000 46.78930 447 ALA A N 1
ATOM 2439 C CA . ALA A 1 447 ? 102.78102 111.31469 91.26905 1.000 42.92418 447 ALA A CA 1
ATOM 2440 C C . ALA A 1 447 ? 103.01931 110.97090 92.73306 1.000 40.51773 447 ALA A C 1
ATOM 2441 O O . ALA A 1 447 ? 102.13065 111.13645 93.57226 1.000 49.70765 447 ALA A O 1
ATOM 2443 N N . ILE A 1 448 ? 104.22948 110.51445 93.06118 1.000 39.85063 448 ILE A N 1
ATOM 2444 C CA . ILE A 1 448 ? 104.55261 110.17112 94.44319 1.000 38.95846 448 ILE A CA 1
ATOM 2445 C C . ILE A 1 448 ? 104.49191 111.40618 95.33073 1.000 36.33047 448 ILE A C 1
ATOM 2446 O O . ILE A 1 448 ? 103.91495 111.37361 96.42641 1.000 40.43703 448 ILE A O 1
ATOM 2451 N N . GLY A 1 449 ? 105.08281 112.51138 94.87856 1.000 34.84597 449 GLY A N 1
ATOM 2452 C CA . GLY A 1 449 ? 105.08853 113.72302 95.67220 1.000 36.91799 449 GLY A CA 1
ATOM 2453 C C . GLY A 1 449 ? 103.69660 114.24193 95.96014 1.000 35.05753 449 GLY A C 1
ATOM 2454 O O . GLY A 1 449 ? 103.35951 114.54453 97.10869 1.000 42.26955 449 GLY A O 1
ATOM 2455 N N . TYR A 1 450 ? 102.86365 114.32170 94.92258 1.000 37.23095 450 TYR A N 1
ATOM 2456 C CA . TYR A 1 450 ? 101.50401 114.81329 95.10233 1.000 43.09166 450 TYR A CA 1
ATOM 2457 C C . TYR A 1 450 ? 100.66184 113.84217 95.91597 1.000 37.44398 450 TYR A C 1
ATOM 2458 O O . TYR A 1 450 ? 99.81010 114.27209 96.69940 1.000 45.88118 450 TYR A O 1
ATOM 2467 N N . LEU A 1 451 ? 100.88441 112.53795 95.75138 1.000 45.21584 451 LEU A N 1
ATOM 2468 C CA . LEU A 1 451 ? 100.18494 111.54871 96.55868 1.000 37.71581 451 LEU A CA 1
ATOM 2469 C C . LEU A 1 451 ? 100.49623 111.73048 98.03682 1.000 42.55048 451 LEU A C 1
ATOM 2470 O O . LEU A 1 451 ? 99.59611 111.71004 98.88158 1.000 50.77411 451 LEU A O 1
ATOM 2475 N N . LEU A 1 452 ? 101.77393 111.92291 98.36880 1.000 46.57855 452 LEU A N 1
ATOM 2476 C CA . LEU A 1 452 ? 102.12968 112.19234 99.75841 1.000 36.92927 452 LEU A CA 1
ATOM 2477 C C . LEU A 1 452 ? 101.54070 113.51717 100.22719 1.000 38.93122 452 LEU A C 1
ATOM 2478 O O . LEU A 1 452 ? 101.12537 113.64765 101.38565 1.000 51.03619 452 LEU A O 1
ATOM 2483 N N . GLY A 1 453 ? 101.48884 114.51025 99.33784 1.000 42.91780 453 GLY A N 1
ATOM 2484 C CA . GLY A 1 453 ? 100.88230 115.78119 99.70039 1.000 41.79626 453 GLY A CA 1
ATOM 2485 C C . GLY A 1 453 ? 99.42306 115.64656 100.09327 1.000 39.90404 453 GLY A C 1
ATOM 2486 O O . GLY A 1 453 ? 98.99122 116.19857 101.10768 1.000 40.72385 453 GLY A O 1
ATOM 2487 N N . MET A 1 454 ? 98.64354 114.90929 99.29747 1.000 45.18219 454 MET A N 1
ATOM 2488 C CA . MET A 1 454 ? 97.25001 114.66010 99.66450 1.000 39.15212 454 MET A CA 1
ATOM 2489 C C . MET A 1 454 ? 97.13900 113.75851 100.88563 1.000 36.09162 454 MET A C 1
ATOM 2490 O O . MET A 1 454 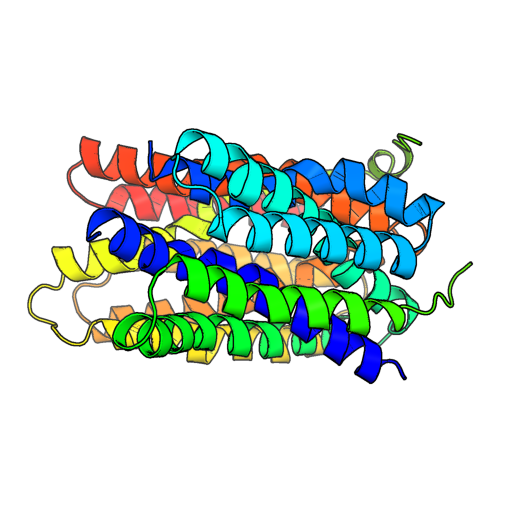? 96.18455 113.88310 101.66013 1.000 45.44568 454 MET A O 1
ATOM 2495 N N . MET A 1 455 ? 98.09103 112.84382 101.06924 1.000 33.57647 455 MET A N 1
ATOM 2496 C CA . MET A 1 455 ? 98.07310 111.97748 102.24019 1.000 34.64729 455 MET A CA 1
ATOM 2497 C C . MET A 1 455 ? 98.34740 112.76070 103.51746 1.000 45.00872 455 MET A C 1
ATOM 2498 O O . MET A 1 455 ? 97.94263 112.33120 104.60155 1.000 40.19905 455 MET A O 1
ATOM 2503 N N . ALA A 1 456 ? 99.01644 113.91224 103.40005 1.000 43.34885 456 ALA A N 1
ATOM 2504 C CA . ALA A 1 456 ? 99.49252 114.64330 104.57435 1.000 34.72561 456 ALA A CA 1
ATOM 2505 C C . ALA A 1 456 ? 98.38055 114.90980 105.58247 1.000 43.92121 456 ALA A C 1
ATOM 2506 O O . ALA A 1 456 ? 98.51682 114.59142 106.76927 1.000 44.29926 456 ALA A O 1
ATOM 2508 N N . LEU A 1 457 ? 97.27208 115.50379 105.12965 1.000 53.15792 457 LEU A N 1
ATOM 2509 C CA . LEU A 1 457 ? 96.24685 115.94681 106.07473 1.000 44.80139 457 LEU A CA 1
ATOM 2510 C C . LEU A 1 457 ? 95.58018 114.79272 106.81630 1.000 52.03554 457 LEU A C 1
ATOM 2511 O O . LEU A 1 457 ? 95.48337 114.86249 108.05444 1.000 54.00970 457 LEU A O 1
ATOM 2516 N N . PRO A 1 458 ? 95.08655 113.73273 106.15728 1.000 45.19316 458 PRO A N 1
ATOM 2517 C CA . PRO A 1 458 ? 94.42908 112.65345 106.91802 1.000 39.41633 458 PRO A CA 1
ATOM 2518 C C . PRO A 1 458 ? 95.32607 111.96329 107.93538 1.000 46.11931 458 PRO A C 1
ATOM 2519 O O . PRO A 1 458 ? 94.85267 111.59303 109.01910 1.000 53.03523 458 PRO A O 1
ATOM 2523 N N . MET A 1 459 ? 96.61010 111.77764 107.61583 1.000 39.98511 459 MET A N 1
ATOM 2524 C CA . MET A 1 459 ? 97.51451 111.09981 108.54031 1.000 40.88904 459 MET A CA 1
ATOM 2525 C C . MET A 1 459 ? 97.66093 111.88065 109.83848 1.000 54.46125 459 MET A C 1
ATOM 2526 O O . MET A 1 459 ? 97.65965 111.29625 110.92829 1.000 54.32436 459 MET A O 1
ATOM 2531 N N . ILE A 1 460 ? 97.79492 113.20391 109.74150 1.000 54.11453 460 ILE A N 1
ATOM 2532 C CA . ILE A 1 460 ? 97.85441 114.03263 110.93974 1.000 42.69673 460 ILE A CA 1
ATOM 2533 C C . ILE A 1 460 ? 96.50015 114.06341 111.63552 1.000 51.89487 460 ILE A C 1
ATOM 2534 O O . ILE A 1 460 ? 96.42011 114.02061 112.86762 1.000 58.22598 460 ILE A O 1
ATOM 2539 N N . ALA A 1 461 ? 95.41605 114.12954 110.86059 1.000 49.18556 461 ALA A N 1
ATOM 2540 C CA . ALA A 1 461 ? 94.08783 114.31652 111.43242 1.000 43.95219 461 ALA A CA 1
ATOM 2541 C C . ALA A 1 461 ? 93.61220 113.11409 112.23832 1.000 48.71368 461 ALA A C 1
ATOM 2542 O O . ALA A 1 461 ? 92.96727 113.29528 113.27622 1.000 51.59144 461 ALA A O 1
ATOM 2544 N N . GLY A 1 462 ? 93.91142 111.89738 111.78353 1.000 51.28862 462 GLY A N 1
ATOM 2545 C CA . GLY A 1 462 ? 93.35132 110.68961 112.35326 1.000 46.44173 462 GLY A CA 1
ATOM 2546 C C . GLY A 1 462 ? 93.41525 110.54957 113.86581 1.000 51.59355 462 GLY A C 1
ATOM 2547 O O . GLY A 1 462 ? 92.38562 110.55262 114.55117 1.000 60.09127 462 GLY A O 1
ATOM 2548 N N . PRO A 1 463 ? 94.61946 110.39295 114.41112 1.000 53.69577 463 PRO A N 1
ATOM 2549 C CA . PRO A 1 463 ? 94.76509 110.09973 115.85115 1.000 50.95231 463 PRO A CA 1
ATOM 2550 C C . PRO A 1 463 ? 94.15783 111.17129 116.74572 1.000 57.77756 463 PRO A C 1
ATOM 2551 O O . PRO A 1 463 ? 93.58806 110.83422 117.79429 1.000 61.33933 463 PRO A O 1
ATOM 2555 N N . PRO A 1 464 ? 94.26646 112.48257 116.40540 1.000 55.04885 464 PRO A N 1
ATOM 2556 C CA . PRO A 1 464 ? 93.52806 113.48229 117.19359 1.000 49.76616 464 PRO A CA 1
ATOM 2557 C C . PRO A 1 464 ? 92.02223 113.26291 117.20634 1.000 55.69761 464 PRO A C 1
ATOM 2558 O O . PRO A 1 464 ? 91.37696 113.40648 118.24974 1.000 63.52687 464 PRO A O 1
ATOM 2562 N N . ILE A 1 465 ? 91.45164 112.89626 116.05697 1.000 51.57762 465 ILE A N 1
ATOM 2563 C CA . ILE A 1 465 ? 90.01720 112.62499 115.99608 1.000 45.64819 465 ILE A CA 1
ATOM 2564 C C . ILE A 1 465 ? 89.67420 111.41853 116.85760 1.000 50.35721 465 ILE A C 1
ATOM 2565 O O . ILE A 1 465 ? 88.66998 111.41432 117.58185 1.000 58.05048 465 ILE A O 1
ATOM 2570 N N . ALA A 1 466 ? 90.51128 110.38069 116.80136 1.000 59.00191 466 ALA A N 1
ATOM 2571 C CA . ALA A 1 466 ? 90.29756 109.21796 117.65483 1.000 59.40481 466 ALA A CA 1
ATOM 2572 C C . ALA A 1 466 ? 90.34986 109.59334 119.12744 1.000 59.78179 466 ALA A C 1
ATOM 2573 O O . ALA A 1 466 ? 89.54669 109.09601 119.92270 1.000 60.11253 466 ALA A O 1
ATOM 2575 N N . GLY A 1 467 ? 91.28620 110.46301 119.50735 1.000 55.73435 467 GLY A N 1
ATOM 2576 C CA . GLY A 1 467 ? 91.30493 110.96763 120.87028 1.000 57.49394 467 GLY A CA 1
ATOM 2577 C C . GLY A 1 467 ? 90.04156 111.73116 121.21904 1.000 64.92562 467 GLY A C 1
ATOM 2578 O O . GLY A 1 467 ? 89.56854 111.68247 122.35774 1.000 68.98764 467 GLY A O 1
ATOM 2579 N N . LEU A 1 468 ? 89.48134 112.45175 120.24606 1.000 64.41060 468 LEU A N 1
ATOM 2580 C CA . LEU A 1 468 ? 88.22651 113.15990 120.48191 1.000 60.50216 468 LEU A CA 1
ATOM 2581 C C . LEU A 1 468 ? 87.07944 112.19809 120.78067 1.000 65.46773 468 LEU A C 1
ATOM 2582 O O . LEU A 1 468 ? 86.33357 112.40633 121.74477 1.000 65.59101 468 LEU A O 1
ATOM 2587 N N . LEU A 1 469 ? 86.91590 111.14317 119.97476 1.000 61.68400 469 LEU A N 1
ATOM 2588 C CA . LEU A 1 469 ? 85.88332 110.15629 120.30534 1.000 56.71584 469 LEU A CA 1
ATOM 2589 C C . LEU A 1 469 ? 86.19016 109.43742 121.61547 1.000 60.56797 469 LEU A C 1
ATOM 2590 O O . LEU A 1 469 ? 85.27031 109.06473 122.35258 1.000 63.40191 469 LEU A O 1
ATOM 2595 N N . ARG A 1 470 ? 87.47145 109.21629 121.91527 1.000 65.19160 470 ARG A N 1
ATOM 2596 C CA . ARG A 1 470 ? 87.84825 108.65421 123.20935 1.000 65.81593 470 ARG A CA 1
ATOM 2597 C C . ARG A 1 470 ? 87.33045 109.52547 124.34828 1.000 68.54082 470 ARG A C 1
ATOM 2598 O O . ARG A 1 470 ? 86.68982 109.03091 125.28348 1.000 70.82376 470 ARG A O 1
ATOM 2606 N N . ASN A 1 471 ? 87.57978 110.83220 124.27114 1.000 67.85617 471 ASN A N 1
ATOM 2607 C CA . ASN A 1 471 ? 87.12816 111.74692 125.31148 1.000 66.82428 471 ASN A CA 1
ATOM 2608 C C . ASN A 1 471 ? 85.61143 111.86305 125.36500 1.000 66.54091 471 ASN A C 1
ATOM 2609 O O . ASN A 1 471 ? 85.05498 112.03292 126.45462 1.000 67.22227 471 ASN A O 1
ATOM 2614 N N . CYS A 1 472 ? 84.93268 111.77539 124.22141 1.000 66.31017 472 CYS A N 1
ATOM 2615 C CA . CYS A 1 472 ? 83.48890 111.97921 124.18946 1.000 66.70730 472 CYS A CA 1
ATOM 2616 C C . CYS A 1 472 ? 82.70037 110.74716 124.62031 1.000 70.32649 472 CYS A C 1
ATOM 2617 O O . CYS A 1 472 ? 81.86789 110.83672 125.52912 1.000 73.40871 472 CYS A O 1
ATOM 2620 N N . PHE A 1 473 ? 82.94173 109.59425 123.99172 1.000 69.29260 473 PHE A N 1
ATOM 2621 C CA . PHE A 1 473 ? 82.11338 108.41613 124.20893 1.000 67.98724 473 PHE A CA 1
ATOM 2622 C C . PHE A 1 473 ? 82.56988 107.54065 125.36545 1.000 67.88786 473 PHE A C 1
ATOM 2623 O O . PHE A 1 473 ? 81.84312 106.61389 125.73610 1.000 64.08709 473 PHE A O 1
ATOM 2631 N N . GLY A 1 474 ? 83.74008 107.80242 125.93943 1.000 71.27158 474 GLY A N 1
ATOM 2632 C CA . GLY A 1 474 ? 84.17765 107.05394 127.10038 1.000 69.89432 474 GLY A CA 1
ATOM 2633 C C . GLY A 1 474 ? 84.88908 105.75271 126.80977 1.000 72.04482 474 GLY A C 1
ATOM 2634 O O . GLY A 1 474 ? 85.22099 105.01862 127.74612 1.000 73.96882 474 GLY A O 1
ATOM 2635 N N . ASP A 1 475 ? 85.13720 105.43980 125.53995 1.000 75.20179 475 ASP A N 1
ATOM 2636 C CA . ASP A 1 475 ? 85.87810 104.23482 125.19193 1.000 74.72136 475 ASP A CA 1
ATOM 2637 C C . ASP A 1 475 ? 86.49252 104.41033 123.81164 1.000 75.23555 475 ASP A C 1
ATOM 2638 O O . ASP A 1 475 ? 86.07024 105.26323 123.02653 1.000 73.27659 475 ASP A O 1
ATOM 2643 N N . TYR A 1 476 ? 87.50043 103.58389 123.52738 1.000 72.48139 476 TYR A N 1
ATOM 2644 C CA . TYR A 1 476 ? 88.16505 103.60365 122.23078 1.000 69.61848 476 TYR A CA 1
ATOM 2645 C C . TYR A 1 476 ? 87.41311 102.82980 121.15722 1.000 70.59736 476 TYR A C 1
ATOM 2646 O O . TYR A 1 476 ? 87.84147 102.84892 119.99914 1.000 73.43986 476 TYR A O 1
ATOM 2655 N N . HIS A 1 477 ? 86.32047 102.15055 121.50680 1.000 71.65743 477 HIS A N 1
ATOM 2656 C CA . HIS A 1 477 ? 85.59042 101.31952 120.55548 1.000 73.95399 477 HIS A CA 1
ATOM 2657 C C . HIS A 1 477 ? 85.16246 102.12380 119.33393 1.000 73.87902 477 HIS A C 1
ATOM 2658 O O . HIS A 1 477 ? 85.45505 101.74253 118.19478 1.000 74.48935 477 HIS A O 1
ATOM 2665 N N . VAL A 1 478 ? 84.49776 103.25337 119.56495 1.000 66.78937 478 VAL A N 1
ATOM 2666 C CA . VAL A 1 478 ? 84.01339 104.10447 118.48488 1.000 64.79095 478 VAL A CA 1
ATOM 2667 C C . VAL A 1 478 ? 85.20139 104.65080 117.70720 1.000 65.11583 478 VAL A C 1
ATOM 2668 O O . VAL A 1 478 ? 85.13183 104.82354 116.48449 1.000 66.59331 478 VAL A O 1
ATOM 2672 N N . ALA A 1 479 ? 86.30039 104.92548 118.41287 1.000 62.87616 479 ALA A N 1
ATOM 2673 C CA . ALA A 1 479 ? 87.51475 105.37029 117.74298 1.000 58.94746 479 ALA A CA 1
ATOM 2674 C C . ALA A 1 479 ? 88.03366 104.33100 116.75948 1.000 64.43606 479 ALA A C 1
ATOM 2675 O O . ALA A 1 479 ? 88.37813 104.67959 115.62810 1.000 69.12221 479 ALA A O 1
ATOM 2677 N N . PHE A 1 480 ? 88.07209 103.05697 117.14816 1.000 63.58577 480 PHE A N 1
ATOM 2678 C CA . PHE A 1 480 ? 88.52904 102.01958 116.23045 1.000 60.61013 480 PHE A CA 1
ATOM 2679 C C . PHE A 1 480 ? 87.53751 101.76399 115.09744 1.000 61.27823 480 PHE A C 1
ATOM 2680 O O . PHE A 1 480 ? 87.94836 101.44780 113.97751 1.000 60.68412 480 PHE A O 1
ATOM 2688 N N . TYR A 1 481 ? 86.23475 101.89452 115.35911 1.000 62.29923 481 TYR A N 1
ATOM 2689 C CA . TYR A 1 481 ? 85.25955 101.78968 114.27347 1.000 60.19395 481 TYR A CA 1
ATOM 2690 C C . TYR A 1 481 ? 85.46345 102.88968 113.23438 1.000 60.60634 481 TYR A C 1
ATOM 2691 O O . TYR A 1 481 ? 85.47043 102.63249 112.02163 1.000 62.19557 481 TYR A O 1
ATOM 2700 N N . PHE A 1 482 ? 85.63691 104.12943 113.70191 1.000 60.54971 482 PHE A N 1
ATOM 2701 C CA . PHE A 1 482 ? 85.87383 105.24002 112.78668 1.000 60.22122 482 PHE A CA 1
ATOM 2702 C C . PHE A 1 482 ? 87.27671 105.18294 112.19687 1.000 61.76769 482 PHE A C 1
ATOM 2703 O O . PHE A 1 482 ? 87.56844 105.88111 111.22179 1.000 61.59446 482 PHE A O 1
ATOM 2711 N N . ALA A 1 483 ? 88.16258 104.38296 112.78997 1.000 60.51072 483 ALA A N 1
ATOM 2712 C CA . ALA A 1 483 ? 89.46068 104.13307 112.17694 1.000 51.24985 483 ALA A CA 1
ATOM 2713 C C . ALA A 1 483 ? 89.36720 103.08960 111.07566 1.000 55.28465 483 ALA A C 1
ATOM 2714 O O . ALA A 1 483 ? 90.12457 103.14557 110.10233 1.000 56.96515 483 ALA A O 1
ATOM 2716 N N . GLY A 1 484 ? 88.46899 102.12093 111.22563 1.000 54.15389 484 GLY A N 1
ATOM 2717 C CA . GLY A 1 484 ? 88.32945 101.05077 110.25896 1.000 52.49687 484 GLY A CA 1
ATOM 2718 C C . GLY A 1 484 ? 87.46183 101.38679 109.06596 1.000 52.56627 484 GLY A C 1
ATOM 2719 O O . GLY A 1 484 ? 87.61228 100.78590 107.99832 1.000 49.65984 484 GLY A O 1
ATOM 2720 N N . VAL A 1 485 ? 86.53718 102.33296 109.23515 1.000 52.55513 485 VAL A N 1
ATOM 2721 C CA . VAL A 1 485 ? 85.68071 102.73316 108.11343 1.000 47.20818 485 VAL A CA 1
ATOM 2722 C C . VAL A 1 485 ? 86.47130 103.32841 106.94883 1.000 50.91707 485 VAL A C 1
ATOM 2723 O O . VAL A 1 485 ? 86.26686 102.88637 105.80443 1.000 53.65304 485 VAL A O 1
ATOM 2727 N N . PRO A 1 486 ? 87.36400 104.30322 107.14710 1.000 52.44355 486 PRO A N 1
ATOM 2728 C CA . PRO A 1 486 ? 88.02656 104.95692 105.99980 1.000 46.63459 486 PRO A CA 1
ATOM 2729 C C . PRO A 1 486 ? 88.82137 103.99066 105.13458 1.000 54.06977 486 PRO A C 1
ATOM 2730 O O . PRO A 1 486 ? 88.86466 104.17525 103.91018 1.000 53.83990 486 PRO A O 1
ATOM 2734 N N . PRO A 1 487 ? 89.49213 102.97262 105.70014 1.000 51.16002 487 PRO A N 1
ATOM 2735 C CA . PRO A 1 487 ? 90.08727 101.96065 104.81130 1.000 39.77406 487 PRO A CA 1
ATOM 2736 C C . PRO A 1 487 ? 89.06962 101.26591 103.92656 1.000 49.72197 487 PRO A C 1
ATOM 2737 O O . PRO A 1 487 ? 89.37306 100.96023 102.76897 1.000 47.78960 487 PRO A O 1
ATOM 2741 N N . ILE A 1 488 ? 87.85887 101.02152 104.42948 1.000 46.92668 488 ILE A N 1
ATOM 2742 C CA . ILE A 1 488 ? 86.83892 100.37077 103.61110 1.000 46.97069 488 ILE A CA 1
ATOM 2743 C C . ILE A 1 488 ? 86.35517 101.31250 102.51320 1.000 50.63426 488 ILE A C 1
ATOM 2744 O O . ILE A 1 488 ? 86.13936 100.89824 101.36615 1.000 53.88830 488 ILE A O 1
ATOM 2749 N N . ILE A 1 489 ? 86.18674 102.59708 102.84124 1.000 39.36908 489 ILE A N 1
ATOM 2750 C CA . ILE A 1 489 ? 85.81644 103.56624 101.80782 1.000 38.96240 489 ILE A CA 1
ATOM 2751 C C . ILE A 1 489 ? 86.90662 103.65044 100.74514 1.000 48.03456 489 ILE A C 1
ATOM 2752 O O . ILE A 1 489 ? 86.62501 103.72211 99.54224 1.000 53.48077 489 ILE A O 1
ATOM 2757 N N . GLY A 1 490 ? 88.16939 103.64887 101.17607 1.000 41.67789 490 GLY A N 1
ATOM 2758 C CA . GLY A 1 490 ? 89.26809 103.67289 100.22569 1.000 32.86562 490 GLY A CA 1
ATOM 2759 C C . GLY A 1 490 ? 89.31270 102.43455 99.35296 1.000 42.51385 490 GLY A C 1
ATOM 2760 O O . GLY A 1 490 ? 89.60915 102.51671 98.16098 1.000 54.14396 490 GLY A O 1
ATOM 2761 N N . ALA A 1 491 ? 89.02555 101.26903 99.93664 1.000 44.68613 491 ALA A N 1
ATOM 2762 C CA . ALA A 1 491 ? 88.95957 100.04087 99.15166 1.000 44.41343 491 ALA A CA 1
ATOM 2763 C C . ALA A 1 491 ? 87.85241 100.11324 98.11104 1.000 44.44203 491 ALA A C 1
ATOM 2764 O O . ALA A 1 491 ? 88.04271 99.70215 96.96037 1.000 39.12492 491 ALA A O 1
ATOM 2766 N N . VAL A 1 492 ? 86.68597 100.63309 98.49938 1.000 44.84044 492 VAL A N 1
ATOM 2767 C CA . VAL A 1 492 ? 85.58291 100.77528 97.55242 1.000 41.69095 492 VAL A CA 1
ATOM 2768 C C . VAL A 1 492 ? 85.96998 101.72207 96.42370 1.000 45.79473 492 VAL A C 1
ATOM 2769 O O . VAL A 1 492 ? 85.68024 101.46385 95.24905 1.000 50.74294 492 VAL A O 1
ATOM 2773 N N . ILE A 1 493 ? 86.63070 102.83157 96.76033 1.000 46.31154 493 ILE A N 1
ATOM 2774 C CA . ILE A 1 493 ? 87.06252 103.78328 95.73791 1.000 45.77640 493 ILE A CA 1
ATOM 2775 C C . ILE A 1 493 ? 88.07277 103.13570 94.79631 1.000 52.18596 493 ILE A C 1
ATOM 2776 O O . ILE A 1 493 ? 87.99494 103.28834 93.57131 1.000 57.05061 493 ILE A O 1
ATOM 2781 N N . LEU A 1 494 ? 89.03437 102.39676 95.35542 1.000 51.05582 494 LEU A N 1
ATOM 2782 C CA . LEU A 1 494 ? 90.10429 101.82872 94.54300 1.000 41.69106 494 LEU A CA 1
ATOM 2783 C C . LEU A 1 494 ? 89.62245 100.65684 93.69971 1.000 45.04580 494 LEU A C 1
ATOM 2784 O O . LEU A 1 494 ? 90.24295 100.33799 92.67924 1.000 52.85756 494 LEU A O 1
ATOM 2789 N N . PHE A 1 495 ? 88.53798 99.99570 94.11315 1.000 44.78899 495 PHE A N 1
ATOM 2790 C CA . PHE A 1 495 ? 88.05405 98.83484 93.37240 1.000 47.57845 495 PHE A CA 1
ATOM 2791 C C . PHE A 1 495 ? 87.68404 99.20037 91.94032 1.000 48.35854 495 PHE A C 1
ATOM 2792 O O . PHE A 1 495 ? 87.79297 98.36868 91.03191 1.000 49.38996 495 PHE A O 1
ATOM 2800 N N . PHE A 1 496 ? 87.24721 100.43884 91.71677 1.000 52.48641 496 PHE A N 1
ATOM 2801 C CA . PHE A 1 496 ? 86.83213 100.86280 90.38688 1.000 53.34383 496 PHE A CA 1
ATOM 2802 C C . PHE A 1 496 ? 87.96618 101.46247 89.56625 1.000 52.70945 496 PHE A C 1
ATOM 2803 O O . PHE A 1 496 ? 87.75041 101.78842 88.39407 1.000 54.47461 496 PHE A O 1
ATOM 2811 N N . VAL A 1 497 ? 89.15761 101.62493 90.14645 1.000 56.33697 497 VAL A N 1
ATOM 2812 C CA . VAL A 1 497 ? 90.29168 102.13559 89.37367 1.000 55.95859 497 VAL A CA 1
ATOM 2813 C C . VAL A 1 497 ? 90.69951 101.18190 88.25594 1.000 55.28933 497 VAL A C 1
ATOM 2814 O O . VAL A 1 497 ? 90.87268 101.64250 87.11538 1.000 57.33676 497 VAL A O 1
ATOM 2818 N N . PRO A 1 498 ? 90.87415 99.86602 88.49291 1.000 46.40959 498 PRO A N 1
ATOM 2819 C CA . PRO A 1 498 ? 91.21806 99.00964 87.35227 1.000 48.74819 498 PRO A CA 1
ATOM 2820 C C . PRO A 1 498 ? 90.07383 98.87297 86.35186 1.000 49.57218 498 PRO A C 1
ATOM 2821 O O . PRO A 1 498 ? 90.24559 99.25522 85.19478 1.000 51.46612 498 PRO A O 1
#

GO terms:
  GO:0015349 thyroid hormone transmembrane transporter activity (F, IDA)
  GO:0005886 plasma membrane (C, IDA)
  GO:0016324 apical plasma membrane (C, IDA)
  GO:0015171 amino acid transmembrane transporter activity (F, IDA)
  GO:0089718 amino acid import across plasma membrane (P, IDA)
  GO:0070327 thyroid hormone transport (P, IDA)
  GO:0042403 thyroid hormone metabolic process (P, IGI)
  GO:0006520 amino acid metabolic process (P, IGI)
  GO:0015349 thyroid hormone transmembrane transporter activity (F, IMP)
  GO:2000178 negative regulation of neural precursor cell proliferation (P, IMP)
  GO:0150104 transport across blood-brain barrier (P, IMP)
  GO:0070327 thyroid hormone transport (P, IMP)
  GO:0042802 identical protein binding (F, IDA)
  GO:0005886 plasma membrane (C, EXP)
  GO:0005886 plasma membrane (C, IMP)
  GO:0008028 monocarboxylic acid transmembrane transporter activity (F, TAS)
  GO:0015718 monocarboxylic acid transport (P, TAS)
  GO:0005886 plasma membrane (C, TAS)
  GO:0005515 protein binding (F, IPI)

Sequence (366 aa):
FGWVVVFAATWCNGSIFGIHNSVGILYSMLLEEQAAWVGALAMGMIFFCSPIVSIFTDRLGCRITATAGAAVAFIGLHTSSFTSSLSLRYFTYGILFGCGCSFAFQPSLVILGHYFQRRLGLANGVVSAGSSIFSMSFPFLIRMLGDKIKLAQTFQVLSTFMFVLMLLSLTYRPLLPYFNMRVFRQRTYRIWAFGIAAAALGYFVPYVHLMKYVEEEFSEIKETWVLLVCIGATSGLGRLVSGHISDSIPGLKKIYLQVLSFLLLGLMSMMIPLCRDFGGLIVVCLFLGLCDGFFITIMAPIAFELVGPMQASQAIGYLLGMMALPMIAGPPIAGLLRNCFGDYHVAFYFAGVPPIIGAVILFFVP

Solvent-accessible surface area: 15680 Å² total; per-residue (Å²): 123,13,119,69,0,6,116,0,0,14,43,0,26,0,0,0,36,0,0,7,94,3,36,49,41,1,22,51,36,43,126,144,157,171,36,83,150,1,10,33,65,0,36,1,28,1,19,86,16,1,28,82,0,0,14,106,6,65,149,92,24,6,68,92,3,0,26,53,2,0,28,53,0,51,90,0,0,49,50,0,8,146,16,112,49,64,83,92,25,69,116,12,1,0,69,44,0,0,26,1,0,1,36,1,16,0,0,2,30,7,0,0,7,29,35,12,152,153,108,11,1,38,0,6,0,51,5,12,13,15,3,15,125,47,22,83,51,5,28,111,64,0,112,104,32,22,125,183,40,150,9,37,98,0,0,60,51,0,3,64,32,0,85,45,1,36,89,38,0,80,22,0,114,72,108,53,149,149,115,47,100,128,0,63,216,59,127,22,2,87,42,0,0,96,0,0,12,36,0,0,45,1,21,42,4,3,74,58,14,13,58,96,5,0,102,70,81,28,86,164,56,189,105,26,147,39,1,77,70,9,28,30,59,21,6,10,96,0,36,79,58,0,0,107,60,1,49,74,42,89,25,60,112,22,0,88,20,0,20,104,5,0,77,52,2,0,70,18,1,45,72,0,15,105,19,230,105,36,42,34,0,46,82,14,0,62,98,2,0,59,6,8,0,24,4,54,2,0,28,8,5,1,1,20,74,16,19,20,70,106,38,0,10,4,0,2,0,12,4,15,16,52,17,0,118,21,14,46,33,2,20,53,53,2,18,107,36,66,124,96,123,50,47,13,53,44,1,0,88,85,0,0,62,7,0,44,85,0,3,82,66,0,112,138,1,59

Foldseek 3Di:
DLVLLLVLLLLLLQLLLLCLLLVVPLVVLVVVCLSVVLSLLLQLLLLQCLLVLLQVCLPPNLLVQLLVLLVQLLQLLLVCLVDPDVVSNSPSRRNRNSPSSNSNNLSSLLLSVQPDQLLSLQSLLSSVLSSLVSNVPSNVVLVVVVVPDGSSVVSVVSSVSSVVSSVSSNPSDGDDDHSPCVLVVFVLLVLLLVLLLLLLLLLCQCVVCVVVQCVPPVVVDPPPCVLVVLLNVALSVLSNVLSVVCSVDDALVSLLLLLVLLLLLLVLLLCCVVDPDVVSVSVSSNSNSNSNNNNSRCPQSNLCRRRNSSCSSSSSSVSSSSNSVSNSNRNVVLVVCCVVVVHSNVSSNVSSVSSNVSSVSSVPSD

InterPro domains:
  IPR011701 Major facilitator superfamily [PF07690] (140-440)
  IPR020846 Major facilitator superfamily domain [PS50850] (320-539)
  IPR036259 MFS transporter superfamily [G3DSA:1.20.1250.20] (100-294)
  IPR036259 MFS transporter superfamily [G3DSA:1.20.1250.20] (313-505)
  IPR036259 MFS transporter superfamily [SSF103473] (98-505)
  IPR050327 Proton-linked Monocarboxylate Transporter [PTHR11360] (96-501)

Organism: Homo sapiens (NCBI:txid9606)

B-factor: mean 56.97, std 18.87, range [14.44, 157.68]